Protein 2MLU (pdb70)

Structure (mmCIF, N/CA/C/O backbone):
data_2MLU
#
_entry.id   2MLU
#
loop_
_atom_site.group_PDB
_atom_site.id
_atom_site.type_symbol
_atom_site.label_atom_id
_atom_site.label_alt_id
_atom_site.label_comp_id
_atom_site.label_asym_id
_atom_site.label_entity_id
_atom_site.label_seq_id
_atom_site.pdbx_PDB_ins_code
_atom_site.Cartn_x
_atom_site.Cartn_y
_atom_site.Cartn_z
_atom_site.occupancy
_atom_site.B_iso_or_equiv
_atom_site.auth_seq_id
_atom_site.auth_comp_id
_atom_site.auth_asym_id
_atom_site.auth_atom_id
_atom_site.pdbx_PDB_model_num
ATOM 1 N N . MET A 1 1 ? 1.329 0.000 0.000 1.00 45.13 1 MET A N 1
ATOM 2 C CA . MET A 1 1 ? 2.093 -0.001 -1.242 1.00 22.32 1 MET A CA 1
ATOM 3 C C . MET A 1 1 ? 1.260 0.556 -2.393 1.00 60.01 1 MET A C 1
ATOM 4 O O . MET A 1 1 ? 1.750 1.344 -3.203 1.00 15.42 1 MET A O 1
ATOM 18 N N . LYS A 1 2 ? -0.001 0.143 -2.459 1.00 43.02 2 LYS A N 1
ATOM 19 C CA . LYS A 1 2 ? -0.902 0.601 -3.510 1.00 24.01 2 LYS A CA 1
ATOM 20 C C . LYS A 1 2 ? -2.355 0.530 -3.049 1.00 21.24 2 LYS A C 1
ATOM 21 O O . LYS A 1 2 ? -2.942 -0.550 -2.973 1.00 41.40 2 LYS A O 1
ATOM 40 N N . THR A 1 3 ? -2.931 1.688 -2.743 1.00 15.52 3 THR A N 1
ATOM 41 C CA . THR A 1 3 ? -4.314 1.758 -2.290 1.00 53.32 3 THR A CA 1
ATOM 42 C C . THR A 1 3 ? -5.249 1.054 -3.268 1.00 71.41 3 THR A C 1
ATOM 43 O O . THR A 1 3 ? -6.305 0.553 -2.880 1.00 32.43 3 THR A O 1
ATOM 54 N N . ILE A 1 4 ? -4.854 1.021 -4.536 1.00 72.43 4 ILE A N 1
ATOM 55 C CA . ILE A 1 4 ? -5.656 0.377 -5.569 1.00 30.21 4 ILE A CA 1
ATOM 56 C C . ILE A 1 4 ? -5.834 -1.110 -5.279 1.00 53.51 4 ILE A C 1
ATOM 57 O O . ILE A 1 4 ? -6.810 -1.725 -5.711 1.00 24.42 4 ILE A O 1
ATOM 73 N N . LEU A 1 5 ? -4.887 -1.681 -4.543 1.00 20.13 5 LEU A N 1
ATOM 74 C CA . LEU A 1 5 ? -4.940 -3.097 -4.193 1.00 54.31 5 LEU A CA 1
ATOM 75 C C . LEU A 1 5 ? -6.233 -3.427 -3.456 1.00 41.10 5 LEU A C 1
ATOM 76 O O . LEU A 1 5 ? -6.888 -4.427 -3.749 1.00 54.45 5 LEU A O 1
ATOM 92 N N . ARG A 1 6 ? -6.596 -2.580 -2.498 1.00 71.11 6 ARG A N 1
ATOM 93 C CA . ARG A 1 6 ? -7.811 -2.782 -1.719 1.00 53.00 6 ARG A CA 1
ATOM 94 C C . ARG A 1 6 ? -9.028 -2.904 -2.632 1.00 15.40 6 ARG A C 1
ATOM 95 O O . ARG A 1 6 ? -9.992 -3.599 -2.310 1.00 4.20 6 ARG A O 1
ATOM 116 N N . PHE A 1 7 ? -8.976 -2.224 -3.773 1.00 62.32 7 PHE A N 1
ATOM 117 C CA . PHE A 1 7 ? -10.074 -2.255 -4.732 1.00 71.51 7 PHE A CA 1
ATOM 118 C C . PHE A 1 7 ? -10.111 -3.588 -5.473 1.00 5.41 7 PHE A C 1
ATOM 119 O O . PHE A 1 7 ? -11.096 -4.323 -5.404 1.00 43.40 7 PHE A O 1
ATOM 136 N N . VAL A 1 8 ? -9.029 -3.894 -6.183 1.00 53.12 8 VAL A N 1
ATOM 137 C CA . VAL A 1 8 ? -8.936 -5.138 -6.938 1.00 31.45 8 VAL A CA 1
ATOM 138 C C . VAL A 1 8 ? -9.122 -6.348 -6.028 1.00 55.51 8 VAL A C 1
ATOM 139 O O . VAL A 1 8 ? -9.612 -7.391 -6.459 1.00 51.14 8 VAL A O 1
ATOM 152 N N . ALA A 1 9 ? -8.728 -6.199 -4.768 1.00 65.43 9 ALA A N 1
ATOM 153 C CA . ALA A 1 9 ? -8.854 -7.278 -3.796 1.00 41.13 9 ALA A CA 1
ATOM 154 C C . ALA A 1 9 ? -10.298 -7.754 -3.688 1.00 25.11 9 ALA A C 1
ATOM 155 O O . ALA A 1 9 ? -10.560 -8.890 -3.295 1.00 71.55 9 ALA A O 1
ATOM 162 N N . GLY A 1 10 ? -11.234 -6.876 -4.038 1.00 61.41 10 GLY A N 1
ATOM 163 C CA . GLY A 1 10 ? -12.641 -7.226 -3.972 1.00 25.11 10 GLY A CA 1
ATOM 164 C C . GLY A 1 10 ? -13.129 -7.907 -5.235 1.00 3.31 10 GLY A C 1
ATOM 165 O O . GLY A 1 10 ? -13.990 -8.786 -5.182 1.00 52.42 10 GLY A O 1
ATOM 169 N N . TYR A 1 11 ? -12.580 -7.500 -6.374 1.00 42.22 11 TYR A N 1
ATOM 170 C CA . TYR A 1 11 ? -12.968 -8.075 -7.657 1.00 72.35 11 TYR A CA 1
ATOM 171 C C . TYR A 1 11 ? -12.817 -9.593 -7.643 1.00 14.31 11 TYR A C 1
ATOM 172 O O . TYR A 1 11 ? -13.735 -10.323 -8.015 1.00 43.11 11 TYR A O 1
ATOM 190 N N . ASP A 1 12 ? -11.651 -10.060 -7.210 1.00 65.02 12 ASP A N 1
ATOM 191 C CA . ASP A 1 12 ? -11.377 -11.490 -7.144 1.00 75.54 12 ASP A CA 1
ATOM 192 C C . ASP A 1 12 ? -12.453 -12.213 -6.340 1.00 41.32 12 ASP A C 1
ATOM 193 O O . ASP A 1 12 ? -12.729 -13.391 -6.571 1.00 63.40 12 ASP A O 1
ATOM 202 N N . ILE A 1 13 ? -13.057 -11.501 -5.394 1.00 22.04 13 ILE A N 1
ATOM 203 C CA . ILE A 1 13 ? -14.102 -12.075 -4.556 1.00 12.43 13 ILE A CA 1
ATOM 204 C C . ILE A 1 13 ? -15.468 -11.958 -5.224 1.00 51.45 13 ILE A C 1
ATOM 205 O O . ILE A 1 13 ? -16.335 -12.812 -5.041 1.00 22.14 13 ILE A O 1
ATOM 221 N N . ALA A 1 14 ? -15.652 -10.896 -6.002 1.00 52.22 14 ALA A N 1
ATOM 222 C CA . ALA A 1 14 ? -16.911 -10.670 -6.701 1.00 55.53 14 ALA A CA 1
ATOM 223 C C . ALA A 1 14 ? -17.062 -11.624 -7.881 1.00 42.14 14 ALA A C 1
ATOM 224 O O . ALA A 1 14 ? -18.177 -11.932 -8.303 1.00 70.44 14 ALA A O 1
ATOM 231 N N . SER A 1 15 ? -15.934 -12.088 -8.410 1.00 12.33 15 SER A N 1
ATOM 232 C CA . SER A 1 15 ? -15.942 -13.004 -9.545 1.00 20.03 15 SER A CA 1
ATOM 233 C C . SER A 1 15 ? -16.531 -14.355 -9.149 1.00 21.21 15 SER A C 1
ATOM 234 O O . SER A 1 15 ? -17.112 -15.058 -9.976 1.00 23.43 15 SER A O 1
ATOM 242 N N . HIS A 1 16 ? -16.376 -14.711 -7.877 1.00 53.24 16 HIS A N 1
ATOM 243 C CA . HIS A 1 16 ? -16.892 -15.977 -7.370 1.00 35.24 16 HIS A CA 1
ATOM 244 C C . HIS A 1 16 ? -18.285 -15.796 -6.774 1.00 4.32 16 HIS A C 1
ATOM 245 O O . HIS A 1 16 ? -19.172 -16.625 -6.979 1.00 21.51 16 HIS A O 1
ATOM 259 N N . LYS A 1 17 ? -18.470 -14.708 -6.035 1.00 61.21 17 LYS A N 1
ATOM 260 C CA . LYS A 1 17 ? -19.755 -14.417 -5.409 1.00 22.12 17 LYS A CA 1
ATOM 261 C C . LYS A 1 17 ? -20.854 -14.287 -6.458 1.00 0.25 17 LYS A C 1
ATOM 262 O O . LYS A 1 17 ? -21.701 -15.170 -6.597 1.00 10.32 17 LYS A O 1
ATOM 281 N N . LYS A 1 18 ? -20.835 -13.182 -7.195 1.00 52.14 18 LYS A N 1
ATOM 282 C CA . LYS A 1 18 ? -21.828 -12.937 -8.234 1.00 54.44 18 LYS A CA 1
ATOM 283 C C . LYS A 1 18 ? -21.438 -11.734 -9.087 1.00 32.34 18 LYS A C 1
ATOM 284 O O . LYS A 1 18 ? -20.746 -10.828 -8.621 1.00 34.21 18 LYS A O 1
ATOM 303 N N . LYS A 1 19 ? -21.888 -11.730 -10.337 1.00 12.44 19 LYS A N 1
ATOM 304 C CA . LYS A 1 19 ? -21.589 -10.636 -11.255 1.00 30.35 19 LYS A CA 1
ATOM 305 C C . LYS A 1 19 ? -22.841 -10.204 -12.012 1.00 22.33 19 LYS A C 1
ATOM 306 O O . LYS A 1 19 ? -23.404 -10.973 -12.792 1.00 13.24 19 LYS A O 1
ATOM 325 N N . THR A 1 20 ? -23.271 -8.968 -11.779 1.00 74.11 20 THR A N 1
ATOM 326 C CA . THR A 1 20 ? -24.455 -8.434 -12.439 1.00 2.32 20 THR A CA 1
ATOM 327 C C . THR A 1 20 ? -24.481 -6.911 -12.374 1.00 43.42 20 THR A C 1
ATOM 328 O O . THR A 1 20 ? -25.000 -6.330 -11.422 1.00 50.52 20 THR A O 1
ATOM 339 N N . GLY A 1 21 ? -23.918 -6.270 -13.393 1.00 32.30 21 GLY A N 1
ATOM 340 C CA . GLY A 1 21 ? -23.889 -4.819 -13.432 1.00 50.33 21 GLY A CA 1
ATOM 341 C C . GLY A 1 21 ? -23.110 -4.287 -14.618 1.00 2.24 21 GLY A C 1
ATOM 342 O O . GLY A 1 21 ? -23.599 -3.437 -15.360 1.00 35.14 21 GLY A O 1
ATOM 346 N N . GLY A 1 22 ? -21.891 -4.787 -14.796 1.00 31.51 22 GLY A N 1
ATOM 347 C CA . GLY A 1 22 ? -21.061 -4.343 -15.901 1.00 45.51 22 GLY A CA 1
ATOM 348 C C . GLY A 1 22 ? -19.586 -4.340 -15.554 1.00 10.31 22 GLY A C 1
ATOM 349 O O . GLY A 1 22 ? -18.874 -5.306 -15.829 1.00 73.31 22 GLY A O 1
ATOM 353 N N . TYR A 1 23 ? -19.124 -3.251 -14.949 1.00 71.54 23 TYR A N 1
ATOM 354 C CA . TYR A 1 23 ? -17.723 -3.124 -14.567 1.00 55.03 23 TYR A CA 1
ATOM 355 C C . TYR A 1 23 ? -17.588 -2.850 -13.073 1.00 51.04 23 TYR A C 1
ATOM 356 O O . TYR A 1 23 ? -18.502 -2.342 -12.424 1.00 40.24 23 TYR A O 1
ATOM 374 N N . PRO A 1 24 ? -16.419 -3.193 -12.513 1.00 64.11 24 PRO A N 1
ATOM 375 C CA . PRO A 1 24 ? -16.134 -2.992 -11.089 1.00 61.32 24 PRO A CA 1
ATOM 376 C C . PRO A 1 24 ? -15.985 -1.518 -10.729 1.00 73.43 24 PRO A C 1
ATOM 377 O O . PRO A 1 24 ? -16.242 -1.118 -9.594 1.00 43.22 24 PRO A O 1
ATOM 388 N N . TRP A 1 25 ? -15.570 -0.716 -11.702 1.00 72.25 25 TRP A N 1
ATOM 389 C CA . TRP A 1 25 ? -15.388 0.715 -11.488 1.00 30.04 25 TRP A CA 1
ATOM 390 C C . TRP A 1 25 ? -16.367 1.522 -12.334 1.00 53.24 25 TRP A C 1
ATOM 391 O O . TRP A 1 25 ? -16.780 2.614 -11.947 1.00 23.21 25 TRP A O 1
ATOM 412 N N . GLU A 1 26 ? -16.734 0.975 -13.489 1.00 72.34 26 GLU A N 1
ATOM 413 C CA . GLU A 1 26 ? -17.665 1.646 -14.389 1.00 31.52 26 GLU A CA 1
ATOM 414 C C . GLU A 1 26 ? -19.067 1.058 -14.259 1.00 33.20 26 GLU A C 1
ATOM 415 O O . GLU A 1 26 ? -19.443 0.154 -15.005 1.00 21.44 26 GLU A O 1
ATOM 427 N N . ARG A 1 27 ? -19.834 1.576 -13.306 1.00 44.35 27 ARG A N 1
ATOM 428 C CA . ARG A 1 27 ? -21.193 1.102 -13.077 1.00 14.45 27 ARG A CA 1
ATOM 429 C C . ARG A 1 27 ? -22.156 1.695 -14.101 1.00 63.40 27 ARG A C 1
ATOM 430 O O . ARG A 1 27 ? -23.185 1.099 -14.419 1.00 51.24 27 ARG A O 1
ATOM 451 N N . GLY A 1 28 ? -21.815 2.873 -14.614 1.00 65.44 28 GLY A N 1
ATOM 452 C CA . GLY A 1 28 ? -22.660 3.527 -15.597 1.00 65.51 28 GLY A CA 1
ATOM 453 C C . GLY A 1 28 ? -21.905 4.554 -16.418 1.00 63.23 28 GLY A C 1
ATOM 454 O O . GLY A 1 28 ? -20.763 4.324 -16.816 1.00 64.12 28 GLY A O 1
ATOM 458 N N . LYS A 1 29 ? -22.545 5.689 -16.676 1.00 32.43 29 LYS A N 1
ATOM 459 C CA . LYS A 1 29 ? -21.929 6.756 -17.456 1.00 50.03 29 LYS A CA 1
ATOM 460 C C . LYS A 1 29 ? -20.937 7.546 -16.608 1.00 32.31 29 LYS A C 1
ATOM 461 O O . LYS A 1 29 ? -19.904 7.996 -17.103 1.00 52.13 29 LYS A O 1
ATOM 480 N N . ALA A 1 30 ? -21.258 7.711 -15.329 1.00 52.51 30 ALA A N 1
ATOM 481 C CA . ALA A 1 30 ? -20.394 8.444 -14.413 1.00 34.32 30 ALA A CA 1
ATOM 482 C C . ALA A 1 30 ? -20.011 7.584 -13.213 1.00 4.04 30 ALA A C 1
ATOM 483 O O . ALA A 1 30 ? -19.236 8.009 -12.355 1.00 72.01 30 ALA A O 1
ATOM 490 N N . MET A 1 1 ? 1.197 0.500 0.226 1.00 45.13 1 MET A N 2
ATOM 491 C CA . MET A 1 1 ? 1.896 0.407 -1.051 1.00 22.32 1 MET A CA 2
ATOM 492 C C . MET A 1 1 ? 1.041 0.969 -2.181 1.00 60.01 1 MET A C 2
ATOM 493 O O . MET A 1 1 ? 1.368 2.002 -2.767 1.00 15.42 1 MET A O 2
ATOM 507 N N . LYS A 1 2 ? -0.058 0.285 -2.483 1.00 43.02 2 LYS A N 2
ATOM 508 C CA . LYS A 1 2 ? -0.961 0.716 -3.543 1.00 24.01 2 LYS A CA 2
ATOM 509 C C . LYS A 1 2 ? -2.415 0.629 -3.088 1.00 21.24 2 LYS A C 2
ATOM 510 O O . LYS A 1 2 ? -2.985 -0.458 -3.000 1.00 41.40 2 LYS A O 2
ATOM 529 N N . THR A 1 3 ? -3.010 1.783 -2.800 1.00 15.52 3 THR A N 2
ATOM 530 C CA . THR A 1 3 ? -4.396 1.838 -2.353 1.00 53.32 3 THR A CA 2
ATOM 531 C C . THR A 1 3 ? -5.316 1.108 -3.326 1.00 71.41 3 THR A C 2
ATOM 532 O O . THR A 1 3 ? -6.365 0.595 -2.936 1.00 32.43 3 THR A O 2
ATOM 543 N N . ILE A 1 4 ? -4.914 1.063 -4.592 1.00 72.43 4 ILE A N 2
ATOM 544 C CA . ILE A 1 4 ? -5.703 0.392 -5.619 1.00 30.21 4 ILE A CA 2
ATOM 545 C C . ILE A 1 4 ? -5.859 -1.092 -5.310 1.00 53.51 4 ILE A C 2
ATOM 546 O O . ILE A 1 4 ? -6.823 -1.728 -5.739 1.00 24.42 4 ILE A O 2
ATOM 562 N N . LEU A 1 5 ? -4.907 -1.639 -4.562 1.00 20.13 5 LEU A N 2
ATOM 563 C CA . LEU A 1 5 ? -4.940 -3.050 -4.193 1.00 54.31 5 LEU A CA 2
ATOM 564 C C . LEU A 1 5 ? -6.231 -3.390 -3.455 1.00 41.10 5 LEU A C 2
ATOM 565 O O . LEU A 1 5 ? -6.870 -4.404 -3.737 1.00 54.45 5 LEU A O 2
ATOM 581 N N . ARG A 1 6 ? -6.609 -2.535 -2.510 1.00 71.11 6 ARG A N 2
ATOM 582 C CA . ARG A 1 6 ? -7.825 -2.745 -1.733 1.00 53.00 6 ARG A CA 2
ATOM 583 C C . ARG A 1 6 ? -9.036 -2.898 -2.649 1.00 15.40 6 ARG A C 2
ATOM 584 O O . ARG A 1 6 ? -9.991 -3.603 -2.320 1.00 4.20 6 ARG A O 2
ATOM 605 N N . PHE A 1 7 ? -8.990 -2.234 -3.799 1.00 62.32 7 PHE A N 2
ATOM 606 C CA . PHE A 1 7 ? -10.084 -2.295 -4.762 1.00 71.51 7 PHE A CA 2
ATOM 607 C C . PHE A 1 7 ? -10.099 -3.638 -5.483 1.00 5.41 7 PHE A C 2
ATOM 608 O O . PHE A 1 7 ? -11.073 -4.387 -5.408 1.00 43.40 7 PHE A O 2
ATOM 625 N N . VAL A 1 8 ? -9.010 -3.939 -6.186 1.00 53.12 8 VAL A N 2
ATOM 626 C CA . VAL A 1 8 ? -8.897 -5.193 -6.922 1.00 31.45 8 VAL A CA 2
ATOM 627 C C . VAL A 1 8 ? -9.069 -6.391 -5.995 1.00 55.51 8 VAL A C 2
ATOM 628 O O . VAL A 1 8 ? -9.544 -7.447 -6.413 1.00 51.14 8 VAL A O 2
ATOM 641 N N . ALA A 1 9 ? -8.682 -6.220 -4.736 1.00 65.43 9 ALA A N 2
ATOM 642 C CA . ALA A 1 9 ? -8.796 -7.286 -3.749 1.00 41.13 9 ALA A CA 2
ATOM 643 C C . ALA A 1 9 ? -10.234 -7.780 -3.638 1.00 25.11 9 ALA A C 2
ATOM 644 O O . ALA A 1 9 ? -10.483 -8.913 -3.230 1.00 71.55 9 ALA A O 2
ATOM 651 N N . GLY A 1 10 ? -11.180 -6.919 -4.005 1.00 61.41 10 GLY A N 2
ATOM 652 C CA . GLY A 1 10 ? -12.583 -7.287 -3.937 1.00 25.11 10 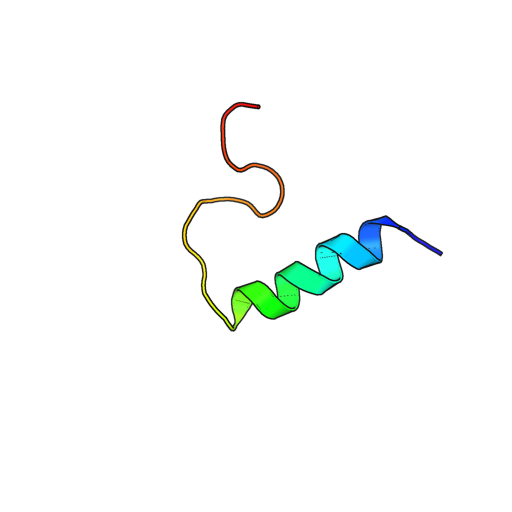GLY A CA 2
ATOM 653 C C . GLY A 1 10 ? -13.066 -7.962 -5.205 1.00 3.31 10 GLY A C 2
ATOM 654 O O . GLY A 1 10 ? -13.897 -8.869 -5.155 1.00 52.42 10 GLY A O 2
ATOM 658 N N . TYR A 1 11 ? -12.547 -7.520 -6.345 1.00 42.22 11 TYR A N 2
ATOM 659 C CA . TYR A 1 11 ? -12.934 -8.084 -7.631 1.00 72.35 11 TYR A CA 2
ATOM 660 C C . TYR A 1 11 ? -12.760 -9.601 -7.635 1.00 14.31 11 TYR A C 2
ATOM 661 O O . TYR A 1 11 ? -13.639 -10.336 -8.082 1.00 43.11 11 TYR A O 2
ATOM 679 N N . ASP A 1 12 ? -11.619 -10.059 -7.132 1.00 65.02 12 ASP A N 2
ATOM 680 C CA . ASP A 1 12 ? -11.328 -11.487 -7.075 1.00 75.54 12 ASP A CA 2
ATOM 681 C C . ASP A 1 12 ? -12.391 -12.226 -6.270 1.00 41.32 12 ASP A C 2
ATOM 682 O O . ASP A 1 12 ? -12.656 -13.405 -6.508 1.00 63.40 12 ASP A O 2
ATOM 691 N N . ILE A 1 13 ? -12.997 -11.527 -5.317 1.00 22.04 13 ILE A N 2
ATOM 692 C CA . ILE A 1 13 ? -14.032 -12.117 -4.476 1.00 12.43 13 ILE A CA 2
ATOM 693 C C . ILE A 1 13 ? -15.401 -12.023 -5.143 1.00 51.45 13 ILE A C 2
ATOM 694 O O . ILE A 1 13 ? -16.243 -12.905 -4.980 1.00 22.14 13 ILE A O 2
ATOM 710 N N . ALA A 1 14 ? -15.614 -10.948 -5.893 1.00 52.22 14 ALA A N 2
ATOM 711 C CA . ALA A 1 14 ? -16.879 -10.739 -6.587 1.00 55.53 14 ALA A CA 2
ATOM 712 C C . ALA A 1 14 ? -17.008 -11.672 -7.787 1.00 42.14 14 ALA A C 2
ATOM 713 O O . ALA A 1 14 ? -18.114 -12.014 -8.204 1.00 70.44 14 ALA A O 2
ATOM 720 N N . SER A 1 15 ? -15.869 -12.080 -8.338 1.00 12.33 15 SER A N 2
ATOM 721 C CA . SER A 1 15 ? -15.854 -12.969 -9.493 1.00 20.03 15 SER A CA 2
ATOM 722 C C . SER A 1 15 ? -16.587 -14.271 -9.185 1.00 21.21 15 SER A C 2
ATOM 723 O O . SER A 1 15 ? -17.156 -14.902 -10.076 1.00 23.43 15 SER A O 2
ATOM 731 N N . HIS A 1 16 ? -16.569 -14.667 -7.917 1.00 53.24 16 HIS A N 2
ATOM 732 C CA . HIS A 1 16 ? -17.232 -15.895 -7.490 1.00 35.24 16 HIS A CA 2
ATOM 733 C C . HIS A 1 16 ? -18.708 -15.640 -7.195 1.00 4.32 16 HIS A C 2
ATOM 734 O O . HIS A 1 16 ? -19.561 -16.484 -7.467 1.00 21.51 16 HIS A O 2
ATOM 748 N N . LYS A 1 17 ? -19.001 -14.471 -6.635 1.00 61.21 17 LYS A N 2
ATOM 749 C CA . LYS A 1 17 ? -20.372 -14.104 -6.303 1.00 22.12 17 LYS A CA 2
ATOM 750 C C . LYS A 1 17 ? -21.241 -14.054 -7.555 1.00 0.25 17 LYS A C 2
ATOM 751 O O . LYS A 1 17 ? -22.053 -14.947 -7.797 1.00 10.32 17 LYS A O 2
ATOM 770 N N . LYS A 1 18 ? -21.064 -13.004 -8.351 1.00 52.14 18 LYS A N 2
ATOM 771 C CA . LYS A 1 18 ? -21.829 -12.838 -9.581 1.00 54.44 18 LYS A CA 2
ATOM 772 C C . LYS A 1 18 ? -21.115 -11.892 -10.542 1.00 32.34 18 LYS A C 2
ATOM 773 O O . LYS A 1 18 ? -20.507 -10.907 -10.123 1.00 34.21 18 LYS A O 2
ATOM 792 N N . LYS A 1 19 ? -21.195 -12.197 -11.833 1.00 12.44 19 LYS A N 2
ATOM 793 C CA . LYS A 1 19 ? -20.559 -11.374 -12.855 1.00 30.35 19 LYS A CA 2
ATOM 794 C C . LYS A 1 19 ? -21.505 -11.135 -14.028 1.00 22.33 19 LYS A C 2
ATOM 795 O O . LYS A 1 19 ? -21.887 -12.072 -14.730 1.00 13.24 19 LYS A O 2
ATOM 814 N N . THR A 1 20 ? -21.878 -9.877 -14.235 1.00 74.11 20 THR A N 2
ATOM 815 C CA . THR A 1 20 ? -22.778 -9.516 -15.323 1.00 2.32 20 THR A CA 2
ATOM 816 C C . THR A 1 20 ? -22.693 -8.027 -15.637 1.00 43.42 20 THR A C 2
ATOM 817 O O . THR A 1 20 ? -22.939 -7.186 -14.774 1.00 50.52 20 THR A O 2
ATOM 828 N N . GLY A 1 21 ? -22.341 -7.707 -16.879 1.00 32.30 21 GLY A N 2
ATOM 829 C CA . GLY A 1 21 ? -22.230 -6.319 -17.284 1.00 50.33 21 GLY A CA 2
ATOM 830 C C . GLY A 1 21 ? -20.792 -5.892 -17.503 1.00 2.24 21 GLY A C 2
ATOM 831 O O . GLY A 1 21 ? -20.052 -5.669 -16.545 1.00 35.14 21 GLY A O 2
ATOM 835 N N . GLY A 1 22 ? -20.395 -5.779 -18.766 1.00 31.51 22 GLY A N 2
ATOM 836 C CA . GLY A 1 22 ? -19.037 -5.378 -19.083 1.00 45.51 22 GLY A CA 2
ATOM 837 C C . GLY A 1 22 ? -18.975 -4.398 -20.238 1.00 10.31 22 GLY A C 2
ATOM 838 O O . GLY A 1 22 ? -18.235 -4.606 -21.199 1.00 73.31 22 GLY A O 2
ATOM 842 N N . TYR A 1 23 ? -19.757 -3.328 -20.145 1.00 71.54 23 TYR A N 2
ATOM 843 C CA . TYR A 1 23 ? -19.793 -2.314 -21.192 1.00 55.03 23 TYR A CA 2
ATOM 844 C C . TYR A 1 23 ? -19.077 -1.044 -20.744 1.00 51.04 23 TYR A C 2
ATOM 845 O O . TYR A 1 23 ? -18.940 -0.765 -19.553 1.00 40.24 23 TYR A O 2
ATOM 863 N N . PRO A 1 24 ? -18.610 -0.253 -21.721 1.00 64.11 24 PRO A N 2
ATOM 864 C CA . PRO A 1 24 ? -17.903 1.003 -21.454 1.00 61.32 24 PRO A CA 2
ATOM 865 C C . PRO A 1 24 ? -18.824 2.079 -20.889 1.00 73.43 24 PRO A C 2
ATOM 866 O O . PRO A 1 24 ? -18.382 2.968 -20.161 1.00 43.22 24 PRO A O 2
ATOM 877 N N . TRP A 1 25 ? -20.105 1.992 -21.228 1.00 72.25 25 TRP A N 2
ATOM 878 C CA . TRP A 1 25 ? -21.089 2.958 -20.754 1.00 30.04 25 TRP A CA 2
ATOM 879 C C . TRP A 1 25 ? -22.114 2.291 -19.846 1.00 53.24 25 TRP A C 2
ATOM 880 O O . TRP A 1 25 ? -22.654 2.921 -18.938 1.00 23.21 25 TRP A O 2
ATOM 901 N N . GLU A 1 26 ? -22.377 1.012 -20.096 1.00 72.34 26 GLU A N 2
ATOM 902 C CA . GLU A 1 26 ? -23.339 0.260 -19.299 1.00 31.52 26 GLU A CA 2
ATOM 903 C C . GLU A 1 26 ? -22.627 -0.625 -18.280 1.00 33.20 26 GLU A C 2
ATOM 904 O O . GLU A 1 26 ? -22.359 -1.797 -18.540 1.00 21.44 26 GLU A O 2
ATOM 916 N N . ARG A 1 27 ? -22.325 -0.054 -17.118 1.00 44.35 27 ARG A N 2
ATOM 917 C CA . ARG A 1 27 ? -21.643 -0.789 -16.060 1.00 14.45 27 ARG A CA 2
ATOM 918 C C . ARG A 1 27 ? -22.605 -1.738 -15.351 1.00 63.40 27 ARG A C 2
ATOM 919 O O . ARG A 1 27 ? -22.195 -2.766 -14.813 1.00 51.24 27 ARG A O 2
ATOM 940 N N . GLY A 1 28 ? -23.887 -1.386 -15.354 1.00 65.44 28 GLY A N 2
ATOM 941 C CA . GLY A 1 28 ? -24.886 -2.216 -14.708 1.00 65.51 28 GLY A CA 2
ATOM 942 C C . GLY A 1 28 ? -26.090 -1.419 -14.244 1.00 63.23 28 GLY A C 2
ATOM 943 O O . GLY A 1 28 ? -26.084 -0.189 -14.288 1.00 64.12 28 GLY A O 2
ATOM 947 N N . LYS A 1 29 ? -27.126 -2.121 -13.798 1.00 32.43 29 LYS A N 2
ATOM 948 C CA . LYS A 1 29 ? -28.342 -1.473 -13.324 1.00 50.03 29 LYS A CA 2
ATOM 949 C C . LYS A 1 29 ? -28.458 -1.578 -11.806 1.00 32.31 29 LYS A C 2
ATOM 950 O O . LYS A 1 29 ? -29.080 -0.733 -11.162 1.00 52.13 29 LYS A O 2
ATOM 969 N N . ALA A 1 30 ? -27.856 -2.619 -11.242 1.00 52.51 30 ALA A N 2
ATOM 970 C CA . ALA A 1 30 ? -27.888 -2.831 -9.800 1.00 34.32 30 ALA A CA 2
ATOM 971 C C . ALA A 1 30 ? -26.484 -3.035 -9.243 1.00 4.04 30 ALA A C 2
ATOM 972 O O . ALA A 1 30 ? -26.308 -3.276 -8.048 1.00 72.01 30 ALA A O 2
ATOM 979 N N . MET A 1 1 ? 1.456 1.184 0.662 1.00 45.13 1 MET A N 3
ATOM 980 C CA . MET A 1 1 ? 0.971 0.148 -0.242 1.00 22.32 1 MET A CA 3
ATOM 981 C C . MET A 1 1 ? -0.034 0.720 -1.235 1.00 60.01 1 MET A C 3
ATOM 982 O O . MET A 1 1 ? -0.810 1.617 -0.904 1.00 15.42 1 MET A O 3
ATOM 996 N N . LYS A 1 2 ? -0.018 0.194 -2.456 1.00 43.02 2 LYS A N 3
ATOM 997 C CA . LYS A 1 2 ? -0.929 0.652 -3.498 1.00 24.01 2 LYS A CA 3
ATOM 998 C C . LYS A 1 2 ? -2.378 0.563 -3.031 1.00 21.24 2 LYS A C 3
ATOM 999 O O . LYS A 1 2 ? -2.955 -0.523 -2.964 1.00 41.40 2 LYS A O 3
ATOM 1018 N N . THR A 1 3 ? -2.963 1.713 -2.710 1.00 15.52 3 THR A N 3
ATOM 1019 C CA . THR A 1 3 ? -4.345 1.766 -2.250 1.00 53.32 3 THR A CA 3
ATOM 1020 C C . THR A 1 3 ? -5.278 1.064 -3.230 1.00 71.41 3 THR A C 3
ATOM 1021 O O . THR A 1 3 ? -6.327 0.549 -2.842 1.00 32.43 3 THR A O 3
ATOM 1032 N N . ILE A 1 4 ? -4.890 1.047 -4.500 1.00 72.43 4 ILE A N 3
ATOM 1033 C CA . ILE A 1 4 ? -5.691 0.406 -5.535 1.00 30.21 4 ILE A CA 3
ATOM 1034 C C . ILE A 1 4 ? -5.856 -1.084 -5.259 1.00 53.51 4 ILE A C 3
ATOM 1035 O O . ILE A 1 4 ? -6.830 -1.703 -5.691 1.00 24.42 4 ILE A O 3
ATOM 1051 N N . LEU A 1 5 ? -4.900 -1.655 -4.535 1.00 20.13 5 LEU A N 3
ATOM 1052 C CA . LEU A 1 5 ? -4.940 -3.075 -4.198 1.00 54.31 5 LEU A CA 3
ATOM 1053 C C . LEU A 1 5 ? -6.228 -3.422 -3.458 1.00 41.10 5 LEU A C 3
ATOM 1054 O O . LEU A 1 5 ? -6.876 -4.425 -3.758 1.00 54.45 5 LEU A O 3
ATOM 1070 N N . ARG A 1 6 ? -6.592 -2.587 -2.491 1.00 71.11 6 ARG A N 3
ATOM 1071 C CA . ARG A 1 6 ? -7.803 -2.806 -1.708 1.00 53.00 6 ARG A CA 3
ATOM 1072 C C . ARG A 1 6 ? -9.022 -2.929 -2.617 1.00 15.40 6 ARG A C 3
ATOM 1073 O O . ARG A 1 6 ? -9.979 -3.636 -2.297 1.00 4.20 6 ARG A O 3
ATOM 1094 N N . PHE A 1 7 ? -8.982 -2.237 -3.751 1.00 62.32 7 PHE A N 3
ATOM 1095 C CA . PHE A 1 7 ? -10.083 -2.268 -4.705 1.00 71.51 7 PHE A CA 3
ATOM 1096 C C . PHE A 1 7 ? -10.113 -3.594 -5.460 1.00 5.41 7 PHE A C 3
ATOM 1097 O O . PHE A 1 7 ? -11.091 -4.338 -5.393 1.00 43.40 7 PHE A O 3
ATOM 1114 N N . VAL A 1 8 ? -9.033 -3.884 -6.178 1.00 53.12 8 VAL A N 3
ATOM 1115 C CA . VAL A 1 8 ? -8.933 -5.119 -6.945 1.00 31.45 8 VAL A CA 3
ATOM 1116 C C . VAL A 1 8 ? -9.104 -6.339 -6.047 1.00 55.51 8 VAL A C 3
ATOM 1117 O O . VAL A 1 8 ? -9.586 -7.383 -6.486 1.00 51.14 8 VAL A O 3
ATOM 1130 N N . ALA A 1 9 ? -8.708 -6.199 -4.786 1.00 65.43 9 ALA A N 3
ATOM 1131 C CA . ALA A 1 9 ? -8.820 -7.289 -3.824 1.00 41.13 9 ALA A CA 3
ATOM 1132 C C . ALA A 1 9 ? -10.260 -7.779 -3.716 1.00 25.11 9 ALA A C 3
ATOM 1133 O O . ALA A 1 9 ? -10.511 -8.921 -3.333 1.00 71.55 9 ALA A O 3
ATOM 1140 N N . GLY A 1 10 ? -11.204 -6.907 -4.055 1.00 61.41 10 GLY A N 3
ATOM 1141 C CA . GLY A 1 10 ? -12.608 -7.269 -3.987 1.00 25.11 10 GLY A CA 3
ATOM 1142 C C . GLY A 1 10 ? -13.095 -7.939 -5.256 1.00 3.31 10 GLY A C 3
ATOM 1143 O O . GLY A 1 10 ? -13.979 -8.795 -5.215 1.00 52.42 10 GLY A O 3
ATOM 1147 N N . TYR A 1 11 ? -12.519 -7.550 -6.388 1.00 42.22 11 TYR A N 3
ATOM 1148 C CA . TYR A 1 11 ? -12.903 -8.115 -7.676 1.00 72.35 11 TYR A CA 3
ATOM 1149 C C . TYR A 1 11 ? -12.770 -9.636 -7.665 1.00 14.31 11 TYR A C 3
ATOM 1150 O O . TYR A 1 11 ? -13.664 -10.351 -8.118 1.00 43.11 11 TYR A O 3
ATOM 1168 N N . ASP A 1 12 ? -11.649 -10.120 -7.142 1.00 65.02 12 ASP A N 3
ATOM 1169 C CA . ASP A 1 12 ? -11.398 -11.555 -7.069 1.00 75.54 12 ASP A CA 3
ATOM 1170 C C . ASP A 1 12 ? -12.518 -12.265 -6.315 1.00 41.32 12 ASP A C 3
ATOM 1171 O O . ASP A 1 12 ? -12.819 -13.429 -6.582 1.00 63.40 12 ASP A O 3
ATOM 1180 N N . ILE A 1 13 ? -13.131 -11.557 -5.372 1.00 22.04 13 ILE A N 3
ATOM 1181 C CA . ILE A 1 13 ? -14.218 -12.120 -4.580 1.00 12.43 13 ILE A CA 3
ATOM 1182 C C . ILE A 1 13 ? -15.555 -11.969 -5.295 1.00 51.45 13 ILE A C 3
ATOM 1183 O O . ILE A 1 13 ? -16.453 -12.795 -5.136 1.00 22.14 13 ILE A O 3
ATOM 1199 N N . ALA A 1 14 ? -15.680 -10.909 -6.087 1.00 52.22 14 ALA A N 3
ATOM 1200 C CA . ALA A 1 14 ? -16.907 -10.652 -6.831 1.00 55.53 14 ALA A CA 3
ATOM 1201 C C . ALA A 1 14 ? -17.042 -11.605 -8.013 1.00 42.14 14 ALA A C 3
ATOM 1202 O O . ALA A 1 14 ? -18.150 -11.911 -8.452 1.00 70.44 14 ALA A O 3
ATOM 1209 N N . SER A 1 15 ? -15.908 -12.072 -8.524 1.00 12.33 15 SER A N 3
ATOM 1210 C CA . SER A 1 15 ? -15.900 -12.988 -9.659 1.00 20.03 15 SER A CA 3
ATOM 1211 C C . SER A 1 15 ? -16.573 -14.307 -9.295 1.00 21.21 15 SER A C 3
ATOM 1212 O O . SER A 1 15 ? -17.173 -14.966 -10.146 1.00 23.43 15 SER A O 3
ATOM 1220 N N . HIS A 1 16 ? -16.469 -14.688 -8.026 1.00 53.24 16 HIS A N 3
ATOM 1221 C CA . HIS A 1 16 ? -17.069 -15.930 -7.549 1.00 35.24 16 HIS A CA 3
ATOM 1222 C C . HIS A 1 16 ? -18.338 -15.648 -6.750 1.00 4.32 16 HIS A C 3
ATOM 1223 O O . HIS A 1 16 ? -18.734 -16.440 -5.895 1.00 21.51 16 HIS A O 3
ATOM 1237 N N . LYS A 1 17 ? -18.970 -14.515 -7.034 1.00 61.21 17 LYS A N 3
ATOM 1238 C CA . LYS A 1 17 ? -20.196 -14.128 -6.343 1.00 22.12 17 LYS A CA 3
ATOM 1239 C C . LYS A 1 17 ? -21.395 -14.894 -6.893 1.00 0.25 17 LYS A C 3
ATOM 1240 O O . LYS A 1 17 ? -22.180 -15.464 -6.136 1.00 10.32 17 LYS A O 3
ATOM 1259 N N . LYS A 1 18 ? -21.530 -14.902 -8.214 1.00 52.14 18 LYS A N 3
ATOM 1260 C CA . LYS A 1 18 ? -22.632 -15.600 -8.867 1.00 54.44 18 LYS A CA 3
ATOM 1261 C C . LYS A 1 18 ? -22.205 -16.140 -10.228 1.00 32.34 18 LYS A C 3
ATOM 1262 O O . LYS A 1 18 ? -21.023 -16.127 -10.569 1.00 34.21 18 LYS A O 3
ATOM 1281 N N . LYS A 1 19 ? -23.175 -16.612 -11.003 1.00 12.44 19 LYS A N 3
ATOM 1282 C CA . LYS A 1 19 ? -22.902 -17.154 -12.328 1.00 30.35 19 LYS A CA 3
ATOM 1283 C C . LYS A 1 19 ? -24.190 -17.608 -13.007 1.00 22.33 19 LYS A C 3
ATOM 1284 O O . LYS A 1 19 ? -25.065 -18.198 -12.372 1.00 13.24 19 LYS A O 3
ATOM 1303 N N . THR A 1 20 ? -24.298 -17.333 -14.303 1.00 74.11 20 THR A N 3
ATOM 1304 C CA . THR A 1 20 ? -25.480 -17.714 -15.069 1.00 2.32 20 THR A CA 3
ATOM 1305 C C . THR A 1 20 ? -25.461 -19.201 -15.405 1.00 43.42 20 THR A C 3
ATOM 1306 O O . THR A 1 20 ? -25.251 -19.585 -16.555 1.00 50.52 20 THR A O 3
ATOM 1317 N N . GLY A 1 21 ? -25.682 -20.034 -14.392 1.00 32.30 21 GLY A N 3
ATOM 1318 C CA . GLY A 1 21 ? -25.688 -21.471 -14.602 1.00 50.33 21 GLY A CA 3
ATOM 1319 C C . GLY A 1 21 ? -24.294 -22.066 -14.571 1.00 2.24 21 GLY A C 3
ATOM 1320 O O . GLY A 1 21 ? -23.894 -22.678 -13.581 1.00 35.14 21 GLY A O 3
ATOM 1324 N N . GLY A 1 22 ? -23.551 -21.888 -15.659 1.00 31.51 22 GLY A N 3
ATOM 1325 C CA . GLY A 1 22 ? -22.203 -22.419 -15.733 1.00 45.51 22 GLY A CA 3
ATOM 1326 C C . GLY A 1 22 ? -22.128 -23.698 -16.542 1.00 10.31 22 GLY A C 3
ATOM 1327 O O . GLY A 1 22 ? -21.687 -24.734 -16.041 1.00 73.31 22 GLY A O 3
ATOM 1331 N N . TYR A 1 23 ? -22.560 -23.629 -17.796 1.00 71.54 23 TYR A N 3
ATOM 1332 C CA . TYR A 1 23 ? -22.543 -24.792 -18.676 1.00 55.03 23 TYR A CA 3
ATOM 1333 C C . TYR A 1 23 ? -21.794 -24.486 -19.969 1.00 51.04 23 TYR A C 3
ATOM 1334 O O . TYR A 1 23 ? -21.668 -23.335 -20.386 1.00 40.24 23 TYR A O 3
ATOM 1352 N N . PRO A 1 24 ? -21.284 -25.541 -20.620 1.00 64.11 24 PRO A N 3
ATOM 1353 C CA . PRO A 1 24 ? -20.540 -25.413 -21.876 1.00 61.32 24 PRO A CA 3
ATOM 1354 C C . PRO A 1 24 ? -21.435 -25.003 -23.041 1.00 73.43 24 PRO A C 3
ATOM 1355 O O . PRO A 1 24 ? -20.976 -24.380 -23.998 1.00 43.22 24 PRO A O 3
ATOM 1366 N N . TRP A 1 25 ? -22.711 -25.357 -22.953 1.00 72.25 25 TRP A N 3
ATOM 1367 C CA . TRP A 1 25 ? -23.671 -25.025 -24.000 1.00 30.04 25 TRP A CA 3
ATOM 1368 C C . TRP A 1 25 ? -24.734 -24.063 -23.480 1.00 53.24 25 TRP A C 3
ATOM 1369 O O . TRP A 1 25 ? -25.269 -23.250 -24.232 1.00 23.21 25 TRP A O 3
ATOM 1390 N N . GLU A 1 26 ? -25.035 -24.162 -22.189 1.00 72.34 26 GLU A N 3
ATOM 1391 C CA . GLU A 1 26 ? -26.035 -23.302 -21.569 1.00 31.52 26 GLU A CA 3
ATOM 1392 C C . GLU A 1 26 ? -25.371 -22.166 -20.796 1.00 33.20 26 GLU A C 3
ATOM 1393 O O . GLU A 1 26 ? -25.136 -22.275 -19.592 1.00 21.44 26 GLU A O 3
ATOM 1405 N N . ARG A 1 27 ? -25.071 -21.077 -21.496 1.00 44.35 27 ARG A N 3
ATOM 1406 C CA . ARG A 1 27 ? -24.433 -19.921 -20.876 1.00 14.45 27 ARG A CA 3
ATOM 1407 C C . ARG A 1 27 ? -24.243 -18.797 -21.889 1.00 63.40 27 ARG A C 3
ATOM 1408 O O . ARG A 1 27 ? -24.347 -17.619 -21.552 1.00 51.24 27 ARG A O 3
ATOM 1429 N N . GLY A 1 28 ? -23.961 -19.169 -23.134 1.00 65.44 28 GLY A N 3
ATOM 1430 C CA . GLY A 1 28 ? -23.761 -18.181 -24.177 1.00 65.51 28 GLY A CA 3
ATOM 1431 C C . GLY A 1 28 ? -25.027 -17.900 -24.962 1.00 63.23 28 GLY A C 3
ATOM 1432 O O . GLY A 1 28 ? -26.132 -18.025 -24.436 1.00 64.12 28 GLY A O 3
ATOM 1436 N N . LYS A 1 29 ? -24.866 -17.518 -26.224 1.00 32.43 29 LYS A N 3
ATOM 1437 C CA . LYS A 1 29 ? -26.004 -17.217 -27.084 1.00 50.03 29 LYS A CA 3
ATOM 1438 C C . LYS A 1 29 ? -26.719 -18.496 -27.508 1.00 32.31 29 LYS A C 3
ATOM 1439 O O . LYS A 1 29 ? -27.942 -18.522 -27.636 1.00 52.13 29 LYS A O 3
ATOM 1458 N N . ALA A 1 30 ? -25.947 -19.557 -27.723 1.00 52.51 30 ALA A N 3
ATOM 1459 C CA . ALA A 1 30 ? -26.508 -20.839 -28.129 1.00 34.32 30 ALA A CA 3
ATOM 1460 C C . ALA A 1 30 ? -27.193 -20.735 -29.486 1.00 4.04 30 ALA A C 3
ATOM 1461 O O . ALA A 1 30 ? -27.957 -21.618 -29.876 1.00 72.01 30 ALA A O 3
ATOM 1468 N N . MET A 1 1 ? 1.081 -0.048 0.119 1.00 45.13 1 MET A N 4
ATOM 1469 C CA . MET A 1 1 ? 1.916 0.326 -1.015 1.00 22.32 1 MET A CA 4
ATOM 1470 C C . MET A 1 1 ? 1.070 0.893 -2.151 1.00 60.01 1 MET A C 4
ATOM 1471 O O . MET A 1 1 ? 1.424 1.902 -2.759 1.00 15.42 1 MET A O 4
ATOM 1485 N N . LYS A 1 2 ? -0.051 0.237 -2.431 1.00 43.02 2 LYS A N 4
ATOM 1486 C CA . LYS A 1 2 ? -0.949 0.676 -3.492 1.00 24.01 2 LYS A CA 4
ATOM 1487 C C . LYS A 1 2 ? -2.405 0.592 -3.043 1.00 21.24 2 LYS A C 4
ATOM 1488 O O . LYS A 1 2 ? -2.980 -0.495 -2.964 1.00 41.40 2 LYS A O 4
ATOM 1507 N N . THR A 1 3 ? -2.996 1.746 -2.750 1.00 15.52 3 THR A N 4
ATOM 1508 C CA . THR A 1 3 ? -4.384 1.803 -2.308 1.00 53.32 3 THR A CA 4
ATOM 1509 C C . THR A 1 3 ? -5.303 1.082 -3.288 1.00 71.41 3 THR A C 4
ATOM 1510 O O . THR A 1 3 ? -6.356 0.571 -2.904 1.00 32.43 3 THR A O 4
ATOM 1521 N N . ILE A 1 4 ? -4.897 1.043 -4.552 1.00 72.43 4 ILE A N 4
ATOM 1522 C CA . ILE A 1 4 ? -5.685 0.382 -5.587 1.00 30.21 4 ILE A CA 4
ATOM 1523 C C . ILE A 1 4 ? -5.850 -1.103 -5.286 1.00 53.51 4 ILE A C 4
ATOM 1524 O O . ILE A 1 4 ? -6.815 -1.733 -5.722 1.00 24.42 4 ILE A O 4
ATOM 1540 N N . LEU A 1 5 ? -4.901 -1.659 -4.539 1.00 20.13 5 LEU A N 4
ATOM 1541 C CA . LEU A 1 5 ? -4.942 -3.071 -4.179 1.00 54.31 5 LEU A CA 4
ATOM 1542 C C . LEU A 1 5 ? -6.237 -3.411 -3.449 1.00 41.10 5 LEU A C 4
ATOM 1543 O O . LEU A 1 5 ? -6.880 -4.419 -3.739 1.00 54.45 5 LEU A O 4
ATOM 1559 N N . ARG A 1 6 ? -6.616 -2.560 -2.500 1.00 71.11 6 ARG A N 4
ATOM 1560 C CA . ARG A 1 6 ? -7.835 -2.769 -1.728 1.00 53.00 6 ARG A CA 4
ATOM 1561 C C . ARG A 1 6 ? -9.043 -2.912 -2.650 1.00 15.40 6 ARG A C 4
ATOM 1562 O O . ARG A 1 6 ? -10.002 -3.614 -2.329 1.00 4.20 6 ARG A O 4
ATOM 1583 N N . PHE A 1 7 ? -8.990 -2.239 -3.796 1.00 62.32 7 PHE A N 4
ATOM 1584 C CA . PHE A 1 7 ? -10.081 -2.290 -4.762 1.00 71.51 7 PHE A CA 4
ATOM 1585 C C . PHE A 1 7 ? -10.098 -3.629 -5.493 1.00 5.41 7 PHE A C 4
ATOM 1586 O O . PHE A 1 7 ? -11.076 -4.374 -5.426 1.00 43.40 7 PHE A O 4
ATOM 1603 N N . VAL A 1 8 ? -9.008 -3.929 -6.193 1.00 53.12 8 VAL A N 4
ATOM 1604 C CA . VAL A 1 8 ? -8.896 -5.178 -6.936 1.00 31.45 8 VAL A CA 4
ATOM 1605 C C . VAL A 1 8 ? -9.077 -6.381 -6.019 1.00 55.51 8 VAL A C 4
ATOM 1606 O O . VAL A 1 8 ? -9.552 -7.433 -6.445 1.00 51.14 8 VAL A O 4
ATOM 1619 N N . ALA A 1 9 ? -8.693 -6.220 -4.757 1.00 65.43 9 ALA A N 4
ATOM 1620 C CA . ALA A 1 9 ? -8.814 -7.293 -3.777 1.00 41.13 9 ALA A CA 4
ATOM 1621 C C . ALA A 1 9 ? -10.255 -7.783 -3.676 1.00 25.11 9 ALA A C 4
ATOM 1622 O O . ALA A 1 9 ? -10.508 -8.919 -3.276 1.00 71.55 9 ALA A O 4
ATOM 1629 N N . GLY A 1 10 ? -11.197 -6.918 -4.040 1.00 61.41 10 GLY A N 4
ATOM 1630 C CA . GLY A 1 10 ? -12.600 -7.281 -3.981 1.00 25.11 10 GLY A CA 4
ATOM 1631 C C . GLY A 1 10 ? -13.079 -7.952 -5.254 1.00 3.31 10 GLY A C 4
ATOM 1632 O O . GLY A 1 10 ? -13.941 -8.830 -5.214 1.00 52.42 10 GLY A O 4
ATOM 1636 N N . TYR A 1 11 ? -12.520 -7.538 -6.385 1.00 42.22 11 TYR A N 4
ATOM 1637 C CA . TYR A 1 11 ? -12.898 -8.103 -7.676 1.00 72.35 11 TYR A CA 4
ATOM 1638 C C . TYR A 1 11 ? -12.767 -9.622 -7.665 1.00 14.31 11 TYR A C 4
ATOM 1639 O O . TYR A 1 11 ? -13.667 -10.337 -8.105 1.00 43.11 11 TYR A O 4
ATOM 1657 N N . ASP A 1 12 ? -11.639 -10.108 -7.158 1.00 65.02 12 ASP A N 4
ATOM 1658 C CA . ASP A 1 12 ? -11.388 -11.543 -7.088 1.00 75.54 12 ASP A CA 4
ATOM 1659 C C . ASP A 1 12 ? -12.473 -12.245 -6.277 1.00 41.32 12 ASP A C 4
ATOM 1660 O O . ASP A 1 12 ? -12.761 -13.422 -6.495 1.00 63.40 12 ASP A O 4
ATOM 1669 N N . ILE A 1 13 ? -13.070 -11.515 -5.340 1.00 22.04 13 ILE A N 4
ATOM 1670 C CA . ILE A 1 13 ? -14.122 -12.068 -4.497 1.00 12.43 13 ILE A CA 4
ATOM 1671 C C . ILE A 1 13 ? -15.482 -11.971 -5.180 1.00 51.45 13 ILE A C 4
ATOM 1672 O O . ILE A 1 13 ? -16.323 -12.857 -5.038 1.00 22.14 13 ILE A O 4
ATOM 1688 N N . ALA A 1 14 ? -15.688 -10.888 -5.922 1.00 52.22 14 ALA A N 4
ATOM 1689 C CA . ALA A 1 14 ? -16.945 -10.677 -6.630 1.00 55.53 14 ALA A CA 4
ATOM 1690 C C . ALA A 1 14 ? -17.057 -11.601 -7.837 1.00 42.14 14 ALA A C 4
ATOM 1691 O O . ALA A 1 14 ? -18.159 -11.931 -8.277 1.00 70.44 14 ALA A O 4
ATOM 1698 N N . SER A 1 15 ? -15.912 -12.016 -8.367 1.00 12.33 15 SER A N 4
ATOM 1699 C CA . SER A 1 15 ? -15.882 -12.900 -9.527 1.00 20.03 15 SER A CA 4
ATOM 1700 C C . SER A 1 15 ? -16.555 -14.232 -9.212 1.00 21.21 15 SER A C 4
ATOM 1701 O O . SER A 1 15 ? -17.210 -14.828 -10.068 1.00 23.43 15 SER A O 4
ATOM 1709 N N . HIS A 1 16 ? -16.390 -14.694 -7.977 1.00 53.24 16 HIS A N 4
ATOM 1710 C CA . HIS A 1 16 ? -16.982 -15.955 -7.546 1.00 35.24 16 HIS A CA 4
ATOM 1711 C C . HIS A 1 16 ? -18.330 -15.722 -6.872 1.00 4.32 16 HIS A C 4
ATOM 1712 O O . HIS A 1 16 ? -19.195 -16.597 -6.869 1.00 21.51 16 HIS A O 4
ATOM 1726 N N . LYS A 1 17 ? -18.502 -14.534 -6.300 1.00 61.21 17 LYS A N 4
ATOM 1727 C CA . LYS A 1 17 ? -19.745 -14.184 -5.623 1.00 22.12 17 LYS A CA 4
ATOM 1728 C C . LYS A 1 17 ? -20.910 -14.153 -6.605 1.00 0.25 17 LYS A C 4
ATOM 1729 O O . LYS A 1 17 ? -21.951 -14.767 -6.369 1.00 10.32 17 LYS A O 4
ATOM 1748 N N . LYS A 1 18 ? -20.728 -13.436 -7.710 1.00 52.14 18 LYS A N 4
ATOM 1749 C CA . LYS A 1 18 ? -21.763 -13.328 -8.731 1.00 54.44 18 LYS A CA 4
ATOM 1750 C C . LYS A 1 18 ? -21.146 -13.154 -10.115 1.00 32.34 18 LYS A C 4
ATOM 1751 O O . LYS A 1 18 ? -20.494 -12.147 -10.393 1.00 34.21 18 LYS A O 4
ATOM 1770 N N . LYS A 1 19 ? -21.357 -14.141 -10.980 1.00 12.44 19 LYS A N 4
ATOM 1771 C CA . LYS A 1 19 ? -20.823 -14.096 -12.336 1.00 30.35 19 LYS A CA 4
ATOM 1772 C C . LYS A 1 19 ? -21.944 -13.921 -13.355 1.00 22.33 19 LYS A C 4
ATOM 1773 O O . LYS A 1 19 ? -21.696 -13.609 -14.521 1.00 13.24 19 LYS A O 4
ATOM 1792 N N . THR A 1 20 ? -23.180 -14.124 -12.910 1.00 74.11 20 THR A N 4
ATOM 1793 C CA . THR A 1 20 ? -24.340 -13.989 -13.783 1.00 2.32 20 THR A CA 4
ATOM 1794 C C . THR A 1 20 ? -25.638 -14.073 -12.990 1.00 43.42 20 THR A C 4
ATOM 1795 O O . THR A 1 20 ? -25.727 -14.798 -11.999 1.00 50.52 20 THR A O 4
ATOM 1806 N N . GLY A 1 21 ? -26.647 -13.328 -13.432 1.00 32.30 21 GLY A N 4
ATOM 1807 C CA . GLY A 1 21 ? -27.929 -13.333 -12.752 1.00 50.33 21 GLY A CA 4
ATOM 1808 C C . GLY A 1 21 ? -28.751 -12.096 -13.053 1.00 2.24 21 GLY A C 4
ATOM 1809 O O . GLY A 1 21 ? -29.317 -11.968 -14.138 1.00 35.14 21 GLY A O 4
ATOM 1813 N N . GLY A 1 22 ? -28.818 -11.182 -12.090 1.00 31.51 22 GLY A N 4
ATOM 1814 C CA . GLY A 1 22 ? -29.581 -9.962 -12.277 1.00 45.51 22 GLY A CA 4
ATOM 1815 C C . GLY A 1 22 ? -29.412 -8.990 -11.126 1.00 10.31 22 GLY A C 4
ATOM 1816 O O . GLY A 1 22 ? -28.454 -8.217 -11.091 1.00 73.31 22 GLY A O 4
ATOM 1820 N N . TYR A 1 23 ? -30.346 -9.027 -10.182 1.00 71.54 23 TYR A N 4
ATOM 1821 C CA . TYR A 1 23 ? -30.299 -8.140 -9.025 1.00 55.03 23 TYR A CA 4
ATOM 1822 C C . TYR A 1 23 ? -29.895 -8.905 -7.769 1.00 51.04 23 TYR A C 4
ATOM 1823 O O . TYR A 1 23 ? -30.066 -10.120 -7.668 1.00 40.24 23 TYR A O 4
ATOM 1841 N N . PRO A 1 24 ? -29.347 -8.176 -6.784 1.00 64.11 24 PRO A N 4
ATOM 1842 C CA . PRO A 1 24 ? -28.908 -8.764 -5.515 1.00 61.32 24 PRO A CA 4
ATOM 1843 C C . PRO A 1 24 ? -30.080 -9.225 -4.654 1.00 73.43 24 PRO A C 4
ATOM 1844 O O . PRO A 1 24 ? -29.945 -10.145 -3.847 1.00 43.22 24 PRO A O 4
ATOM 1855 N N . TRP A 1 25 ? -31.227 -8.580 -4.831 1.00 72.25 25 TRP A N 4
ATOM 1856 C CA . TRP A 1 25 ? -32.422 -8.925 -4.069 1.00 30.04 25 TRP A CA 4
ATOM 1857 C C . TRP A 1 25 ? -33.513 -9.470 -4.986 1.00 53.24 25 TRP A C 4
ATOM 1858 O O . TRP A 1 25 ? -34.324 -10.298 -4.574 1.00 23.21 25 TRP A O 4
ATOM 1879 N N . GLU A 1 26 ? -33.525 -8.999 -6.229 1.00 72.34 26 GLU A N 4
ATOM 1880 C CA . GLU A 1 26 ? -34.518 -9.440 -7.202 1.00 31.52 26 GLU A CA 4
ATOM 1881 C C . GLU A 1 26 ? -33.940 -10.516 -8.118 1.00 33.20 26 GLU A C 4
ATOM 1882 O O . GLU A 1 26 ? -34.431 -10.731 -9.227 1.00 21.44 26 GLU A O 4
ATOM 1894 N N . ARG A 1 27 ? -32.896 -11.189 -7.646 1.00 44.35 27 ARG A N 4
ATOM 1895 C CA . ARG A 1 27 ? -32.251 -12.241 -8.422 1.00 14.45 27 ARG A CA 4
ATOM 1896 C C . ARG A 1 27 ? -33.272 -13.272 -8.895 1.00 63.40 27 ARG A C 4
ATOM 1897 O O . ARG A 1 27 ? -33.097 -13.902 -9.937 1.00 51.24 27 ARG A O 4
ATOM 1918 N N . GLY A 1 28 ? -34.340 -13.438 -8.121 1.00 65.44 28 GLY A N 4
ATOM 1919 C CA . GLY A 1 28 ? -35.373 -14.394 -8.476 1.00 65.51 28 GLY A CA 4
ATOM 1920 C C . GLY A 1 28 ? -36.278 -14.732 -7.308 1.00 63.23 28 GLY A C 4
ATOM 1921 O O . GLY A 1 28 ? -36.455 -15.901 -6.967 1.00 64.12 28 GLY A O 4
ATOM 1925 N N . LYS A 1 29 ? -36.852 -13.704 -6.691 1.00 32.43 29 LYS A N 4
ATOM 1926 C CA . LYS A 1 29 ? -37.744 -13.897 -5.553 1.00 50.03 29 LYS A CA 4
ATOM 1927 C C . LYS A 1 29 ? -39.053 -14.544 -5.991 1.00 32.31 29 LYS A C 4
ATOM 1928 O O . LYS A 1 29 ? -39.695 -15.255 -5.217 1.00 52.13 29 LYS A O 4
ATOM 1947 N N . ALA A 1 30 ? -39.443 -14.296 -7.237 1.00 52.51 30 ALA A N 4
ATOM 1948 C CA . ALA A 1 30 ? -40.674 -14.858 -7.779 1.00 34.32 30 ALA A CA 4
ATOM 1949 C C . ALA A 1 30 ? -40.393 -15.703 -9.017 1.00 4.04 30 ALA A C 4
ATOM 1950 O O . ALA A 1 30 ? -41.132 -15.643 -10.001 1.00 72.01 30 ALA A O 4
ATOM 1957 N N . MET A 1 1 ? 2.819 1.349 -0.432 1.00 45.13 1 MET A N 5
ATOM 1958 C CA . MET A 1 1 ? 1.693 0.471 -0.730 1.00 22.32 1 MET A CA 5
ATOM 1959 C C . MET A 1 1 ? 0.826 1.057 -1.840 1.00 60.01 1 MET A C 5
ATOM 1960 O O . MET A 1 1 ? 0.949 2.233 -2.183 1.00 15.42 1 MET A O 5
ATOM 1974 N N . LYS A 1 2 ? -0.051 0.229 -2.398 1.00 43.02 2 LYS A N 5
ATOM 1975 C CA . LYS A 1 2 ? -0.940 0.665 -3.469 1.00 24.01 2 LYS A CA 5
ATOM 1976 C C . LYS A 1 2 ? -2.399 0.593 -3.029 1.00 21.24 2 LYS A C 5
ATOM 1977 O O . LYS A 1 2 ? -2.980 -0.490 -2.942 1.00 41.40 2 LYS A O 5
ATOM 1996 N N . THR A 1 3 ? -2.986 1.752 -2.751 1.00 15.52 3 THR A N 5
ATOM 1997 C CA . THR A 1 3 ? -4.376 1.821 -2.320 1.00 53.32 3 THR A CA 5
ATOM 1998 C C . THR A 1 3 ? -5.292 1.096 -3.298 1.00 71.41 3 THR A C 5
ATOM 1999 O O . THR A 1 3 ? -6.351 0.594 -2.918 1.00 32.43 3 THR A O 5
ATOM 2010 N N . ILE A 1 4 ? -4.879 1.042 -4.560 1.00 72.43 4 ILE A N 5
ATOM 2011 C CA . ILE A 1 4 ? -5.662 0.375 -5.592 1.00 30.21 4 ILE A CA 5
ATOM 2012 C C . ILE A 1 4 ? -5.834 -1.108 -5.280 1.00 53.51 4 ILE A C 5
ATOM 2013 O O . ILE A 1 4 ? -6.800 -1.737 -5.716 1.00 24.42 4 ILE A O 5
ATOM 2029 N N . LEU A 1 5 ? -4.895 -1.660 -4.522 1.00 20.13 5 LEU A N 5
ATOM 2030 C CA . LEU A 1 5 ? -4.943 -3.069 -4.147 1.00 54.31 5 LEU A CA 5
ATOM 2031 C C . LEU A 1 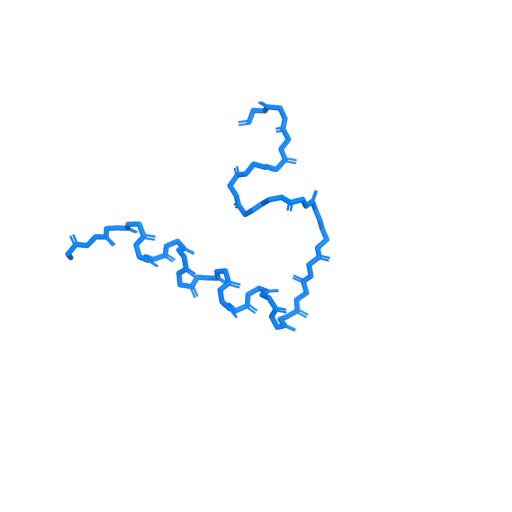5 ? -6.246 -3.396 -3.423 1.00 41.10 5 LEU A C 5
ATOM 2032 O O . LEU A 1 5 ? -6.890 -4.405 -3.710 1.00 54.45 5 LEU A O 5
ATOM 2048 N N . ARG A 1 6 ? -6.628 -2.535 -2.487 1.00 71.11 6 ARG A N 5
ATOM 2049 C CA . ARG A 1 6 ? -7.854 -2.732 -1.722 1.00 53.00 6 ARG A CA 5
ATOM 2050 C C . ARG A 1 6 ? -9.056 -2.878 -2.651 1.00 15.40 6 ARG A C 5
ATOM 2051 O O . ARG A 1 6 ? -10.020 -3.573 -2.331 1.00 4.20 6 ARG A O 5
ATOM 2072 N N . PHE A 1 7 ? -8.991 -2.217 -3.802 1.00 62.32 7 PHE A N 5
ATOM 2073 C CA . PHE A 1 7 ? -10.074 -2.272 -4.777 1.00 71.51 7 PHE A CA 5
ATOM 2074 C C . PHE A 1 7 ? -10.092 -3.618 -5.496 1.00 5.41 7 PHE A C 5
ATOM 2075 O O . PHE A 1 7 ? -11.073 -4.357 -5.428 1.00 43.40 7 PHE A O 5
ATOM 2092 N N . VAL A 1 8 ? -8.998 -3.927 -6.184 1.00 53.12 8 VAL A N 5
ATOM 2093 C CA . VAL A 1 8 ? -8.886 -5.184 -6.915 1.00 31.45 8 VAL A CA 5
ATOM 2094 C C . VAL A 1 8 ? -9.078 -6.379 -5.989 1.00 55.51 8 VAL A C 5
ATOM 2095 O O . VAL A 1 8 ? -9.556 -7.433 -6.408 1.00 51.14 8 VAL A O 5
ATOM 2108 N N . ALA A 1 9 ? -8.705 -6.206 -4.725 1.00 65.43 9 ALA A N 5
ATOM 2109 C CA . ALA A 1 9 ? -8.839 -7.270 -3.737 1.00 41.13 9 ALA A CA 5
ATOM 2110 C C . ALA A 1 9 ? -10.283 -7.751 -3.642 1.00 25.11 9 ALA A C 5
ATOM 2111 O O . ALA A 1 9 ? -10.545 -8.882 -3.232 1.00 71.55 9 ALA A O 5
ATOM 2118 N N . GLY A 1 10 ? -11.217 -6.885 -4.021 1.00 61.41 10 GLY A N 5
ATOM 2119 C CA . GLY A 1 10 ? -12.623 -7.241 -3.969 1.00 25.11 10 GLY A CA 5
ATOM 2120 C C . GLY A 1 10 ? -13.096 -7.922 -5.239 1.00 3.31 10 GLY A C 5
ATOM 2121 O O . GLY A 1 10 ? -13.917 -8.838 -5.190 1.00 52.42 10 GLY A O 5
ATOM 2125 N N . TYR A 1 11 ? -12.579 -7.473 -6.376 1.00 42.22 11 TYR A N 5
ATOM 2126 C CA . TYR A 1 11 ? -12.956 -8.043 -7.664 1.00 72.35 11 TYR A CA 5
ATOM 2127 C C . TYR A 1 11 ? -12.756 -9.555 -7.671 1.00 14.31 11 TYR A C 5
ATOM 2128 O O . TYR A 1 11 ? -13.628 -10.307 -8.106 1.00 43.11 11 TYR A O 5
ATOM 2146 N N . ASP A 1 12 ? -11.600 -9.994 -7.184 1.00 65.02 12 ASP A N 5
ATOM 2147 C CA . ASP A 1 12 ? -11.284 -11.416 -7.132 1.00 75.54 12 ASP A CA 5
ATOM 2148 C C . ASP A 1 12 ? -12.338 -12.178 -6.334 1.00 41.32 12 ASP A C 5
ATOM 2149 O O . ASP A 1 12 ? -12.593 -13.356 -6.590 1.00 63.40 12 ASP A O 5
ATOM 2158 N N . ILE A 1 13 ? -12.946 -11.500 -5.366 1.00 22.04 13 ILE A N 5
ATOM 2159 C CA . ILE A 1 13 ? -13.971 -12.113 -4.532 1.00 12.43 13 ILE A CA 5
ATOM 2160 C C . ILE A 1 13 ? -15.343 -12.021 -5.191 1.00 51.45 13 ILE A C 5
ATOM 2161 O O . ILE A 1 13 ? -16.194 -12.890 -5.002 1.00 22.14 13 ILE A O 5
ATOM 2177 N N . ALA A 1 14 ? -15.551 -10.961 -5.967 1.00 52.22 14 ALA A N 5
ATOM 2178 C CA . ALA A 1 14 ? -16.818 -10.757 -6.657 1.00 55.53 14 ALA A CA 5
ATOM 2179 C C . ALA A 1 14 ? -16.971 -11.726 -7.824 1.00 42.14 14 ALA A C 5
ATOM 2180 O O . ALA A 1 14 ? -18.085 -12.053 -8.230 1.00 70.44 14 ALA A O 5
ATOM 2187 N N . SER A 1 15 ? -15.843 -12.181 -8.359 1.00 12.33 15 SER A N 5
ATOM 2188 C CA . SER A 1 15 ? -15.850 -13.109 -9.484 1.00 20.03 15 SER A CA 5
ATOM 2189 C C . SER A 1 15 ? -16.703 -14.335 -9.171 1.00 21.21 15 SER A C 5
ATOM 2190 O O . SER A 1 15 ? -17.541 -14.746 -9.975 1.00 23.43 15 SER A O 5
ATOM 2198 N N . HIS A 1 16 ? -16.484 -14.916 -7.995 1.00 53.24 16 HIS A N 5
ATOM 2199 C CA . HIS A 1 16 ? -17.232 -16.095 -7.574 1.00 35.24 16 HIS A CA 5
ATOM 2200 C C . HIS A 1 16 ? -18.559 -15.696 -6.934 1.00 4.32 16 HIS A C 5
ATOM 2201 O O . HIS A 1 16 ? -19.555 -16.411 -7.046 1.00 21.51 16 HIS A O 5
ATOM 2215 N N . LYS A 1 17 ? -18.565 -14.551 -6.260 1.00 61.21 17 LYS A N 5
ATOM 2216 C CA . LYS A 1 17 ? -19.768 -14.056 -5.603 1.00 22.12 17 LYS A CA 5
ATOM 2217 C C . LYS A 1 17 ? -20.915 -13.916 -6.599 1.00 0.25 17 LYS A C 5
ATOM 2218 O O . LYS A 1 17 ? -22.009 -14.435 -6.379 1.00 10.32 17 LYS A O 5
ATOM 2237 N N . LYS A 1 18 ? -20.657 -13.211 -7.696 1.00 52.14 18 LYS A N 5
ATOM 2238 C CA . LYS A 1 18 ? -21.665 -13.005 -8.728 1.00 54.44 18 LYS A CA 5
ATOM 2239 C C . LYS A 1 18 ? -21.046 -13.089 -10.119 1.00 32.34 18 LYS A C 5
ATOM 2240 O O . LYS A 1 18 ? -20.059 -12.413 -10.413 1.00 34.21 18 LYS A O 5
ATOM 2259 N N . LYS A 1 19 ? -21.631 -13.921 -10.974 1.00 12.44 19 LYS A N 5
ATOM 2260 C CA . LYS A 1 19 ? -21.139 -14.090 -12.336 1.00 30.35 19 LYS A CA 5
ATOM 2261 C C . LYS A 1 19 ? -22.258 -14.547 -13.266 1.00 22.33 19 LYS A C 5
ATOM 2262 O O . LYS A 1 19 ? -22.935 -15.542 -13.001 1.00 13.24 19 LYS A O 5
ATOM 2281 N N . THR A 1 20 ? -22.448 -13.816 -14.360 1.00 74.11 20 THR A N 5
ATOM 2282 C CA . THR A 1 20 ? -23.484 -14.145 -15.330 1.00 2.32 20 THR A CA 5
ATOM 2283 C C . THR A 1 20 ? -24.827 -14.367 -14.645 1.00 43.42 20 THR A C 5
ATOM 2284 O O . THR A 1 20 ? -25.550 -15.311 -14.963 1.00 50.52 20 THR A O 5
ATOM 2295 N N . GLY A 1 21 ? -25.158 -13.490 -13.702 1.00 32.30 21 GLY A N 5
ATOM 2296 C CA . GLY A 1 21 ? -26.415 -13.608 -12.986 1.00 50.33 21 GLY A CA 5
ATOM 2297 C C . GLY A 1 21 ? -27.502 -12.730 -13.575 1.00 2.24 21 GLY A C 5
ATOM 2298 O O . GLY A 1 21 ? -28.513 -13.228 -14.068 1.00 35.14 21 GLY A O 5
ATOM 2302 N N . GLY A 1 22 ? -27.293 -11.418 -13.523 1.00 31.51 22 GLY A N 5
ATOM 2303 C CA . GLY A 1 22 ? -28.272 -10.490 -14.057 1.00 45.51 22 GLY A CA 5
ATOM 2304 C C . GLY A 1 22 ? -27.893 -9.043 -13.812 1.00 10.31 22 GLY A C 5
ATOM 2305 O O . GLY A 1 22 ? -26.711 -8.706 -13.749 1.00 73.31 22 GLY A O 5
ATOM 2309 N N . TYR A 1 23 ? -28.898 -8.184 -13.678 1.00 71.54 23 TYR A N 5
ATOM 2310 C CA . TYR A 1 23 ? -28.664 -6.765 -13.442 1.00 55.03 23 TYR A CA 5
ATOM 2311 C C . TYR A 1 23 ? -29.444 -6.279 -12.225 1.00 51.04 23 TYR A C 5
ATOM 2312 O O . TYR A 1 23 ? -30.456 -6.860 -11.830 1.00 40.24 23 TYR A O 5
ATOM 2330 N N . PRO A 1 24 ? -28.965 -5.184 -11.615 1.00 64.11 24 PRO A N 5
ATOM 2331 C CA . PRO A 1 24 ? -29.602 -4.593 -10.434 1.00 61.32 24 PRO A CA 5
ATOM 2332 C C . PRO A 1 24 ? -30.942 -3.943 -10.762 1.00 73.43 24 PRO A C 5
ATOM 2333 O O . PRO A 1 24 ? -31.824 -3.852 -9.909 1.00 43.22 24 PRO A O 5
ATOM 2344 N N . TRP A 1 25 ? -31.088 -3.494 -12.003 1.00 72.25 25 TRP A N 5
ATOM 2345 C CA . TRP A 1 25 ? -32.322 -2.852 -12.444 1.00 30.04 25 TRP A CA 5
ATOM 2346 C C . TRP A 1 25 ? -33.012 -3.682 -13.520 1.00 53.24 25 TRP A C 5
ATOM 2347 O O . TRP A 1 25 ? -34.237 -3.667 -13.637 1.00 23.21 25 TRP A O 5
ATOM 2368 N N . GLU A 1 26 ? -32.219 -4.405 -14.305 1.00 72.34 26 GLU A N 5
ATOM 2369 C CA . GLU A 1 26 ? -32.756 -5.240 -15.372 1.00 31.52 26 GLU A CA 5
ATOM 2370 C C . GLU A 1 26 ? -32.801 -6.705 -14.946 1.00 33.20 26 GLU A C 5
ATOM 2371 O O . GLU A 1 26 ? -31.870 -7.468 -15.206 1.00 21.44 26 GLU A O 5
ATOM 2383 N N . ARG A 1 27 ? -33.890 -7.090 -14.288 1.00 44.35 27 ARG A N 5
ATOM 2384 C CA . ARG A 1 27 ? -34.056 -8.463 -13.823 1.00 14.45 27 ARG A CA 5
ATOM 2385 C C . ARG A 1 27 ? -34.079 -9.436 -14.999 1.00 63.40 27 ARG A C 5
ATOM 2386 O O . ARG A 1 27 ? -33.707 -10.600 -14.861 1.00 51.24 27 ARG A O 5
ATOM 2407 N N . GLY A 1 28 ? -34.517 -8.948 -16.156 1.00 65.44 28 GLY A N 5
ATOM 2408 C CA . GLY A 1 28 ? -34.580 -9.788 -17.338 1.00 65.51 28 GLY A CA 5
ATOM 2409 C C . GLY A 1 28 ? -35.520 -9.236 -18.392 1.00 63.23 28 GLY A C 5
ATOM 2410 O O . GLY A 1 28 ? -35.727 -8.025 -18.478 1.00 64.12 28 GLY A O 5
ATOM 2414 N N . LYS A 1 29 ? -36.090 -10.126 -19.197 1.00 32.43 29 LYS A N 5
ATOM 2415 C CA . LYS A 1 29 ? -37.013 -9.722 -20.252 1.00 50.03 29 LYS A CA 5
ATOM 2416 C C . LYS A 1 29 ? -38.456 -9.786 -19.765 1.00 32.31 29 LYS A C 5
ATOM 2417 O O . LYS A 1 29 ? -39.235 -8.856 -19.977 1.00 52.13 29 LYS A O 5
ATOM 2436 N N . ALA A 1 30 ? -38.807 -10.888 -19.110 1.00 52.51 30 ALA A N 5
ATOM 2437 C CA . ALA A 1 30 ? -40.157 -11.069 -18.590 1.00 34.32 30 ALA A CA 5
ATOM 2438 C C . ALA A 1 30 ? -40.188 -12.146 -17.511 1.00 4.04 30 ALA A C 5
ATOM 2439 O O . ALA A 1 30 ? -39.243 -12.287 -16.733 1.00 72.01 30 ALA A O 5
ATOM 2446 N N . MET A 1 1 ? 1.906 1.255 0.206 1.00 45.13 1 MET A N 6
ATOM 2447 C CA . MET A 1 1 ? 0.985 0.220 -0.252 1.00 22.32 1 MET A CA 6
ATOM 2448 C C . MET A 1 1 ? 0.006 0.780 -1.280 1.00 60.01 1 MET A C 6
ATOM 2449 O O . MET A 1 1 ? -0.713 1.742 -1.008 1.00 15.42 1 MET A O 6
ATOM 2463 N N . LYS A 1 2 ? -0.017 0.173 -2.462 1.00 43.02 2 LYS A N 6
ATOM 2464 C CA . LYS A 1 2 ? -0.907 0.610 -3.530 1.00 24.01 2 LYS A CA 6
ATOM 2465 C C . LYS A 1 2 ? -2.363 0.551 -3.082 1.00 21.24 2 LYS A C 6
ATOM 2466 O O . LYS A 1 2 ? -2.952 -0.526 -2.988 1.00 41.40 2 LYS A O 6
ATOM 2485 N N . THR A 1 3 ? -2.942 1.717 -2.807 1.00 15.52 3 THR A N 6
ATOM 2486 C CA . THR A 1 3 ? -4.329 1.797 -2.369 1.00 53.32 3 THR A CA 6
ATOM 2487 C C . THR A 1 3 ? -5.255 1.074 -3.340 1.00 71.41 3 THR A C 6
ATOM 2488 O O . THR A 1 3 ? -6.315 0.582 -2.951 1.00 32.43 3 THR A O 6
ATOM 2499 N N . ILE A 1 4 ? -4.848 1.011 -4.603 1.00 72.43 4 ILE A N 6
ATOM 2500 C CA . ILE A 1 4 ? -5.641 0.346 -5.629 1.00 30.21 4 ILE A CA 6
ATOM 2501 C C . ILE A 1 4 ? -5.824 -1.134 -5.309 1.00 53.51 4 ILE A C 6
ATOM 2502 O O . ILE A 1 4 ? -6.795 -1.758 -5.737 1.00 24.42 4 ILE A O 6
ATOM 2518 N N . LEU A 1 5 ? -4.885 -1.689 -4.552 1.00 20.13 5 LEU A N 6
ATOM 2519 C CA . LEU A 1 5 ? -4.942 -3.097 -4.170 1.00 54.31 5 LEU A CA 6
ATOM 2520 C C . LEU A 1 5 ? -6.242 -3.410 -3.438 1.00 41.10 5 LEU A C 6
ATOM 2521 O O . LEU A 1 5 ? -6.896 -4.416 -3.716 1.00 54.45 5 LEU A O 6
ATOM 2537 N N . ARG A 1 6 ? -6.613 -2.542 -2.503 1.00 71.11 6 ARG A N 6
ATOM 2538 C CA . ARG A 1 6 ? -7.836 -2.725 -1.731 1.00 53.00 6 ARG A CA 6
ATOM 2539 C C . ARG A 1 6 ? -9.045 -2.866 -2.652 1.00 15.40 6 ARG A C 6
ATOM 2540 O O . ARG A 1 6 ? -10.011 -3.554 -2.324 1.00 4.20 6 ARG A O 6
ATOM 2561 N N . PHE A 1 7 ? -8.981 -2.212 -3.807 1.00 62.32 7 PHE A N 6
ATOM 2562 C CA . PHE A 1 7 ? -10.070 -2.263 -4.776 1.00 71.51 7 PHE A CA 6
ATOM 2563 C C . PHE A 1 7 ? -10.102 -3.612 -5.488 1.00 5.41 7 PHE A C 6
ATOM 2564 O O . PHE A 1 7 ? -11.089 -4.344 -5.412 1.00 43.40 7 PHE A O 6
ATOM 2581 N N . VAL A 1 8 ? -9.014 -3.934 -6.181 1.00 53.12 8 VAL A N 6
ATOM 2582 C CA . VAL A 1 8 ? -8.915 -5.195 -6.907 1.00 31.45 8 VAL A CA 6
ATOM 2583 C C . VAL A 1 8 ? -9.111 -6.384 -5.973 1.00 55.51 8 VAL A C 6
ATOM 2584 O O . VAL A 1 8 ? -9.598 -7.436 -6.384 1.00 51.14 8 VAL A O 6
ATOM 2597 N N . ALA A 1 9 ? -8.729 -6.207 -4.712 1.00 65.43 9 ALA A N 6
ATOM 2598 C CA . ALA A 1 9 ? -8.865 -7.265 -3.717 1.00 41.13 9 ALA A CA 6
ATOM 2599 C C . ALA A 1 9 ? -10.311 -7.737 -3.612 1.00 25.11 9 ALA A C 6
ATOM 2600 O O . ALA A 1 9 ? -10.578 -8.864 -3.197 1.00 71.55 9 ALA A O 6
ATOM 2607 N N . GLY A 1 10 ? -11.243 -6.866 -3.991 1.00 61.41 10 GLY A N 6
ATOM 2608 C CA . GLY A 1 10 ? -12.650 -7.212 -3.930 1.00 25.11 10 GLY A CA 6
ATOM 2609 C C . GLY A 1 10 ? -13.133 -7.900 -5.192 1.00 3.31 10 GLY A C 6
ATOM 2610 O O . GLY A 1 10 ? -13.937 -8.831 -5.132 1.00 52.42 10 GLY A O 6
ATOM 2614 N N . TYR A 1 11 ? -12.644 -7.440 -6.339 1.00 42.22 11 TYR A N 6
ATOM 2615 C CA . TYR A 1 11 ? -13.033 -8.014 -7.621 1.00 72.35 11 TYR A CA 6
ATOM 2616 C C . TYR A 1 11 ? -12.814 -9.524 -7.632 1.00 14.31 11 TYR A C 6
ATOM 2617 O O . TYR A 1 11 ? -13.689 -10.286 -8.044 1.00 43.11 11 TYR A O 6
ATOM 2635 N N . ASP A 1 12 ? -11.642 -9.947 -7.175 1.00 65.02 12 ASP A N 6
ATOM 2636 C CA . ASP A 1 12 ? -11.305 -11.365 -7.129 1.00 75.54 12 ASP A CA 6
ATOM 2637 C C . ASP A 1 12 ? -12.335 -12.141 -6.312 1.00 41.32 12 ASP A C 6
ATOM 2638 O O . ASP A 1 12 ? -12.558 -13.330 -6.545 1.00 63.40 12 ASP A O 6
ATOM 2647 N N . ILE A 1 13 ? -12.956 -11.462 -5.355 1.00 22.04 13 ILE A N 6
ATOM 2648 C CA . ILE A 1 13 ? -13.960 -12.088 -4.504 1.00 12.43 13 ILE A CA 6
ATOM 2649 C C . ILE A 1 13 ? -15.338 -12.046 -5.157 1.00 51.45 13 ILE A C 6
ATOM 2650 O O . ILE A 1 13 ? -16.141 -12.964 -4.995 1.00 22.14 13 ILE A O 6
ATOM 2666 N N . ALA A 1 14 ? -15.603 -10.975 -5.897 1.00 52.22 14 ALA A N 6
ATOM 2667 C CA . ALA A 1 14 ? -16.881 -10.815 -6.579 1.00 55.53 14 ALA A CA 6
ATOM 2668 C C . ALA A 1 14 ? -16.994 -11.767 -7.764 1.00 42.14 14 ALA A C 6
ATOM 2669 O O . ALA A 1 14 ? -18.094 -12.158 -8.156 1.00 70.44 14 ALA A O 6
ATOM 2676 N N . SER A 1 15 ? -15.850 -12.137 -8.332 1.00 12.33 15 SER A N 6
ATOM 2677 C CA . SER A 1 15 ? -15.822 -13.040 -9.476 1.00 20.03 15 SER A CA 6
ATOM 2678 C C . SER A 1 15 ? -16.591 -14.323 -9.175 1.00 21.21 15 SER A C 6
ATOM 2679 O O . SER A 1 15 ? -17.232 -14.898 -10.056 1.00 23.43 15 SER A O 6
ATOM 2687 N N . HIS A 1 16 ? -16.523 -14.767 -7.923 1.00 53.24 16 HIS A N 6
ATOM 2688 C CA . HIS A 1 16 ? -17.213 -15.981 -7.504 1.00 35.24 16 H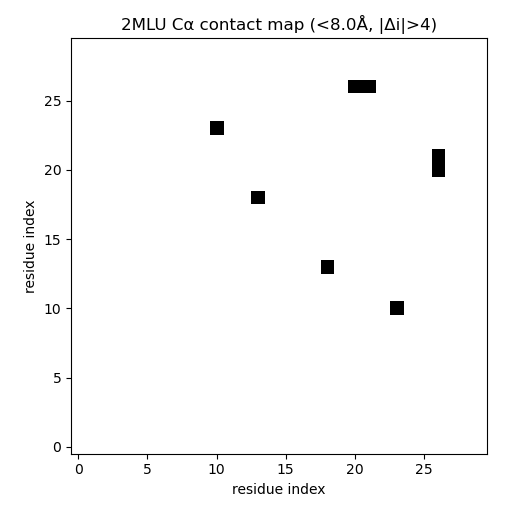IS A CA 6
ATOM 2689 C C . HIS A 1 16 ? -18.691 -15.704 -7.243 1.00 4.32 16 HIS A C 6
ATOM 2690 O O . HIS A 1 16 ? -19.550 -16.536 -7.535 1.00 21.51 16 HIS A O 6
ATOM 2704 N N . LYS A 1 17 ? -18.979 -14.530 -6.692 1.00 61.21 17 LYS A N 6
ATOM 2705 C CA . LYS A 1 17 ? -20.352 -14.141 -6.392 1.00 22.12 17 LYS A CA 6
ATOM 2706 C C . LYS A 1 17 ? -21.243 -14.301 -7.621 1.00 0.25 17 LYS A C 6
ATOM 2707 O O . LYS A 1 17 ? -22.197 -15.081 -7.612 1.00 10.32 17 LYS A O 6
ATOM 2726 N N . LYS A 1 18 ? -20.927 -13.560 -8.676 1.00 52.14 18 LYS A N 6
ATOM 2727 C CA . LYS A 1 18 ? -21.696 -13.620 -9.913 1.00 54.44 18 LYS A CA 6
ATOM 2728 C C . LYS A 1 18 ? -20.960 -12.913 -11.047 1.00 32.34 18 LYS A C 6
ATOM 2729 O O . LYS A 1 18 ? -20.447 -11.807 -10.873 1.00 34.21 18 LYS A O 6
ATOM 2748 N N . LYS A 1 19 ? -20.913 -13.557 -12.207 1.00 12.44 19 LYS A N 6
ATOM 2749 C CA . LYS A 1 19 ? -20.243 -12.989 -13.372 1.00 30.35 19 LYS A CA 6
ATOM 2750 C C . LYS A 1 19 ? -21.035 -11.815 -13.937 1.00 22.33 19 LYS A C 6
ATOM 2751 O O . LYS A 1 19 ? -20.526 -11.043 -14.751 1.00 13.24 19 LYS A O 6
ATOM 2770 N N . THR A 1 20 ? -22.283 -11.684 -13.499 1.00 74.11 20 THR A N 6
ATOM 2771 C CA . THR A 1 20 ? -23.145 -10.603 -13.960 1.00 2.32 20 THR A CA 6
ATOM 2772 C C . THR A 1 20 ? -23.911 -9.976 -12.801 1.00 43.42 20 THR A C 6
ATOM 2773 O O . THR A 1 20 ? -25.076 -10.296 -12.569 1.00 50.52 20 THR A O 6
ATOM 2784 N N . GLY A 1 21 ? -23.248 -9.081 -12.074 1.00 32.30 21 GLY A N 6
ATOM 2785 C CA . GLY A 1 21 ? -23.883 -8.424 -10.948 1.00 50.33 21 GLY A CA 6
ATOM 2786 C C . GLY A 1 21 ? -23.042 -7.294 -10.386 1.00 2.24 21 GLY A C 6
ATOM 2787 O O . GLY A 1 21 ? -22.774 -7.247 -9.187 1.00 35.14 21 GLY A O 6
ATOM 2791 N N . GLY A 1 22 ? -22.624 -6.381 -11.258 1.00 31.51 22 GLY A N 6
ATOM 2792 C CA . GLY A 1 22 ? -21.811 -5.259 -10.824 1.00 45.51 22 GLY A CA 6
ATOM 2793 C C . GLY A 1 22 ? -20.353 -5.416 -11.209 1.00 10.31 22 GLY A C 6
ATOM 2794 O O . GLY A 1 22 ? -19.672 -6.324 -10.733 1.00 73.31 22 GLY A O 6
ATOM 2798 N N . TYR A 1 23 ? -19.874 -4.531 -12.076 1.00 71.54 23 TYR A N 6
ATOM 2799 C CA . TYR A 1 23 ? -18.489 -4.578 -12.530 1.00 55.03 23 TYR A CA 6
ATOM 2800 C C . TYR A 1 23 ? -17.704 -3.378 -12.008 1.00 51.04 23 TYR A C 6
ATOM 2801 O O . TYR A 1 23 ? -18.265 -2.330 -11.688 1.00 40.24 23 TYR A O 6
ATOM 2819 N N . PRO A 1 24 ? -16.375 -3.534 -11.921 1.00 64.11 24 PRO A N 6
ATOM 2820 C CA . PRO A 1 24 ? -15.483 -2.475 -11.440 1.00 61.32 24 PRO A CA 6
ATOM 2821 C C . PRO A 1 24 ? -15.382 -1.313 -12.422 1.00 73.43 24 PRO A C 6
ATOM 2822 O O . PRO A 1 24 ? -15.124 -0.175 -12.028 1.00 43.22 24 PRO A O 6
ATOM 2833 N N . TRP A 1 25 ? -15.584 -1.606 -13.701 1.00 72.25 25 TRP A N 6
ATOM 2834 C CA . TRP A 1 25 ? -15.515 -0.585 -14.740 1.00 30.04 25 TRP A CA 6
ATOM 2835 C C . TRP A 1 25 ? -16.875 -0.387 -15.401 1.00 53.24 25 TRP A C 6
ATOM 2836 O O . TRP A 1 25 ? -17.199 0.708 -15.858 1.00 23.21 25 TRP A O 6
ATOM 2857 N N . GLU A 1 26 ? -17.665 -1.455 -15.448 1.00 72.34 26 GLU A N 6
ATOM 2858 C CA . GLU A 1 26 ? -18.991 -1.398 -16.054 1.00 31.52 26 GLU A CA 6
ATOM 2859 C C . GLU A 1 26 ? -20.074 -1.285 -14.985 1.00 33.20 26 GLU A C 6
ATOM 2860 O O . GLU A 1 26 ? -20.633 -2.290 -14.545 1.00 21.44 26 GLU A O 6
ATOM 2872 N N . ARG A 1 27 ? -20.364 -0.056 -14.573 1.00 44.35 27 ARG A N 6
ATOM 2873 C CA . ARG A 1 27 ? -21.378 0.189 -13.554 1.00 14.45 27 ARG A CA 6
ATOM 2874 C C . ARG A 1 27 ? -22.129 1.488 -13.835 1.00 63.40 27 ARG A C 6
ATOM 2875 O O . ARG A 1 27 ? -21.561 2.576 -13.748 1.00 51.24 27 ARG A O 6
ATOM 2896 N N . GLY A 1 28 ? -23.409 1.365 -14.174 1.00 65.44 28 GLY A N 6
ATOM 2897 C CA . GLY A 1 28 ? -24.215 2.535 -14.463 1.00 65.51 28 GLY A CA 6
ATOM 2898 C C . GLY A 1 28 ? -24.342 2.799 -15.950 1.00 63.23 28 GLY A C 6
ATOM 2899 O O . GLY A 1 28 ? -23.657 3.666 -16.495 1.00 64.12 28 GLY A O 6
ATOM 2903 N N . LYS A 1 29 ? -25.218 2.050 -16.610 1.00 32.43 29 LYS A N 6
ATOM 2904 C CA . LYS A 1 29 ? -25.432 2.207 -18.044 1.00 50.03 29 LYS A CA 6
ATOM 2905 C C . LYS A 1 29 ? -26.229 3.473 -18.341 1.00 32.31 29 LYS A C 6
ATOM 2906 O O . LYS A 1 29 ? -26.099 4.063 -19.413 1.00 52.13 29 LYS A O 6
ATOM 2925 N N . ALA A 1 30 ? -27.052 3.887 -17.382 1.00 52.51 30 ALA A N 6
ATOM 2926 C CA . ALA A 1 30 ? -27.866 5.085 -17.540 1.00 34.32 30 ALA A CA 6
ATOM 2927 C C . ALA A 1 30 ? -27.083 6.336 -17.157 1.00 4.04 30 ALA A C 6
ATOM 2928 O O . ALA A 1 30 ? -26.103 6.263 -16.415 1.00 72.01 30 ALA A O 6
ATOM 2935 N N . MET A 1 1 ? 2.294 1.121 -0.191 1.00 45.13 1 MET A N 7
ATOM 2936 C CA . MET A 1 1 ? 1.055 0.353 -0.229 1.00 22.32 1 MET A CA 7
ATOM 2937 C C . MET A 1 1 ? 0.095 0.921 -1.270 1.00 60.01 1 MET A C 7
ATOM 2938 O O . MET A 1 1 ? -0.511 1.973 -1.062 1.00 15.42 1 MET A O 7
ATOM 2952 N N . LYS A 1 2 ? -0.038 0.220 -2.391 1.00 43.02 2 LYS A N 7
ATOM 2953 C CA . LYS A 1 2 ? -0.924 0.653 -3.464 1.00 24.01 2 LYS A CA 7
ATOM 2954 C C . LYS A 1 2 ? -2.384 0.584 -3.025 1.00 21.24 2 LYS A C 7
ATOM 2955 O O . LYS A 1 2 ? -2.968 -0.497 -2.938 1.00 41.40 2 LYS A O 7
ATOM 2974 N N . THR A 1 3 ? -2.969 1.745 -2.751 1.00 15.52 3 THR A N 7
ATOM 2975 C CA . THR A 1 3 ? -4.360 1.818 -2.321 1.00 53.32 3 THR A CA 7
ATOM 2976 C C . THR A 1 3 ? -5.276 1.092 -3.300 1.00 71.41 3 THR A C 7
ATOM 2977 O O . THR A 1 3 ? -6.336 0.592 -2.920 1.00 32.43 3 THR A O 7
ATOM 2988 N N . ILE A 1 4 ? -4.861 1.035 -4.562 1.00 72.43 4 ILE A N 7
ATOM 2989 C CA . ILE A 1 4 ? -5.643 0.367 -5.594 1.00 30.21 4 ILE A CA 7
ATOM 2990 C C . ILE A 1 4 ? -5.821 -1.113 -5.278 1.00 53.51 4 ILE A C 7
ATOM 2991 O O . ILE A 1 4 ? -6.787 -1.741 -5.713 1.00 24.42 4 ILE A O 7
ATOM 3007 N N . LEU A 1 5 ? -4.883 -1.667 -4.517 1.00 20.13 5 LEU A N 7
ATOM 3008 C CA . LEU A 1 5 ? -4.936 -3.076 -4.140 1.00 54.31 5 LEU A CA 7
ATOM 3009 C C . LEU A 1 5 ? -6.240 -3.397 -3.416 1.00 41.10 5 LEU A C 7
ATOM 3010 O O . LEU A 1 5 ? -6.887 -4.404 -3.701 1.00 54.45 5 LEU A O 7
ATOM 3026 N N . ARG A 1 6 ? -6.620 -2.532 -2.481 1.00 71.11 6 ARG A N 7
ATOM 3027 C CA . ARG A 1 6 ? -7.848 -2.724 -1.718 1.00 53.00 6 ARG A CA 7
ATOM 3028 C C . ARG A 1 6 ? -9.049 -2.869 -2.648 1.00 15.40 6 ARG A C 7
ATOM 3029 O O . ARG A 1 6 ? -10.015 -3.562 -2.327 1.00 4.20 6 ARG A O 7
ATOM 3050 N N . PHE A 1 7 ? -8.982 -2.211 -3.800 1.00 62.32 7 PHE A N 7
ATOM 3051 C CA . PHE A 1 7 ? -10.065 -2.265 -4.776 1.00 71.51 7 PHE A CA 7
ATOM 3052 C C . PHE A 1 7 ? -10.084 -3.613 -5.491 1.00 5.41 7 PHE A C 7
ATOM 3053 O O . PHE A 1 7 ? -11.068 -4.351 -5.424 1.00 43.40 7 PHE A O 7
ATOM 3070 N N . VAL A 1 8 ? -8.991 -3.928 -6.178 1.00 53.12 8 VAL A N 7
ATOM 3071 C CA . VAL A 1 8 ? -8.881 -5.187 -6.907 1.00 31.45 8 VAL A CA 7
ATOM 3072 C C . VAL A 1 8 ? -9.077 -6.378 -5.977 1.00 55.51 8 VAL A C 7
ATOM 3073 O O . VAL A 1 8 ? -9.556 -7.432 -6.394 1.00 51.14 8 VAL A O 7
ATOM 3086 N N . ALA A 1 9 ? -8.704 -6.204 -4.713 1.00 65.43 9 ALA A N 7
ATOM 3087 C CA . ALA A 1 9 ? -8.841 -7.264 -3.723 1.00 41.13 9 ALA A CA 7
ATOM 3088 C C . ALA A 1 9 ? -10.286 -7.742 -3.627 1.00 25.11 9 ALA A C 7
ATOM 3089 O O . ALA A 1 9 ? -10.551 -8.872 -3.215 1.00 71.55 9 ALA A O 7
ATOM 3096 N N . GLY A 1 10 ? -11.218 -6.875 -4.010 1.00 61.41 10 GLY A N 7
ATOM 3097 C CA . GLY A 1 10 ? -12.626 -7.228 -3.959 1.00 25.11 10 GLY A CA 7
ATOM 3098 C C . GLY A 1 10 ? -13.103 -7.894 -5.234 1.00 3.31 10 GLY A C 7
ATOM 3099 O O . GLY A 1 10 ? -13.939 -8.796 -5.195 1.00 52.42 10 GLY A O 7
ATOM 3103 N N . TYR A 1 11 ? -12.573 -7.447 -6.367 1.00 42.22 11 TYR A N 7
ATOM 3104 C CA . TYR A 1 11 ? -12.953 -8.003 -7.660 1.00 72.35 11 TYR A CA 7
ATOM 3105 C C . TYR A 1 11 ? -12.773 -9.517 -7.677 1.00 14.31 11 TYR A C 7
ATOM 3106 O O . TYR A 1 11 ? -13.660 -10.255 -8.106 1.00 43.11 11 TYR A O 7
ATOM 3124 N N . ASP A 1 12 ? -11.617 -9.973 -7.206 1.00 65.02 12 ASP A N 7
ATOM 3125 C CA . ASP A 1 12 ? -11.318 -11.400 -7.164 1.00 75.54 12 ASP A CA 7
ATOM 3126 C C . ASP A 1 12 ? -12.372 -12.152 -6.359 1.00 41.32 12 ASP A C 7
ATOM 3127 O O . ASP A 1 12 ? -12.643 -13.326 -6.615 1.00 63.40 12 ASP A O 7
ATOM 3136 N N . ILE A 1 13 ? -12.963 -11.470 -5.384 1.00 22.04 13 ILE A N 7
ATOM 3137 C CA . ILE A 1 13 ? -13.986 -12.075 -4.540 1.00 12.43 13 ILE A CA 7
ATOM 3138 C C . ILE A 1 13 ? -15.357 -12.005 -5.205 1.00 51.45 13 ILE A C 7
ATOM 3139 O O . ILE A 1 13 ? -16.196 -12.886 -5.016 1.00 22.14 13 ILE A O 7
ATOM 3155 N N . ALA A 1 14 ? -15.578 -10.952 -5.985 1.00 52.22 14 ALA A N 7
ATOM 3156 C CA . ALA A 1 14 ? -16.845 -10.769 -6.681 1.00 55.53 14 ALA A CA 7
ATOM 3157 C C . ALA A 1 14 ? -16.985 -11.754 -7.836 1.00 42.14 14 ALA A C 7
ATOM 3158 O O . ALA A 1 14 ? -18.095 -12.100 -8.240 1.00 70.44 14 ALA A O 7
ATOM 3165 N N . SER A 1 15 ? -15.851 -12.204 -8.365 1.00 12.33 15 SER A N 7
ATOM 3166 C CA . SER A 1 15 ? -15.847 -13.147 -9.477 1.00 20.03 15 SER A CA 7
ATOM 3167 C C . SER A 1 15 ? -16.706 -14.367 -9.158 1.00 21.21 15 SER A C 7
ATOM 3168 O O . SER A 1 15 ? -17.589 -14.738 -9.932 1.00 23.43 15 SER A O 7
ATOM 3176 N N . HIS A 1 16 ? -16.442 -14.986 -8.012 1.00 53.24 16 HIS A N 7
ATOM 3177 C CA . HIS A 1 16 ? -17.191 -16.165 -7.589 1.00 35.24 16 HIS A CA 7
ATOM 3178 C C . HIS A 1 16 ? -18.521 -15.764 -6.958 1.00 4.32 16 HIS A C 7
ATOM 3179 O O . HIS A 1 16 ? -19.500 -16.507 -7.024 1.00 21.51 16 HIS A O 7
ATOM 3193 N N . LYS A 1 17 ? -18.547 -14.587 -6.343 1.00 61.21 17 LYS A N 7
ATOM 3194 C CA . LYS A 1 17 ? -19.755 -14.087 -5.699 1.00 22.12 17 LYS A CA 7
ATOM 3195 C C . LYS A 1 17 ? -20.912 -14.015 -6.691 1.00 0.25 17 LYS A C 7
ATOM 3196 O O . LYS A 1 17 ? -22.000 -14.529 -6.431 1.00 10.32 17 LYS A O 7
ATOM 3215 N N . LYS A 1 18 ? -20.669 -13.376 -7.830 1.00 52.14 18 LYS A N 7
ATOM 3216 C CA . LYS A 1 18 ? -21.687 -13.238 -8.864 1.00 54.44 18 LYS A CA 7
ATOM 3217 C C . LYS A 1 18 ? -21.057 -13.244 -10.253 1.00 32.34 18 LYS A C 7
ATOM 3218 O O . LYS A 1 18 ? -20.331 -12.320 -10.620 1.00 34.21 18 LYS A O 7
ATOM 3237 N N . LYS A 1 19 ? -21.341 -14.289 -11.023 1.00 12.44 19 LYS A N 7
ATOM 3238 C CA . LYS A 1 19 ? -20.805 -14.414 -12.373 1.00 30.35 19 LYS A CA 7
ATOM 3239 C C . LYS A 1 19 ? -21.543 -13.492 -13.338 1.00 22.33 19 LYS A C 7
ATOM 3240 O O . LYS A 1 19 ? -21.088 -13.254 -14.458 1.00 13.24 19 LYS A O 7
ATOM 3259 N N . THR A 1 20 ? -22.686 -12.972 -12.898 1.00 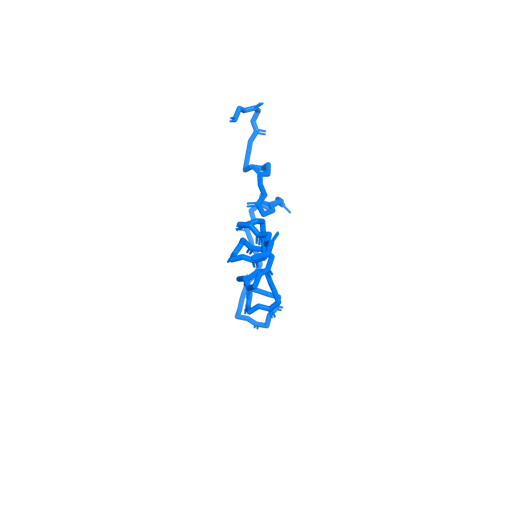74.11 20 THR A N 7
ATOM 3260 C CA . THR A 1 20 ? -23.487 -12.077 -13.723 1.00 2.32 20 THR A CA 7
ATOM 3261 C C . THR A 1 20 ? -24.048 -10.925 -12.898 1.00 43.42 20 THR A C 7
ATOM 3262 O O . THR A 1 20 ? -24.768 -11.139 -11.924 1.00 50.52 20 THR A O 7
ATOM 3273 N N . GLY A 1 21 ? -23.713 -9.700 -13.295 1.00 32.30 21 GLY A N 7
ATOM 3274 C CA . GLY A 1 21 ? -24.193 -8.532 -12.581 1.00 50.33 21 GLY A CA 7
ATOM 3275 C C . GLY A 1 21 ? -23.085 -7.546 -12.272 1.00 2.24 21 GLY A C 7
ATOM 3276 O O . GLY A 1 21 ? -22.820 -7.244 -11.108 1.00 35.14 21 GLY A O 7
ATOM 3280 N N . GLY A 1 22 ? -22.433 -7.043 -13.315 1.00 31.51 22 GLY A N 7
ATOM 3281 C CA . GLY A 1 22 ? -21.353 -6.091 -13.128 1.00 45.51 22 GLY A CA 7
ATOM 3282 C C . GLY A 1 22 ? -20.219 -6.301 -14.110 1.00 10.31 22 GLY A C 7
ATOM 3283 O O . GLY A 1 22 ? -20.043 -7.398 -14.641 1.00 73.31 22 GLY A O 7
ATOM 3287 N N . TYR A 1 23 ? -19.448 -5.248 -14.356 1.00 71.54 23 TYR A N 7
ATOM 3288 C CA . TYR A 1 23 ? -18.327 -5.320 -15.285 1.00 55.03 23 TYR A CA 7
ATOM 3289 C C . TYR A 1 23 ? -17.033 -4.869 -14.614 1.00 51.04 23 TYR A C 7
ATOM 3290 O O . TYR A 1 23 ? -17.039 -4.121 -13.636 1.00 40.24 23 TYR A O 7
ATOM 3308 N N . PRO A 1 24 ? -15.895 -5.333 -15.152 1.00 64.11 24 PRO A N 7
ATOM 3309 C CA . PRO A 1 24 ? -14.572 -4.990 -14.624 1.00 61.32 24 PRO A CA 7
ATOM 3310 C C . PRO A 1 24 ? -14.209 -3.531 -14.873 1.00 73.43 24 PRO A C 7
ATOM 3311 O O . PRO A 1 24 ? -13.436 -2.936 -14.120 1.00 43.22 24 PRO A O 7
ATOM 3322 N N . TRP A 1 25 ? -14.770 -2.959 -15.932 1.00 72.25 25 TRP A N 7
ATOM 3323 C CA . TRP A 1 25 ? -14.505 -1.567 -16.278 1.00 30.04 25 TRP A CA 7
ATOM 3324 C C . TRP A 1 25 ? -15.771 -0.725 -16.157 1.00 53.24 25 TRP A C 7
ATOM 3325 O O . TRP A 1 25 ? -15.706 0.467 -15.857 1.00 23.21 25 TRP A O 7
ATOM 3346 N N . GLU A 1 26 ? -16.919 -1.352 -16.390 1.00 72.34 26 GLU A N 7
ATOM 3347 C CA . GLU A 1 26 ? -18.199 -0.659 -16.306 1.00 31.52 26 GLU A CA 7
ATOM 3348 C C . GLU A 1 26 ? -18.899 -0.965 -14.985 1.00 33.20 26 GLU A C 7
ATOM 3349 O O . GLU A 1 26 ? -19.716 -1.882 -14.901 1.00 21.44 26 GLU A O 7
ATOM 3361 N N . ARG A 1 27 ? -18.572 -0.191 -13.956 1.00 44.35 27 ARG A N 7
ATOM 3362 C CA . ARG A 1 27 ? -19.167 -0.380 -12.639 1.00 14.45 27 ARG A CA 7
ATOM 3363 C C . ARG A 1 27 ? -20.217 0.691 -12.358 1.00 63.40 27 ARG A C 7
ATOM 3364 O O . ARG A 1 27 ? -21.156 0.469 -11.595 1.00 51.24 27 ARG A O 7
ATOM 3385 N N . GLY A 1 28 ? -20.050 1.854 -12.979 1.00 65.44 28 GLY A N 7
ATOM 3386 C CA . GLY A 1 28 ? -20.991 2.942 -12.783 1.00 65.51 28 GLY A CA 7
ATOM 3387 C C . GLY A 1 28 ? -20.301 4.283 -12.633 1.00 63.23 28 GLY A C 7
ATOM 3388 O O . GLY A 1 28 ? -20.914 5.331 -12.837 1.00 64.12 28 GLY A O 7
ATOM 3392 N N . LYS A 1 29 ? -19.023 4.254 -12.273 1.00 32.43 29 LYS A N 7
ATOM 3393 C CA . LYS A 1 29 ? -18.248 5.476 -12.094 1.00 50.03 29 LYS A CA 7
ATOM 3394 C C . LYS A 1 29 ? -18.290 6.336 -13.354 1.00 32.31 29 LYS A C 7
ATOM 3395 O O . LYS A 1 29 ? -18.287 7.563 -13.280 1.00 52.13 29 LYS A O 7
ATOM 3414 N N . ALA A 1 30 ? -18.331 5.680 -14.511 1.00 52.51 30 ALA A N 7
ATOM 3415 C CA . ALA A 1 30 ? -18.377 6.384 -15.786 1.00 34.32 30 ALA A CA 7
ATOM 3416 C C . ALA A 1 30 ? -19.647 7.219 -15.907 1.00 4.04 30 ALA A C 7
ATOM 3417 O O . ALA A 1 30 ? -19.645 8.417 -15.622 1.00 72.01 30 ALA A O 7
ATOM 3424 N N . MET A 1 1 ? 0.966 -0.270 0.273 1.00 45.13 1 MET A N 8
ATOM 3425 C CA . MET A 1 1 ? 1.793 0.280 -0.794 1.00 22.32 1 MET A CA 8
ATOM 3426 C C . MET A 1 1 ? 0.928 0.895 -1.891 1.00 60.01 1 MET A C 8
ATOM 3427 O O . MET A 1 1 ? 1.112 2.053 -2.264 1.00 15.42 1 MET A O 8
ATOM 3441 N N . LYS A 1 2 ? -0.015 0.112 -2.403 1.00 43.02 2 LYS A N 8
ATOM 3442 C CA . LYS A 1 2 ? -0.909 0.579 -3.455 1.00 24.01 2 LYS A CA 8
ATOM 3443 C C . LYS A 1 2 ? -2.365 0.512 -3.003 1.00 21.24 2 LYS A C 8
ATOM 3444 O O . LYS A 1 2 ? -2.956 -0.566 -2.936 1.00 41.40 2 LYS A O 8
ATOM 3463 N N . THR A 1 3 ? -2.938 1.671 -2.693 1.00 15.52 3 THR A N 8
ATOM 3464 C CA . THR A 1 3 ? -4.324 1.743 -2.247 1.00 53.32 3 THR A CA 8
ATOM 3465 C C . THR A 1 3 ? -5.255 1.049 -3.233 1.00 71.41 3 THR A C 8
ATOM 3466 O O . THR A 1 3 ? -6.315 0.549 -2.854 1.00 32.43 3 THR A O 8
ATOM 3477 N N . ILE A 1 4 ? -4.854 1.021 -4.500 1.00 72.43 4 ILE A N 8
ATOM 3478 C CA . ILE A 1 4 ? -5.653 0.386 -5.540 1.00 30.21 4 ILE A CA 8
ATOM 3479 C C . ILE A 1 4 ? -5.839 -1.102 -5.260 1.00 53.51 4 ILE A C 8
ATOM 3480 O O . ILE A 1 4 ? -6.814 -1.712 -5.701 1.00 24.42 4 ILE A O 8
ATOM 3496 N N . LEU A 1 5 ? -4.897 -1.681 -4.523 1.00 20.13 5 LEU A N 8
ATOM 3497 C CA . LEU A 1 5 ? -4.957 -3.097 -4.181 1.00 54.31 5 LEU A CA 8
ATOM 3498 C C . LEU A 1 5 ? -6.255 -3.428 -3.451 1.00 41.10 5 LEU A C 8
ATOM 3499 O O . LEU A 1 5 ? -6.913 -4.424 -3.754 1.00 54.45 5 LEU A O 8
ATOM 3515 N N . ARG A 1 6 ? -6.620 -2.584 -2.492 1.00 71.11 6 ARG A N 8
ATOM 3516 C CA . ARG A 1 6 ? -7.840 -2.786 -1.720 1.00 53.00 6 ARG A CA 8
ATOM 3517 C C . ARG A 1 6 ? -9.053 -2.899 -2.641 1.00 15.40 6 ARG A C 8
ATOM 3518 O O . ARG A 1 6 ? -10.021 -3.593 -2.327 1.00 4.20 6 ARG A O 8
ATOM 3539 N N . PHE A 1 7 ? -8.992 -2.213 -3.777 1.00 62.32 7 PHE A N 8
ATOM 3540 C CA . PHE A 1 7 ? -10.085 -2.234 -4.742 1.00 71.51 7 PHE A CA 8
ATOM 3541 C C . PHE A 1 7 ? -10.124 -3.563 -5.491 1.00 5.41 7 PHE A C 8
ATOM 3542 O O . PHE A 1 7 ? -11.112 -4.295 -5.431 1.00 43.40 7 PHE A O 8
ATOM 3559 N N . VAL A 1 8 ? -9.039 -3.869 -6.197 1.00 53.12 8 VAL A N 8
ATOM 3560 C CA . VAL A 1 8 ? -8.947 -5.109 -6.958 1.00 31.45 8 VAL A CA 8
ATOM 3561 C C . VAL A 1 8 ? -9.142 -6.322 -6.056 1.00 55.51 8 VAL A C 8
ATOM 3562 O O . VAL A 1 8 ? -9.634 -7.362 -6.495 1.00 51.14 8 VAL A O 8
ATOM 3575 N N . ALA A 1 9 ? -8.754 -6.183 -4.793 1.00 65.43 9 ALA A N 8
ATOM 3576 C CA . ALA A 1 9 ? -8.889 -7.267 -3.828 1.00 41.13 9 ALA A CA 8
ATOM 3577 C C . ALA A 1 9 ? -10.336 -7.738 -3.730 1.00 25.11 9 ALA A C 8
ATOM 3578 O O . ALA A 1 9 ? -10.604 -8.875 -3.344 1.00 71.55 9 ALA A O 8
ATOM 3585 N N . GLY A 1 10 ? -11.266 -6.855 -4.081 1.00 61.41 10 GLY A N 8
ATOM 3586 C CA . GLY A 1 10 ? -12.675 -7.198 -4.023 1.00 25.11 10 GLY A CA 8
ATOM 3587 C C . GLY A 1 10 ? -13.158 -7.875 -5.291 1.00 3.31 10 GLY A C 8
ATOM 3588 O O . GLY A 1 10 ? -14.060 -8.712 -5.251 1.00 52.42 10 GLY A O 8
ATOM 3592 N N . TYR A 1 11 ? -12.560 -7.510 -6.419 1.00 42.22 11 TYR A N 8
ATOM 3593 C CA . TYR A 1 11 ? -12.937 -8.085 -7.705 1.00 72.35 11 TYR A CA 8
ATOM 3594 C C . TYR A 1 11 ? -12.767 -9.600 -7.696 1.00 14.31 11 TYR A C 8
ATOM 3595 O O . TYR A 1 11 ? -13.674 -10.341 -8.075 1.00 43.11 11 TYR A O 8
ATOM 3613 N N . ASP A 1 12 ? -11.598 -10.056 -7.259 1.00 65.02 12 ASP A N 8
ATOM 3614 C CA . ASP A 1 12 ? -11.307 -11.484 -7.198 1.00 75.54 12 ASP A CA 8
ATOM 3615 C C . ASP A 1 12 ? -12.348 -12.214 -6.357 1.00 41.32 12 ASP A C 8
ATOM 3616 O O . ASP A 1 12 ? -12.622 -13.394 -6.577 1.00 63.40 12 ASP A O 8
ATOM 3625 N N . ILE A 1 13 ? -12.926 -11.505 -5.392 1.00 22.04 13 ILE A N 8
ATOM 3626 C CA . ILE A 1 13 ? -13.936 -12.087 -4.518 1.00 12.43 13 ILE A CA 8
ATOM 3627 C C . ILE A 1 13 ? -15.319 -12.023 -5.158 1.00 51.45 13 ILE A C 8
ATOM 3628 O O . ILE A 1 13 ? -16.152 -12.903 -4.948 1.00 22.14 13 ILE A O 8
ATOM 3644 N N . ALA A 1 14 ? -15.555 -10.976 -5.942 1.00 52.22 14 ALA A N 8
ATOM 3645 C CA . ALA A 1 14 ? -16.834 -10.800 -6.616 1.00 55.53 14 ALA A CA 8
ATOM 3646 C C . ALA A 1 14 ? -16.975 -11.763 -7.789 1.00 42.14 14 ALA A C 8
ATOM 3647 O O . ALA A 1 14 ? -18.085 -12.126 -8.177 1.00 70.44 14 ALA A O 8
ATOM 3654 N N . SER A 1 15 ? -15.842 -12.173 -8.351 1.00 12.33 15 SER A N 8
ATOM 3655 C CA . SER A 1 15 ? -15.839 -13.092 -9.483 1.00 20.03 15 SER A CA 8
ATOM 3656 C C . SER A 1 15 ? -16.575 -14.383 -9.138 1.00 21.21 15 SER A C 8
ATOM 3657 O O . SER A 1 15 ? -17.209 -14.999 -9.995 1.00 23.43 15 SER A O 8
ATOM 3665 N N . HIS A 1 16 ? -16.486 -14.788 -7.875 1.00 53.24 16 HIS A N 8
ATOM 3666 C CA . HIS A 1 16 ? -17.143 -16.005 -7.413 1.00 35.24 16 HIS A CA 8
ATOM 3667 C C . HIS A 1 16 ? -18.429 -15.677 -6.661 1.00 4.32 16 HIS A C 8
ATOM 3668 O O . HIS A 1 16 ? -19.506 -16.159 -7.012 1.00 21.51 16 HIS A O 8
ATOM 3682 N N . LYS A 1 17 ? -18.309 -14.854 -5.625 1.00 61.21 17 LYS A N 8
ATOM 3683 C CA . LYS A 1 17 ? -19.461 -14.459 -4.823 1.00 22.12 17 LYS A CA 8
ATOM 3684 C C . LYS A 1 17 ? -20.565 -13.884 -5.702 1.00 0.25 17 LYS A C 8
ATOM 3685 O O . LYS A 1 17 ? -21.661 -14.439 -5.785 1.00 10.32 17 LYS A O 8
ATOM 3704 N N . LYS A 1 18 ? -20.270 -12.768 -6.360 1.00 52.14 18 LYS A N 8
ATOM 3705 C CA . LYS A 1 18 ? -21.236 -12.117 -7.237 1.00 54.44 18 LYS A CA 8
ATOM 3706 C C . LYS A 1 18 ? -22.459 -11.654 -6.451 1.00 32.34 18 LYS A C 8
ATOM 3707 O O . LYS A 1 18 ? -23.510 -12.294 -6.485 1.00 34.21 18 LYS A O 8
ATOM 3726 N N . LYS A 1 19 ? -22.314 -10.538 -5.744 1.00 12.44 19 LYS A N 8
ATOM 3727 C CA . LYS A 1 19 ? -23.407 -9.988 -4.951 1.00 30.35 19 LYS A CA 8
ATOM 3728 C C . LYS A 1 19 ? -24.469 -9.361 -5.850 1.00 22.33 19 LYS A C 8
ATOM 3729 O O . LYS A 1 19 ? -25.580 -9.071 -5.405 1.00 13.24 19 LYS A O 8
ATOM 3748 N N . THR A 1 20 ? -24.121 -9.157 -7.117 1.00 74.11 20 THR A N 8
ATOM 3749 C CA . THR A 1 20 ? -25.044 -8.567 -8.077 1.00 2.32 20 THR A CA 8
ATOM 3750 C C . THR A 1 20 ? -24.731 -9.029 -9.495 1.00 43.42 20 THR A C 8
ATOM 3751 O O . THR A 1 20 ? -24.007 -8.359 -10.232 1.00 50.52 20 THR A O 8
ATOM 3762 N N . GLY A 1 21 ? -25.284 -10.178 -9.874 1.00 32.30 21 GLY A N 8
ATOM 3763 C CA . GLY A 1 21 ? -25.052 -10.709 -11.204 1.00 50.33 21 GLY A CA 8
ATOM 3764 C C . GLY A 1 21 ? -25.831 -9.964 -12.270 1.00 2.24 21 GLY A C 8
ATOM 3765 O O . GLY A 1 21 ? -25.399 -9.876 -13.418 1.00 35.14 21 GLY A O 8
ATOM 3769 N N . GLY A 1 22 ? -26.987 -9.427 -11.890 1.00 31.51 22 GLY A N 8
ATOM 3770 C CA . GLY A 1 22 ? -27.811 -8.695 -12.833 1.00 45.51 22 GLY A CA 8
ATOM 3771 C C . GLY A 1 22 ? -28.356 -7.406 -12.249 1.00 10.31 22 GLY A C 8
ATOM 3772 O O . GLY A 1 22 ? -29.222 -7.429 -11.374 1.00 73.31 22 GLY A O 8
ATOM 3776 N N . TYR A 1 23 ? -27.847 -6.278 -12.732 1.00 71.54 23 TYR A N 8
ATOM 3777 C CA . TYR A 1 23 ? -28.285 -4.974 -12.250 1.00 55.03 23 TYR A CA 8
ATOM 3778 C C . TYR A 1 23 ? -29.553 -4.524 -12.968 1.00 51.04 23 TYR A C 8
ATOM 3779 O O . TYR A 1 23 ? -29.852 -4.957 -14.082 1.00 40.24 23 TYR A O 8
ATOM 3797 N N . PRO A 1 24 ? -30.317 -3.634 -12.318 1.00 64.11 24 PRO A N 8
ATOM 3798 C CA . PRO A 1 24 ? -31.565 -3.105 -12.875 1.00 61.32 24 PRO A CA 8
ATOM 3799 C C . PRO A 1 24 ? -31.322 -2.176 -14.060 1.00 73.43 24 PRO A C 8
ATOM 3800 O O . PRO A 1 24 ? -32.174 -2.042 -14.939 1.00 43.22 24 PRO A O 8
ATOM 3811 N N . TRP A 1 25 ? -30.158 -1.540 -14.078 1.00 72.25 25 TRP A N 8
ATOM 3812 C CA . TRP A 1 25 ? -29.804 -0.624 -15.157 1.00 30.04 25 TRP A CA 8
ATOM 3813 C C . TRP A 1 25 ? -28.615 -1.153 -15.951 1.00 53.24 25 TRP A C 8
ATOM 3814 O O . TRP A 1 25 ? -28.491 -0.894 -17.148 1.00 23.21 25 TRP A O 8
ATOM 3835 N N . GLU A 1 26 ? -27.741 -1.894 -15.278 1.00 72.34 26 GLU A N 8
ATOM 3836 C CA . GLU A 1 26 ? -26.561 -2.458 -15.922 1.00 31.52 26 GLU A CA 8
ATOM 3837 C C . GLU A 1 26 ? -26.773 -3.933 -16.252 1.00 33.20 26 GLU A C 8
ATOM 3838 O O . GLU A 1 26 ? -26.413 -4.813 -15.470 1.00 21.44 26 GLU A O 8
ATOM 3850 N N . ARG A 1 27 ? -27.360 -4.195 -17.415 1.00 44.35 27 ARG A N 8
ATOM 3851 C CA . ARG A 1 27 ? -27.622 -5.562 -17.848 1.00 14.45 27 ARG A CA 8
ATOM 3852 C C . ARG A 1 27 ? -26.520 -6.058 -18.780 1.00 63.40 27 ARG A C 8
ATOM 3853 O O . ARG A 1 27 ? -26.250 -7.255 -18.856 1.00 51.24 27 ARG A O 8
ATOM 3874 N N . GLY A 1 28 ? -25.888 -5.127 -19.489 1.00 65.44 28 GLY A N 8
ATOM 3875 C CA . GLY A 1 28 ? -24.825 -5.489 -20.407 1.00 65.51 28 GLY A CA 8
ATOM 3876 C C . GLY A 1 28 ? -23.539 -5.851 -19.690 1.00 63.23 28 GLY A C 8
ATOM 3877 O O . GLY A 1 28 ? -22.681 -4.996 -19.468 1.00 64.12 28 GLY A O 8
ATOM 3881 N N . LYS A 1 29 ? -23.404 -7.121 -19.325 1.00 32.43 29 LYS A N 8
ATOM 3882 C CA . LYS A 1 29 ? -22.213 -7.596 -18.629 1.00 50.03 29 LYS A CA 8
ATOM 3883 C C . LYS A 1 29 ? -20.979 -7.475 -19.517 1.00 32.31 29 LYS A C 8
ATOM 3884 O O . LYS A 1 29 ? -19.901 -7.106 -19.050 1.00 52.13 29 LYS A O 8
ATOM 3903 N N . ALA A 1 30 ? -21.145 -7.784 -20.798 1.00 52.51 30 ALA A N 8
ATOM 3904 C CA . ALA A 1 30 ? -20.044 -7.706 -21.751 1.00 34.32 30 ALA A CA 8
ATOM 3905 C C . ALA A 1 30 ? -19.481 -6.291 -21.825 1.00 4.04 30 ALA A C 8
ATOM 3906 O O . ALA A 1 30 ? -20.218 -5.331 -22.059 1.00 72.01 30 ALA A O 8
ATOM 3913 N N . MET A 1 1 ? 1.055 0.061 0.196 1.00 45.13 1 MET A N 9
ATOM 3914 C CA . MET A 1 1 ? 1.886 0.349 -0.968 1.00 22.32 1 MET A CA 9
ATOM 3915 C C . MET A 1 1 ? 1.046 0.912 -2.110 1.00 60.01 1 MET A C 9
ATOM 3916 O O . MET A 1 1 ? 1.404 1.920 -2.720 1.00 15.42 1 MET A O 9
ATOM 3930 N N . LYS A 1 2 ? -0.073 0.255 -2.395 1.00 43.02 2 LYS A N 9
ATOM 3931 C CA . LYS A 1 2 ? -0.965 0.690 -3.464 1.00 24.01 2 LYS A CA 9
ATOM 3932 C C . LYS A 1 2 ? -2.423 0.611 -3.021 1.00 21.24 2 LYS A C 9
ATOM 3933 O O . LYS A 1 2 ? -3.000 -0.474 -2.938 1.00 41.40 2 LYS A O 9
ATOM 3952 N N . THR A 1 3 ? -3.015 1.768 -2.741 1.00 15.52 3 THR A N 9
ATOM 3953 C CA . THR A 1 3 ? -4.406 1.829 -2.307 1.00 53.32 3 THR A CA 9
ATOM 3954 C C . THR A 1 3 ? -5.319 1.103 -3.287 1.00 71.41 3 THR A C 9
ATOM 3955 O O . THR A 1 3 ? -6.375 0.596 -2.907 1.00 32.43 3 THR A O 9
ATOM 3966 N N . ILE A 1 4 ? -4.906 1.054 -4.549 1.00 72.43 4 ILE A N 9
ATOM 3967 C CA . ILE A 1 4 ? -5.688 0.387 -5.584 1.00 30.21 4 ILE A CA 9
ATOM 3968 C C . ILE A 1 4 ? -5.854 -1.097 -5.276 1.00 53.51 4 ILE A C 9
ATOM 3969 O O . ILE A 1 4 ? -6.816 -1.729 -5.713 1.00 24.42 4 ILE A O 9
ATOM 3985 N N . LEU A 1 5 ? -4.911 -1.648 -4.520 1.00 20.13 5 LEU A N 9
ATOM 3986 C CA . LEU A 1 5 ? -4.952 -3.059 -4.151 1.00 54.31 5 LEU A CA 9
ATOM 3987 C C . LEU A 1 5 ? -6.253 -3.394 -3.428 1.00 41.10 5 LEU A C 9
ATOM 3988 O O . LEU A 1 5 ? -6.891 -4.406 -3.717 1.00 54.45 5 LEU A O 9
ATOM 4004 N N . ARG A 1 6 ? -6.638 -2.538 -2.487 1.00 71.11 6 ARG A N 9
ATOM 4005 C CA . ARG A 1 6 ? -7.863 -2.743 -1.723 1.00 53.00 6 ARG A CA 9
ATOM 4006 C C . ARG A 1 6 ? -9.065 -2.892 -2.652 1.00 15.40 6 ARG A C 9
ATOM 4007 O O . ARG A 1 6 ? -10.025 -3.593 -2.334 1.00 4.20 6 ARG A O 9
ATOM 4028 N N . PHE A 1 7 ? -9.003 -2.226 -3.801 1.00 62.32 7 PHE A N 9
ATOM 4029 C CA . PHE A 1 7 ? -10.087 -2.281 -4.775 1.00 71.51 7 PHE A CA 9
ATOM 4030 C C . PHE A 1 7 ? -10.098 -3.624 -5.500 1.00 5.41 7 PHE A C 9
ATOM 4031 O O . PHE A 1 7 ? -11.076 -4.369 -5.435 1.00 43.40 7 PHE A O 9
ATOM 4048 N N . VAL A 1 8 ? -9.003 -3.927 -6.190 1.00 53.12 8 VAL A N 9
ATOM 4049 C CA . VAL A 1 8 ? -8.885 -5.179 -6.927 1.00 31.45 8 VAL A CA 9
ATOM 4050 C C . VAL A 1 8 ? -9.071 -6.378 -6.004 1.00 55.51 8 VAL A C 9
ATOM 4051 O O . VAL A 1 8 ? -9.543 -7.433 -6.428 1.00 51.14 8 VAL A O 9
ATOM 4064 N N . ALA A 1 9 ? -8.697 -6.210 -4.741 1.00 65.43 9 ALA A N 9
ATOM 4065 C CA . ALA A 1 9 ? -8.825 -7.278 -3.757 1.00 41.13 9 ALA A CA 9
ATOM 4066 C C . ALA A 1 9 ? -10.265 -7.769 -3.664 1.00 25.11 9 ALA A C 9
ATOM 4067 O O . ALA A 1 9 ? -10.520 -8.902 -3.259 1.00 71.55 9 ALA A O 9
ATOM 4074 N N . GLY A 1 10 ? -11.205 -6.906 -4.039 1.00 61.41 10 GLY A N 9
ATOM 4075 C CA . GLY A 1 10 ? -12.610 -7.270 -3.988 1.00 25.11 10 GLY A CA 9
ATOM 4076 C C . GLY A 1 10 ? -13.076 -7.957 -5.257 1.00 3.31 10 GLY A C 9
ATOM 4077 O O . GLY A 1 10 ? -13.901 -8.870 -5.209 1.00 52.42 10 GLY A O 9
ATOM 4081 N N . TYR A 1 11 ? -12.548 -7.518 -6.393 1.00 42.22 11 TYR A N 9
ATOM 4082 C CA . TYR A 1 11 ? -12.919 -8.094 -7.681 1.00 72.35 11 TYR A CA 9
ATOM 4083 C C . TYR A 1 11 ? -12.732 -9.608 -7.674 1.00 14.31 11 TYR A C 9
ATOM 4084 O O . TYR A 1 11 ? -13.617 -10.357 -8.089 1.00 43.11 11 TYR A O 9
ATOM 4102 N N . ASP A 1 12 ? -11.573 -10.052 -7.199 1.00 65.02 12 ASP A N 9
ATOM 4103 C CA . ASP A 1 12 ? -11.269 -11.477 -7.136 1.00 75.54 12 ASP A CA 9
ATOM 4104 C C . ASP A 1 12 ? -12.329 -12.224 -6.333 1.00 41.32 12 ASP A C 9
ATOM 4105 O O . ASP A 1 12 ? -12.598 -13.399 -6.586 1.00 63.40 12 ASP A O 9
ATOM 4114 N N . ILE A 1 13 ? -12.926 -11.536 -5.366 1.00 22.04 13 ILE A N 9
ATOM 4115 C CA . ILE A 1 13 ? -13.956 -12.135 -4.527 1.00 12.43 13 ILE A CA 9
ATOM 4116 C C . ILE A 1 13 ? -15.330 -12.026 -5.181 1.00 51.45 13 ILE A C 9
ATOM 4117 O O . ILE A 1 13 ? -16.188 -12.888 -4.994 1.00 22.14 13 ILE A O 9
ATOM 4133 N N . ALA A 1 14 ? -15.530 -10.961 -5.950 1.00 52.22 14 ALA A N 9
ATOM 4134 C CA . ALA A 1 14 ? -16.797 -10.741 -6.636 1.00 55.53 14 ALA A CA 9
ATOM 4135 C C . ALA A 1 14 ? -16.968 -11.711 -7.800 1.00 42.14 14 ALA A C 9
ATOM 4136 O O . ALA A 1 14 ? -18.088 -12.076 -8.157 1.00 70.44 14 ALA A O 9
ATOM 4143 N N . SER A 1 15 ? -15.850 -12.126 -8.387 1.00 12.33 15 SER A N 9
ATOM 4144 C CA . SER A 1 15 ? -15.876 -13.051 -9.514 1.00 20.03 15 SER A CA 9
ATOM 4145 C C . SER A 1 15 ? -16.683 -14.300 -9.173 1.00 21.21 15 SER A C 9
ATOM 4146 O O . SER A 1 15 ? -17.413 -14.829 -10.012 1.00 23.43 15 SER A O 9
ATOM 4154 N N . HIS A 1 16 ? -16.548 -14.764 -7.936 1.00 53.24 16 HIS A N 9
ATOM 4155 C CA . HIS A 1 16 ? -17.266 -15.951 -7.481 1.00 35.24 16 HIS A CA 9
ATOM 4156 C C . HIS A 1 16 ? -18.616 -15.573 -6.882 1.00 4.32 16 HIS A C 9
ATOM 4157 O O . HIS A 1 16 ? -19.611 -16.272 -7.075 1.00 21.51 16 HIS A O 9
ATOM 4171 N N . LYS A 1 17 ? -18.644 -14.463 -6.152 1.00 61.21 17 LYS A N 9
ATOM 4172 C CA . LYS A 1 17 ? -19.872 -13.991 -5.523 1.00 22.12 17 LYS A CA 9
ATOM 4173 C C . LYS A 1 17 ? -20.992 -13.858 -6.550 1.00 0.25 17 LYS A C 9
ATOM 4174 O O . LYS A 1 17 ? -21.991 -14.577 -6.492 1.00 10.32 17 LYS A O 9
ATOM 4193 N N . LYS A 1 18 ? -20.821 -12.936 -7.491 1.00 52.14 18 LYS A N 9
ATOM 4194 C CA . LYS A 1 18 ? -21.815 -12.710 -8.533 1.00 54.44 18 LYS A CA 9
ATOM 4195 C C . LYS A 1 18 ? -21.354 -13.300 -9.862 1.00 32.34 18 LYS A C 9
ATOM 4196 O O . LYS A 1 18 ? -20.348 -12.871 -10.428 1.00 34.21 18 LYS A O 9
ATOM 4215 N N . LYS A 1 19 ? -22.097 -14.285 -10.356 1.00 12.44 19 LYS A N 9
ATOM 4216 C CA . LYS A 1 19 ? -21.767 -14.932 -11.620 1.00 30.35 19 LYS A CA 9
ATOM 4217 C C . LYS A 1 19 ? -22.322 -14.140 -12.799 1.00 22.33 19 LYS A C 9
ATOM 4218 O O . LYS A 1 19 ? -21.946 -14.369 -13.949 1.00 13.24 19 LYS A O 9
ATOM 4237 N N . THR A 1 20 ? -23.220 -13.204 -12.506 1.00 74.11 20 THR A N 9
ATOM 4238 C CA . THR A 1 20 ? -23.826 -12.377 -13.541 1.00 2.32 20 THR A CA 9
ATOM 4239 C C . THR A 1 20 ? -24.191 -10.998 -13.001 1.00 43.42 20 THR A C 9
ATOM 4240 O O . THR A 1 20 ? -24.734 -10.875 -11.904 1.00 50.52 20 THR A O 9
ATOM 4251 N N . GLY A 1 21 ? -23.888 -9.963 -13.779 1.00 32.30 21 GLY A N 9
ATOM 4252 C CA . GLY A 1 21 ? -24.191 -8.607 -13.361 1.00 50.33 21 GLY A CA 9
ATOM 4253 C C . GLY A 1 21 ? -23.308 -7.580 -14.042 1.00 2.24 21 GLY A C 9
ATOM 4254 O O . GLY A 1 21 ? -22.157 -7.386 -13.655 1.00 35.14 21 GLY A O 9
ATOM 4258 N N . GLY A 1 22 ? -23.850 -6.919 -15.061 1.00 31.51 22 GLY A N 9
ATOM 4259 C CA . GLY A 1 22 ? -23.090 -5.915 -15.781 1.00 45.51 22 GLY A CA 9
ATOM 4260 C C . GLY A 1 22 ? -23.973 -5.003 -16.611 1.00 10.31 22 GLY A C 9
ATOM 4261 O O . GLY A 1 22 ? -24.349 -5.344 -17.732 1.00 73.31 22 GLY A O 9
ATOM 4265 N N . TYR A 1 23 ? -24.304 -3.842 -16.059 1.00 71.54 23 TYR A N 9
ATOM 4266 C CA . TYR A 1 23 ? -25.153 -2.881 -16.754 1.00 55.03 23 TYR A CA 9
ATOM 4267 C C . TYR A 1 23 ? -24.468 -1.520 -16.849 1.00 51.04 23 TYR A C 9
ATOM 4268 O O . TYR A 1 23 ? -23.590 -1.181 -16.055 1.00 40.24 23 TYR A O 9
ATOM 4286 N N . PRO A 1 24 ? -24.881 -0.720 -17.844 1.00 64.11 24 PRO A N 9
ATOM 4287 C CA . PRO A 1 24 ? -24.322 0.616 -18.068 1.00 61.32 24 PRO A CA 9
ATOM 4288 C C . PRO A 1 24 ? -24.726 1.603 -16.976 1.00 73.43 24 PRO A C 9
ATOM 4289 O O . PRO A 1 24 ? -24.008 2.564 -16.700 1.00 43.22 24 PRO A O 9
ATOM 4300 N N . TRP A 1 25 ? -25.876 1.359 -16.360 1.00 72.25 25 TRP A N 9
ATOM 4301 C CA . TRP A 1 25 ? -26.373 2.226 -15.299 1.00 30.04 25 TRP A CA 9
ATOM 4302 C C . TRP A 1 25 ? -26.428 1.482 -13.969 1.00 53.24 25 TRP A C 9
ATOM 4303 O O . TRP A 1 25 ? -26.273 2.083 -12.906 1.00 23.21 25 TRP A O 9
ATOM 4324 N N . GLU A 1 26 ? -26.649 0.173 -14.036 1.00 72.34 26 GLU A N 9
ATOM 4325 C CA . GLU A 1 26 ? -26.724 -0.651 -12.836 1.00 31.52 26 GLU A CA 9
ATOM 4326 C C . GLU A 1 26 ? -25.418 -1.407 -12.612 1.00 33.20 26 GLU A C 9
ATOM 4327 O O . GLU A 1 26 ? -25.269 -2.551 -13.041 1.00 21.44 26 GLU A O 9
ATOM 4339 N N . ARG A 1 27 ? -24.473 -0.759 -11.938 1.00 44.35 27 ARG A N 9
ATOM 4340 C CA . ARG A 1 27 ? -23.179 -1.369 -11.659 1.00 14.45 27 ARG A CA 9
ATOM 4341 C C . ARG A 1 27 ? -22.569 -0.791 -10.385 1.00 63.40 27 ARG A C 9
ATOM 4342 O O . ARG A 1 27 ? -22.307 0.409 -10.299 1.00 51.24 27 ARG A O 9
ATOM 4363 N N . GLY A 1 28 ? -22.345 -1.653 -9.398 1.00 65.44 28 GLY A N 9
ATOM 4364 C CA . GLY A 1 28 ? -21.769 -1.210 -8.142 1.00 65.51 28 GLY A CA 9
ATOM 4365 C C . GLY A 1 28 ? -22.537 -1.722 -6.939 1.00 63.23 28 GLY A C 9
ATOM 4366 O O . GLY A 1 28 ? -23.695 -2.121 -7.057 1.00 64.12 28 GLY A O 9
ATOM 4370 N N . LYS A 1 29 ? -21.890 -1.711 -5.779 1.00 32.43 29 LYS A N 9
ATOM 4371 C CA . LYS A 1 29 ? -22.517 -2.177 -4.548 1.00 50.03 29 LYS A CA 9
ATOM 4372 C C . LYS A 1 29 ? -23.525 -1.156 -4.030 1.00 32.31 29 LYS A C 9
ATOM 4373 O O . LYS A 1 29 ? -24.541 -1.518 -3.438 1.00 52.13 29 LYS A O 9
ATOM 4392 N N . ALA A 1 30 ? -23.238 0.121 -4.259 1.00 52.51 30 ALA A N 9
ATOM 4393 C CA . ALA A 1 30 ? -24.121 1.194 -3.819 1.00 34.32 30 ALA A CA 9
ATOM 4394 C C . ALA A 1 30 ? -24.002 2.411 -4.730 1.00 4.04 30 ALA A C 9
ATOM 4395 O O . ALA A 1 30 ? -24.709 3.404 -4.551 1.00 72.01 30 ALA A O 9
ATOM 4402 N N . MET A 1 1 ? 1.407 0.558 0.194 1.00 45.13 1 MET A N 10
ATOM 4403 C CA . MET A 1 1 ? 1.997 0.253 -1.105 1.00 22.32 1 MET A CA 10
ATOM 4404 C C . MET A 1 1 ? 1.149 0.828 -2.235 1.00 60.01 1 MET A C 10
ATOM 4405 O O . MET A 1 1 ? 1.565 1.757 -2.927 1.00 15.42 1 MET A O 10
ATOM 4419 N N . LYS A 1 2 ? -0.043 0.268 -2.418 1.00 43.02 2 LYS A N 10
ATOM 4420 C CA . LYS A 1 2 ? -0.951 0.726 -3.464 1.00 24.01 2 LYS A CA 10
ATOM 4421 C C . LYS A 1 2 ? -2.402 0.631 -3.004 1.00 21.24 2 LYS A C 10
ATOM 4422 O O . LYS A 1 2 ? -2.974 -0.457 -2.939 1.00 41.40 2 LYS A O 10
ATOM 4441 N N . THR A 1 3 ? -2.993 1.779 -2.686 1.00 15.52 3 THR A N 10
ATOM 4442 C CA . THR A 1 3 ? -4.378 1.825 -2.232 1.00 53.32 3 THR A CA 10
ATOM 4443 C C . THR A 1 3 ? -5.302 1.120 -3.217 1.00 71.41 3 THR A C 10
ATOM 4444 O O . THR A 1 3 ? -6.352 0.601 -2.835 1.00 32.43 3 THR A O 10
ATOM 4455 N N . ILE A 1 4 ? -4.907 1.103 -4.486 1.00 72.43 4 ILE A N 10
ATOM 4456 C CA . ILE A 1 4 ? -5.701 0.460 -5.525 1.00 30.21 4 ILE A CA 10
ATOM 4457 C C . ILE A 1 4 ? -5.859 -1.032 -5.251 1.00 53.51 4 ILE A C 10
ATOM 4458 O O . ILE A 1 4 ? -6.826 -1.656 -5.691 1.00 24.42 4 ILE A O 10
ATOM 4474 N N . LEU A 1 5 ? -4.904 -1.598 -4.522 1.00 20.13 5 LEU A N 10
ATOM 4475 C CA . LEU A 1 5 ? -4.937 -3.017 -4.187 1.00 54.31 5 LEU A CA 10
ATOM 4476 C C . LEU A 1 5 ? -6.226 -3.374 -3.454 1.00 41.10 5 LEU A C 10
ATOM 4477 O O . LEU A 1 5 ? -6.867 -4.380 -3.759 1.00 54.45 5 LEU A O 10
ATOM 4493 N N . ARG A 1 6 ? -6.601 -2.542 -2.489 1.00 71.11 6 ARG A N 10
ATOM 4494 C CA . ARG A 1 6 ? -7.814 -2.769 -1.713 1.00 53.00 6 ARG A CA 10
ATOM 4495 C C . ARG A 1 6 ? -9.029 -2.898 -2.628 1.00 15.40 6 ARG A C 10
ATOM 4496 O O . ARG A 1 6 ? -9.983 -3.610 -2.313 1.00 4.20 6 ARG A O 10
ATOM 4517 N N . PHE A 1 7 ? -8.985 -2.204 -3.760 1.00 62.32 7 PHE A N 10
ATOM 4518 C CA . PHE A 1 7 ? -10.083 -2.241 -4.721 1.00 71.51 7 PHE A CA 10
ATOM 4519 C C . PHE A 1 7 ? -10.100 -3.565 -5.477 1.00 5.41 7 PHE A C 10
ATOM 4520 O O . PHE A 1 7 ? -11.075 -4.315 -5.417 1.00 43.40 7 PHE A O 10
ATOM 4537 N N . VAL A 1 8 ? -9.014 -3.848 -6.190 1.00 53.12 8 VAL A N 10
ATOM 4538 C CA . VAL A 1 8 ? -8.903 -5.083 -6.958 1.00 31.45 8 VAL A CA 10
ATOM 4539 C C . VAL A 1 8 ? -9.074 -6.304 -6.062 1.00 55.51 8 VAL A C 10
ATOM 4540 O O . VAL A 1 8 ? -9.550 -7.350 -6.505 1.00 51.14 8 VAL A O 10
ATOM 4553 N N . ALA A 1 9 ? -8.682 -6.165 -4.800 1.00 65.43 9 ALA A N 10
ATOM 4554 C CA . ALA A 1 9 ? -8.793 -7.256 -3.840 1.00 41.13 9 ALA A CA 10
ATOM 4555 C C . ALA A 1 9 ? -10.232 -7.752 -3.737 1.00 25.11 9 ALA A C 10
ATOM 4556 O O . ALA A 1 9 ? -10.479 -8.896 -3.357 1.00 71.55 9 ALA A O 10
ATOM 4563 N N . GLY A 1 10 ? -11.179 -6.883 -4.079 1.00 61.41 10 GLY A N 10
ATOM 4564 C CA . GLY A 1 10 ? -12.581 -7.251 -4.017 1.00 25.11 10 GLY A CA 10
ATOM 4565 C C . GLY A 1 10 ? -13.057 -7.936 -5.283 1.00 3.31 10 GLY A C 10
ATOM 4566 O O . GLY A 1 10 ? -13.944 -8.789 -5.240 1.00 52.42 10 GLY A O 10
ATOM 4570 N N . TYR A 1 11 ? -12.468 -7.561 -6.413 1.00 42.22 11 TYR A N 10
ATOM 4571 C CA . TYR A 1 11 ? -12.841 -8.143 -7.698 1.00 72.35 11 TYR A CA 10
ATOM 4572 C C . TYR A 1 11 ? -12.692 -9.661 -7.672 1.00 14.31 11 TYR A C 10
ATOM 4573 O O . TYR A 1 11 ? -13.598 -10.391 -8.073 1.00 43.11 11 TYR A O 10
ATOM 4591 N N . ASP A 1 12 ? -11.543 -10.127 -7.196 1.00 65.02 12 ASP A N 10
ATOM 4592 C CA . ASP A 1 12 ? -11.275 -11.559 -7.116 1.00 75.54 12 ASP A CA 10
ATOM 4593 C C . ASP A 1 12 ? -12.355 -12.270 -6.308 1.00 41.32 12 ASP A C 10
ATOM 4594 O O . ASP A 1 12 ? -12.637 -13.448 -6.531 1.00 63.40 12 ASP A O 10
ATOM 4603 N N . ILE A 1 13 ? -12.956 -11.548 -5.369 1.00 22.04 13 ILE A N 10
ATOM 4604 C CA . ILE A 1 13 ? -14.006 -12.111 -4.528 1.00 12.43 13 ILE A CA 10
ATOM 4605 C C . ILE A 1 13 ? -15.363 -12.035 -5.219 1.00 51.45 13 ILE A C 10
ATOM 4606 O O . ILE A 1 13 ? -16.199 -12.924 -5.065 1.00 22.14 13 ILE A O 10
ATOM 4622 N N . ALA A 1 14 ? -15.574 -10.967 -5.981 1.00 52.22 14 ALA A N 10
ATOM 4623 C CA . ALA A 1 14 ? -16.828 -10.777 -6.699 1.00 55.53 14 ALA A CA 10
ATOM 4624 C C . ALA A 1 14 ? -16.960 -11.773 -7.847 1.00 42.14 14 ALA A C 10
ATOM 4625 O O . ALA A 1 14 ? -18.067 -12.101 -8.273 1.00 70.44 14 ALA A O 10
ATOM 4632 N N . SER A 1 15 ? -15.823 -12.248 -8.345 1.00 12.33 15 SER A N 10
ATOM 4633 C CA . SER A 1 15 ? -15.811 -13.203 -9.447 1.00 20.03 15 SER A CA 10
ATOM 4634 C C . SER A 1 15 ? -16.716 -14.394 -9.144 1.00 21.21 15 SER A C 10
ATOM 4635 O O . SER A 1 15 ? -17.495 -14.829 -9.993 1.00 23.43 15 SER A O 10
ATOM 4643 N N . HIS A 1 16 ? -16.607 -14.916 -7.927 1.00 53.24 16 HIS A N 10
ATOM 4644 C CA . HIS A 1 16 ? -17.415 -16.057 -7.509 1.00 35.24 16 HIS A CA 10
ATOM 4645 C C . HIS A 1 16 ? -18.663 -15.595 -6.763 1.00 4.32 16 HIS A C 10
ATOM 4646 O O . HIS A 1 16 ? -19.742 -16.168 -6.921 1.00 21.51 16 HIS A O 10
ATOM 4660 N N . LYS A 1 17 ? -18.509 -14.557 -5.950 1.00 61.21 17 LYS A 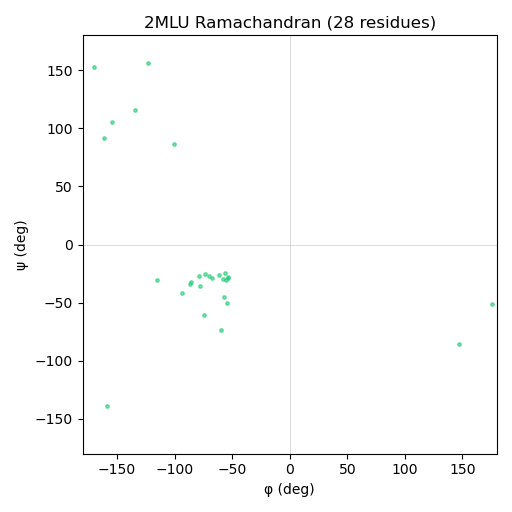N 10
ATOM 4661 C CA . LYS A 1 17 ? -19.622 -14.016 -5.179 1.00 22.12 17 LYS A CA 10
ATOM 4662 C C . LYS A 1 17 ? -20.691 -13.437 -6.099 1.00 0.25 17 LYS A C 10
ATOM 4663 O O . LYS A 1 17 ? -21.755 -14.031 -6.282 1.00 10.32 17 LYS A O 10
ATOM 4682 N N . LYS A 1 18 ? -20.403 -12.276 -6.677 1.00 52.14 18 LYS A N 10
ATOM 4683 C CA . LYS A 1 18 ? -21.338 -11.618 -7.582 1.00 54.44 18 LYS A CA 10
ATOM 4684 C C . LYS A 1 18 ? -20.612 -11.048 -8.795 1.00 32.34 18 LYS A C 10
ATOM 4685 O O . LYS A 1 18 ? -20.028 -9.965 -8.730 1.00 34.21 18 LYS A O 10
ATOM 4704 N N . LYS A 1 19 ? -20.651 -11.781 -9.903 1.00 12.44 19 LYS A N 10
ATOM 4705 C CA . LYS A 1 19 ? -19.999 -11.347 -11.133 1.00 30.35 19 LYS A CA 10
ATOM 4706 C C . LYS A 1 19 ? -21.026 -11.087 -12.230 1.00 22.33 19 LYS A C 10
ATOM 4707 O O . LYS A 1 19 ? -20.716 -10.477 -13.254 1.00 13.24 19 LYS A O 10
ATOM 4726 N N . THR A 1 20 ? -22.252 -11.553 -12.009 1.00 74.11 20 THR A N 10
ATOM 4727 C CA . THR A 1 20 ? -23.324 -11.369 -12.979 1.00 2.32 20 THR A CA 10
ATOM 4728 C C . THR A 1 20 ? -24.162 -10.140 -12.649 1.00 43.42 20 THR A C 10
ATOM 4729 O O . THR A 1 20 ? -25.387 -10.164 -12.752 1.00 50.52 20 THR A O 10
ATOM 4740 N N . GLY A 1 21 ? -23.491 -9.063 -12.250 1.00 32.30 21 GLY A N 10
ATOM 4741 C CA . GLY A 1 21 ? -24.190 -7.837 -11.910 1.00 50.33 21 GLY A CA 10
ATOM 4742 C C . GLY A 1 21 ? -24.577 -7.777 -10.446 1.00 2.24 21 GLY A C 10
ATOM 4743 O O . GLY A 1 21 ? -23.923 -7.103 -9.651 1.00 35.14 21 GLY A O 10
ATOM 4747 N N . GLY A 1 22 ? -25.645 -8.485 -10.087 1.00 31.51 22 GLY A N 10
ATOM 4748 C CA . GLY A 1 22 ? -26.100 -8.493 -8.709 1.00 45.51 22 GLY A CA 10
ATOM 4749 C C . GLY A 1 22 ? -27.125 -7.411 -8.431 1.00 10.31 22 GLY A C 10
ATOM 4750 O O . GLY A 1 22 ? -26.813 -6.222 -8.483 1.00 73.31 22 GLY A O 10
ATOM 4754 N N . TYR A 1 23 ? -28.353 -7.825 -8.136 1.00 71.54 23 TYR A N 10
ATOM 4755 C CA . TYR A 1 23 ? -29.429 -6.881 -7.852 1.00 55.03 23 TYR A CA 10
ATOM 4756 C C . TYR A 1 23 ? -29.728 -6.831 -6.356 1.00 51.04 23 TYR A C 10
ATOM 4757 O O . TYR A 1 23 ? -29.452 -7.770 -5.609 1.00 40.24 23 TYR A O 10
ATOM 4775 N N . PRO A 1 24 ? -30.306 -5.707 -5.908 1.00 64.11 24 PRO A N 10
ATOM 4776 C CA . PRO A 1 24 ? -30.658 -5.505 -4.500 1.00 61.32 24 PRO A CA 10
ATOM 4777 C C . PRO A 1 24 ? -31.815 -6.394 -4.057 1.00 73.43 24 PRO A C 10
ATOM 4778 O O . PRO A 1 24 ? -31.927 -6.744 -2.882 1.00 43.22 24 PRO A O 10
ATOM 4789 N N . TRP A 1 25 ? -32.672 -6.756 -5.004 1.00 72.25 25 TRP A N 10
ATOM 4790 C CA . TRP A 1 25 ? -33.821 -7.605 -4.712 1.00 30.04 25 TRP A CA 10
ATOM 4791 C C . TRP A 1 25 ? -33.704 -8.946 -5.428 1.00 53.24 25 TRP A C 10
ATOM 4792 O O . TRP A 1 25 ? -34.196 -9.964 -4.943 1.00 23.21 25 TRP A O 10
ATOM 4813 N N . GLU A 1 26 ? -33.051 -8.939 -6.586 1.00 72.34 26 GLU A N 10
ATOM 4814 C CA . GLU A 1 26 ? -32.870 -10.155 -7.369 1.00 31.52 26 GLU A CA 10
ATOM 4815 C C . GLU A 1 26 ? -31.468 -10.725 -7.174 1.00 33.20 26 GLU A C 10
ATOM 4816 O O . GLU A 1 26 ? -30.555 -10.434 -7.946 1.00 21.44 26 GLU A O 10
ATOM 4828 N N . ARG A 1 27 ? -31.306 -11.537 -6.134 1.00 44.35 27 ARG A N 10
ATOM 4829 C CA . ARG A 1 27 ? -30.016 -12.148 -5.835 1.00 14.45 27 ARG A CA 10
ATOM 4830 C C . ARG A 1 27 ? -30.155 -13.657 -5.664 1.00 63.40 27 ARG A C 10
ATOM 4831 O O . ARG A 1 27 ? -30.525 -14.139 -4.594 1.00 51.24 27 ARG A O 10
ATOM 4852 N N . GLY A 1 28 ? -29.855 -14.399 -6.726 1.00 65.44 28 GLY A N 10
ATOM 4853 C CA . GLY A 1 28 ? -29.953 -15.846 -6.672 1.00 65.51 28 GLY A CA 10
ATOM 4854 C C . GLY A 1 28 ? -29.213 -16.520 -7.810 1.00 63.23 28 GLY A C 10
ATOM 4855 O O . GLY A 1 28 ? -29.753 -16.681 -8.904 1.00 64.12 28 GLY A O 10
ATOM 4859 N N . LYS A 1 29 ? -27.970 -16.914 -7.554 1.00 32.43 29 LYS A N 10
ATOM 4860 C CA . LYS A 1 29 ? -27.152 -17.574 -8.565 1.00 50.03 29 LYS A CA 10
ATOM 4861 C C . LYS A 1 29 ? -27.677 -18.975 -8.860 1.00 32.31 29 LYS A C 10
ATOM 4862 O O . LYS A 1 29 ? -27.567 -19.466 -9.982 1.00 52.13 29 LYS A O 10
ATOM 4881 N N . ALA A 1 30 ? -28.250 -19.613 -7.845 1.00 52.51 30 ALA A N 10
ATOM 4882 C CA . ALA A 1 30 ? -28.796 -20.957 -7.996 1.00 34.32 30 ALA A CA 10
ATOM 4883 C C . ALA A 1 30 ? -29.839 -21.250 -6.923 1.00 4.04 30 ALA A C 10
ATOM 4884 O O . ALA A 1 30 ? -31.036 -21.051 -7.136 1.00 72.01 30 ALA A O 10
ATOM 4891 N N . MET A 1 1 ? 2.136 1.074 0.035 1.00 45.13 1 MET A N 11
ATOM 4892 C CA . MET A 1 1 ? 1.005 0.179 -0.172 1.00 22.32 1 MET A CA 11
ATOM 4893 C C . MET A 1 1 ? 0.022 0.768 -1.179 1.00 60.01 1 MET A C 11
ATOM 4894 O O . MET A 1 1 ? -0.678 1.738 -0.884 1.00 15.42 1 MET A O 11
ATOM 4908 N N . LYS A 1 2 ? -0.026 0.179 -2.368 1.00 43.02 2 LYS A N 11
ATOM 4909 C CA . LYS A 1 2 ? -0.923 0.646 -3.419 1.00 24.01 2 LYS A CA 11
ATOM 4910 C C . LYS A 1 2 ? -2.377 0.563 -2.968 1.00 21.24 2 LYS A C 11
ATOM 4911 O O . LYS A 1 2 ? -2.960 -0.521 -2.910 1.00 41.40 2 LYS A O 11
ATOM 4930 N N . THR A 1 3 ? -2.962 1.714 -2.652 1.00 15.52 3 THR A N 11
ATOM 4931 C CA . THR A 1 3 ? -4.348 1.772 -2.208 1.00 53.32 3 THR A CA 11
ATOM 4932 C C . THR A 1 3 ? -5.273 1.076 -3.199 1.00 71.41 3 THR A C 11
ATOM 4933 O O . THR A 1 3 ? -6.328 0.564 -2.824 1.00 32.43 3 THR A O 11
ATOM 4944 N N . ILE A 1 4 ? -4.870 1.059 -4.466 1.00 72.43 4 ILE A N 11
ATOM 4945 C CA . ILE A 1 4 ? -5.663 0.424 -5.510 1.00 30.21 4 ILE A CA 11
ATOM 4946 C C . ILE A 1 4 ? -5.836 -1.067 -5.239 1.00 53.51 4 ILE A C 11
ATOM 4947 O O . ILE A 1 4 ? -6.807 -1.681 -5.684 1.00 24.42 4 ILE A O 11
ATOM 4963 N N . LEU A 1 5 ? -4.891 -1.643 -4.505 1.00 20.13 5 LEU A N 11
ATOM 4964 C CA . LEU A 1 5 ? -4.940 -3.061 -4.171 1.00 54.31 5 LEU A CA 11
ATOM 4965 C C . LEU A 1 5 ? -6.236 -3.407 -3.445 1.00 41.10 5 LEU A C 11
ATOM 4966 O O . LEU A 1 5 ? -6.885 -4.406 -3.754 1.00 54.45 5 LEU A O 11
ATOM 4982 N N . ARG A 1 6 ? -6.608 -2.572 -2.479 1.00 71.11 6 ARG A N 11
ATOM 4983 C CA . ARG A 1 6 ? -7.826 -2.788 -1.710 1.00 53.00 6 ARG A CA 11
ATOM 4984 C C . ARG A 1 6 ? -9.037 -2.905 -2.631 1.00 15.40 6 ARG A C 11
ATOM 4985 O O . ARG A 1 6 ? -10.000 -3.608 -2.322 1.00 4.20 6 ARG A O 11
ATOM 5006 N N . PHE A 1 7 ? -8.982 -2.212 -3.764 1.00 62.32 7 PHE A N 11
ATOM 5007 C CA . PHE A 1 7 ? -10.074 -2.237 -4.730 1.00 71.51 7 PHE A CA 11
ATOM 5008 C C . PHE A 1 7 ? -10.101 -3.562 -5.487 1.00 5.41 7 PHE A C 11
ATOM 5009 O O . PHE A 1 7 ? -11.083 -4.301 -5.432 1.00 43.40 7 PHE A O 11
ATOM 5026 N N . VAL A 1 8 ? -9.014 -3.854 -6.193 1.00 53.12 8 VAL A N 11
ATOM 5027 C CA . VAL A 1 8 ? -8.911 -5.090 -6.961 1.00 31.45 8 VAL A CA 11
ATOM 5028 C C . VAL A 1 8 ? -9.097 -6.310 -6.067 1.00 55.51 8 VAL A C 11
ATOM 5029 O O . VAL A 1 8 ? -9.580 -7.351 -6.511 1.00 51.14 8 VAL A O 11
ATOM 5042 N N . ALA A 1 9 ? -8.711 -6.174 -4.802 1.00 65.43 9 ALA A N 11
ATOM 5043 C CA . ALA A 1 9 ? -8.838 -7.265 -3.843 1.00 41.13 9 ALA A CA 11
ATOM 5044 C C . ALA A 1 9 ? -10.281 -7.749 -3.750 1.00 25.11 9 ALA A C 11
ATOM 5045 O O . ALA A 1 9 ? -10.539 -8.891 -3.371 1.00 71.55 9 ALA A O 11
ATOM 5052 N N . GLY A 1 10 ? -11.218 -6.872 -4.095 1.00 61.41 10 GLY A N 11
ATOM 5053 C CA . GLY A 1 10 ? -12.624 -7.229 -4.043 1.00 25.11 10 GLY A CA 11
ATOM 5054 C C . GLY A 1 10 ? -13.094 -7.920 -5.306 1.00 3.31 10 GLY A C 11
ATOM 5055 O O . GLY A 1 10 ? -13.927 -8.825 -5.254 1.00 52.42 10 GLY A O 11
ATOM 5059 N N . TYR A 1 11 ? -12.563 -7.491 -6.446 1.00 42.22 11 TYR A N 11
ATOM 5060 C CA . TYR A 1 11 ? -12.938 -8.072 -7.730 1.00 72.35 11 TYR A CA 11
ATOM 5061 C C . TYR A 1 11 ? -12.753 -9.586 -7.718 1.00 14.31 11 TYR A C 11
ATOM 5062 O O . TYR A 1 11 ? -13.639 -10.335 -8.128 1.00 43.11 11 TYR A O 11
ATOM 5080 N N . ASP A 1 12 ? -11.594 -10.029 -7.243 1.00 65.02 12 ASP A N 11
ATOM 5081 C CA . ASP A 1 12 ? -11.290 -11.454 -7.175 1.00 75.54 12 ASP A CA 11
ATOM 5082 C C . ASP A 1 12 ? -12.347 -12.196 -6.363 1.00 41.32 12 ASP A C 11
ATOM 5083 O O . ASP A 1 12 ? -12.605 -13.378 -6.595 1.00 63.40 12 ASP A O 11
ATOM 5092 N N . ILE A 1 13 ? -12.956 -11.495 -5.411 1.00 22.04 13 ILE A N 11
ATOM 5093 C CA . ILE A 1 13 ? -13.984 -12.089 -4.566 1.00 12.43 13 ILE A CA 11
ATOM 5094 C C . ILE A 1 13 ? -15.357 -11.997 -5.224 1.00 51.45 13 ILE A C 11
ATOM 5095 O O . ILE A 1 13 ? -16.215 -12.853 -5.014 1.00 22.14 13 ILE A O 11
ATOM 5111 N N . ALA A 1 14 ? -15.556 -10.955 -6.024 1.00 52.22 14 ALA A N 11
ATOM 5112 C CA . ALA A 1 14 ? -16.822 -10.753 -6.716 1.00 55.53 14 ALA A CA 11
ATOM 5113 C C . ALA A 1 14 ? -16.991 -11.755 -7.853 1.00 42.14 14 ALA A C 11
ATOM 5114 O O . ALA A 1 14 ? -18.112 -12.101 -8.227 1.00 70.44 14 ALA A O 11
ATOM 5121 N N . SER A 1 15 ? -15.872 -12.218 -8.400 1.00 12.33 15 SER A N 11
ATOM 5122 C CA . SER A 1 15 ? -15.897 -13.178 -9.497 1.00 20.03 15 SER A CA 11
ATOM 5123 C C . SER A 1 15 ? -16.657 -14.439 -9.099 1.00 21.21 15 SER A C 11
ATOM 5124 O O . SER A 1 15 ? -17.293 -15.085 -9.933 1.00 23.43 15 SER A O 11
ATOM 5132 N N . HIS A 1 16 ? -16.587 -14.785 -7.817 1.00 53.24 16 HIS A N 11
ATOM 5133 C CA . HIS A 1 16 ? -17.269 -15.969 -7.306 1.00 35.24 16 HIS A CA 11
ATOM 5134 C C . HIS A 1 16 ? -18.654 -15.611 -6.775 1.00 4.32 16 HIS A C 11
ATOM 5135 O O . HIS A 1 16 ? -19.597 -16.393 -6.892 1.00 21.51 16 HIS A O 11
ATOM 5149 N N . LYS A 1 17 ? -18.769 -14.425 -6.188 1.00 61.21 17 LYS A N 11
ATOM 5150 C CA . LYS A 1 17 ? -20.037 -13.962 -5.639 1.00 22.12 17 LYS A CA 11
ATOM 5151 C C . LYS A 1 17 ? -21.136 -14.001 -6.698 1.00 0.25 17 LYS A C 11
ATOM 5152 O O . LYS A 1 17 ? -22.258 -14.429 -6.427 1.00 10.32 17 LYS A O 11
ATOM 5171 N N . LYS A 1 18 ? -20.805 -13.554 -7.903 1.00 52.14 18 LYS A N 11
ATOM 5172 C CA . LYS A 1 18 ? -21.761 -13.540 -9.004 1.00 54.44 18 LYS A CA 11
ATOM 5173 C C . LYS A 1 18 ? -21.043 -13.534 -10.350 1.00 32.34 18 LYS A C 11
ATOM 5174 O O . LYS A 1 18 ? -20.145 -12.724 -10.583 1.00 34.21 18 LYS A O 11
ATOM 5193 N N . LYS A 1 19 ? -21.444 -14.442 -11.233 1.00 12.44 19 LYS A N 11
ATOM 5194 C CA . LYS A 1 19 ? -20.840 -14.540 -12.558 1.00 30.35 19 LYS A CA 11
ATOM 5195 C C . LYS A 1 19 ? -21.763 -13.952 -13.621 1.00 22.33 19 LYS A C 11
ATOM 5196 O O . LYS A 1 19 ? -21.345 -13.706 -14.753 1.00 13.24 19 LYS A O 11
ATOM 5215 N N . THR A 1 20 ? -23.019 -13.727 -13.249 1.00 74.11 20 THR A N 11
ATOM 5216 C CA . THR A 1 20 ? -24.000 -13.167 -14.170 1.00 2.32 20 THR A CA 11
ATOM 5217 C C . THR A 1 20 ? -24.589 -11.871 -13.625 1.00 43.42 20 THR A C 11
ATOM 5218 O O . THR A 1 20 ? -25.724 -11.845 -13.151 1.00 50.52 20 THR A O 11
ATOM 5229 N N . GLY A 1 21 ? -23.810 -10.796 -13.697 1.00 32.30 21 GLY A N 11
ATOM 5230 C CA . GLY A 1 21 ? -24.273 -9.510 -13.208 1.00 50.33 21 GLY A CA 11
ATOM 5231 C C . GLY A 1 21 ? -24.697 -8.582 -14.328 1.00 2.24 21 GLY A C 11
ATOM 5232 O O . GLY A 1 21 ? -24.710 -7.363 -14.162 1.00 35.14 21 GLY A O 11
ATOM 5236 N N . GLY A 1 22 ? -25.043 -9.159 -15.475 1.00 31.51 22 GLY A N 11
ATOM 5237 C CA . GLY A 1 22 ? -25.463 -8.360 -16.611 1.00 45.51 22 GLY A CA 11
ATOM 5238 C C . GLY A 1 22 ? -25.492 -9.156 -17.901 1.00 10.31 22 GLY A C 11
ATOM 5239 O O . GLY A 1 22 ? -26.486 -9.815 -18.209 1.00 73.31 22 GLY A O 11
ATOM 5243 N N . TYR A 1 23 ? -24.403 -9.095 -18.658 1.00 71.54 23 TYR A N 11
ATOM 5244 C CA . TYR A 1 23 ? -24.311 -9.813 -19.923 1.00 55.03 23 TYR A CA 11
ATOM 5245 C C . TYR A 1 23 ? -23.068 -10.699 -19.958 1.00 51.04 23 TYR A C 11
ATOM 5246 O O . TYR A 1 23 ? -22.087 -10.462 -19.253 1.00 40.24 23 TYR A O 11
ATOM 5264 N N . PRO A 1 24 ? -23.112 -11.743 -20.798 1.00 64.11 24 PRO A N 11
ATOM 5265 C CA . PRO A 1 24 ? -21.998 -12.685 -20.947 1.00 61.32 24 PRO A CA 11
ATOM 5266 C C . PRO A 1 24 ? -20.793 -12.055 -21.636 1.00 73.43 24 PRO A C 11
ATOM 5267 O O . PRO A 1 24 ? -19.654 -12.468 -21.416 1.00 43.22 24 PRO A O 11
ATOM 5278 N N . TRP A 1 25 ? -21.052 -11.054 -22.469 1.00 72.25 25 TRP A N 11
ATOM 5279 C CA . TRP A 1 25 ? -19.987 -10.366 -23.191 1.00 30.04 25 TRP A CA 11
ATOM 5280 C C . TRP A 1 25 ? -19.882 -8.910 -22.751 1.00 53.24 25 TRP A C 11
ATOM 5281 O O . TRP A 1 25 ? -18.802 -8.322 -22.774 1.00 23.21 25 TRP A O 11
ATOM 5302 N N . GLU A 1 26 ? -21.013 -8.336 -22.350 1.00 72.34 26 GLU A N 11
ATOM 5303 C CA . GLU A 1 26 ? -21.046 -6.947 -21.904 1.00 31.52 26 GLU A CA 11
ATOM 5304 C C . GLU A 1 26 ? -21.071 -6.865 -20.381 1.00 33.20 26 GLU A C 11
ATOM 5305 O O . GLU A 1 26 ? -22.138 -6.787 -19.771 1.00 21.44 26 GLU A O 11
ATOM 5317 N N . ARG A 1 27 ? -19.890 -6.884 -19.774 1.00 44.35 27 ARG A N 11
ATOM 5318 C CA . ARG A 1 27 ? -19.776 -6.813 -18.322 1.00 14.45 27 ARG A CA 11
ATOM 5319 C C . ARG A 1 27 ? -20.198 -5.439 -17.809 1.00 63.40 27 ARG A C 11
ATOM 5320 O O . ARG A 1 27 ? -20.656 -5.301 -16.676 1.00 51.24 27 ARG A O 11
ATOM 5341 N N . GLY A 1 28 ? -20.040 -4.424 -18.653 1.00 65.44 28 GLY A N 11
ATOM 5342 C CA . GLY A 1 28 ? -20.408 -3.074 -18.268 1.00 65.51 28 GLY A CA 11
ATOM 5343 C C . GLY A 1 28 ? -19.603 -2.021 -19.003 1.00 63.23 28 GLY A C 11
ATOM 5344 O O . GLY A 1 28 ? -18.376 -2.096 -19.063 1.00 64.12 28 GLY A O 11
ATOM 5348 N N . LYS A 1 29 ? -20.295 -1.036 -19.566 1.00 32.43 29 LYS A N 11
ATOM 5349 C CA . LYS A 1 29 ? -19.638 0.037 -20.303 1.00 50.03 29 LYS A CA 11
ATOM 5350 C C . LYS A 1 29 ? -19.796 1.370 -19.577 1.00 32.31 29 LYS A C 11
ATOM 5351 O O . LYS A 1 29 ? -18.898 2.211 -19.603 1.00 52.13 29 LYS A O 11
ATOM 5370 N N . ALA A 1 30 ? -20.943 1.555 -18.932 1.00 52.51 30 ALA A N 11
ATOM 5371 C CA . ALA A 1 30 ? -21.216 2.784 -18.197 1.00 34.32 30 ALA A CA 11
ATOM 5372 C C . ALA A 1 30 ? -22.152 2.523 -17.021 1.00 4.04 30 ALA A C 11
ATOM 5373 O O . ALA A 1 30 ? -23.370 2.658 -17.142 1.00 72.01 30 ALA A O 11
ATOM 5380 N N . MET A 1 1 ? 2.881 1.356 -0.695 1.00 45.13 1 MET A N 12
ATOM 5381 C CA . MET A 1 1 ? 1.620 0.628 -0.766 1.00 22.32 1 MET A CA 12
ATOM 5382 C C . MET A 1 1 ? 0.704 1.229 -1.828 1.00 60.01 1 MET A C 12
ATOM 5383 O O . MET A 1 1 ? 0.703 2.440 -2.047 1.00 15.42 1 MET A O 12
ATOM 5397 N N . LYS A 1 2 ? -0.075 0.375 -2.483 1.00 43.02 2 LYS A N 12
ATOM 5398 C CA . LYS A 1 2 ? -0.997 0.821 -3.521 1.00 24.01 2 LYS A CA 12
ATOM 5399 C C . LYS A 1 2 ? -2.442 0.708 -3.050 1.00 21.24 2 LYS A C 12
ATOM 5400 O O . LYS A 1 2 ? -3.001 -0.388 -2.979 1.00 41.40 2 LYS A O 12
ATOM 5419 N N . THR A 1 3 ? -3.047 1.848 -2.729 1.00 15.52 3 THR A N 12
ATOM 5420 C CA . THR A 1 3 ? -4.428 1.877 -2.265 1.00 53.32 3 THR A CA 12
ATOM 5421 C C . THR A 1 3 ? -5.351 1.159 -3.243 1.00 71.41 3 THR A C 12
ATOM 5422 O O . THR A 1 3 ? -6.392 0.627 -2.852 1.00 32.43 3 THR A O 12
ATOM 5433 N N . ILE A 1 4 ? -4.965 1.147 -4.514 1.00 72.43 4 ILE A N 12
ATOM 5434 C CA . ILE A 1 4 ? -5.759 0.491 -5.546 1.00 30.21 4 ILE A CA 12
ATOM 5435 C C . ILE A 1 4 ? -5.894 -1.002 -5.271 1.00 53.51 4 ILE A C 12
ATOM 5436 O O . ILE A 1 4 ? -6.854 -1.640 -5.704 1.00 24.42 4 ILE A O 12
ATOM 5452 N N . LEU A 1 5 ? -4.926 -1.554 -4.547 1.00 20.13 5 LEU A N 12
ATOM 5453 C CA . LEU A 1 5 ? -4.938 -2.974 -4.212 1.00 54.31 5 LEU A CA 12
ATOM 5454 C C . LEU A 1 5 ? -6.216 -3.347 -3.467 1.00 41.10 5 LEU A C 12
ATOM 5455 O O . LEU A 1 5 ? -6.846 -4.361 -3.767 1.00 54.45 5 LEU A O 12
ATOM 5471 N N . ARG A 1 6 ? -6.593 -2.520 -2.499 1.00 71.11 6 ARG A N 12
ATOM 5472 C CA . ARG A 1 6 ? -7.797 -2.763 -1.712 1.00 53.00 6 ARG A CA 12
ATOM 5473 C C . ARG A 1 6 ? -9.017 -2.909 -2.617 1.00 15.40 6 ARG A C 12
ATOM 5474 O O . ARG A 1 6 ? -9.959 -3.633 -2.295 1.00 4.20 6 ARG A O 12
ATOM 5495 N N . PHE A 1 7 ? -8.992 -2.216 -3.751 1.00 62.32 7 PHE A N 12
ATOM 5496 C CA . PHE A 1 7 ? -10.097 -2.268 -4.702 1.00 71.51 7 PHE A CA 12
ATOM 5497 C C . PHE A 1 7 ? -10.104 -3.594 -5.457 1.00 5.41 7 PHE A C 12
ATOM 5498 O O . PHE A 1 7 ? -11.068 -4.356 -5.388 1.00 43.40 7 PHE A O 12
ATOM 5515 N N . VAL A 1 8 ? -9.020 -3.864 -6.178 1.00 53.12 8 VAL A N 12
ATOM 5516 C CA . VAL A 1 8 ? -8.900 -5.097 -6.946 1.00 31.45 8 VAL A CA 12
ATOM 5517 C C . VAL A 1 8 ? -9.046 -6.320 -6.046 1.00 55.51 8 VAL A C 12
ATOM 5518 O O . VAL A 1 8 ? -9.510 -7.373 -6.484 1.00 51.14 8 VAL A O 12
ATOM 5531 N N . ALA A 1 9 ? -8.645 -6.174 -4.788 1.00 65.43 9 ALA A N 12
ATOM 5532 C CA . ALA A 1 9 ? -8.734 -7.265 -3.826 1.00 41.13 9 ALA A CA 12
ATOM 5533 C C . ALA A 1 9 ? -10.163 -7.782 -3.712 1.00 25.11 9 ALA A C 12
ATOM 5534 O O . ALA A 1 9 ? -10.391 -8.929 -3.330 1.00 71.55 9 ALA A O 12
ATOM 5541 N N . GLY A 1 10 ? -11.126 -6.927 -4.046 1.00 61.41 10 GLY A N 12
ATOM 5542 C CA . GLY A 1 10 ? -12.522 -7.315 -3.974 1.00 25.11 10 GLY A CA 12
ATOM 5543 C C . GLY A 1 10 ? -12.998 -8.008 -5.235 1.00 3.31 10 GLY A C 12
ATOM 5544 O O . GLY A 1 10 ? -13.837 -8.908 -5.179 1.00 52.42 10 GLY A O 12
ATOM 5548 N N . TYR A 1 11 ? -12.462 -7.589 -6.376 1.00 42.22 11 TYR A N 12
ATOM 5549 C CA . TYR A 1 11 ? -12.840 -8.173 -7.657 1.00 72.35 11 TYR A CA 12
ATOM 5550 C C . TYR A 1 11 ? -12.665 -9.687 -7.639 1.00 14.31 11 TYR A C 12
ATOM 5551 O O . TYR A 1 11 ? -13.550 -10.432 -8.063 1.00 43.11 11 TYR A O 12
ATOM 5569 N N . ASP A 1 12 ? -11.518 -10.139 -7.142 1.00 65.02 12 ASP A N 12
ATOM 5570 C CA . ASP A 1 12 ? -11.226 -11.565 -7.066 1.00 75.54 12 ASP A CA 12
ATOM 5571 C C . ASP A 1 12 ? -12.315 -12.301 -6.291 1.00 41.32 12 ASP A C 12
ATOM 5572 O O . ASP A 1 12 ? -12.577 -13.479 -6.538 1.00 63.40 12 ASP A O 12
ATOM 5581 N N . ILE A 1 13 ? -12.944 -11.601 -5.354 1.00 22.04 13 ILE A N 12
ATOM 5582 C CA . ILE A 1 13 ? -14.004 -12.188 -4.544 1.00 12.43 13 ILE A CA 12
ATOM 5583 C C . ILE A 1 13 ? -15.355 -12.081 -5.244 1.00 51.45 13 ILE A C 12
ATOM 5584 O O . ILE A 1 13 ? -16.209 -12.957 -5.107 1.00 22.14 13 ILE A O 12
ATOM 5600 N N . ALA A 1 14 ? -15.542 -11.000 -5.996 1.00 52.22 14 ALA A N 12
ATOM 5601 C CA . ALA A 1 14 ? -16.787 -10.779 -6.720 1.00 55.53 14 ALA A CA 12
ATOM 5602 C C . ALA A 1 14 ? -16.935 -11.768 -7.871 1.00 42.14 14 ALA A C 12
ATOM 5603 O O . ALA A 1 14 ? -18.048 -12.073 -8.301 1.00 70.44 14 ALA A O 12
ATOM 5610 N N . SER A 1 15 ? -15.807 -12.266 -8.367 1.00 12.33 15 SER A N 12
ATOM 5611 C CA . SER A 1 15 ? -15.812 -13.218 -9.471 1.00 20.03 15 SER A CA 12
ATOM 5612 C C . SER A 1 15 ? -16.725 -14.401 -9.165 1.00 21.21 15 SER A C 12
ATOM 5613 O O . SER A 1 15 ? -17.365 -14.953 -10.061 1.00 23.43 15 SER A O 12
ATOM 5621 N N . HIS A 1 16 ? -16.781 -14.785 -7.894 1.00 53.24 16 HIS A N 12
ATOM 5622 C CA . HIS A 1 16 ? -17.616 -15.902 -7.468 1.00 35.24 16 HIS A CA 12
ATOM 5623 C C . HIS A 1 16 ? -18.890 -15.401 -6.795 1.00 4.32 16 HIS A C 12
ATOM 5624 O O . HIS A 1 16 ? -19.981 -15.915 -7.046 1.00 21.51 16 HIS A O 12
ATOM 5638 N N . LYS A 1 17 ? -18.746 -14.397 -5.939 1.00 61.21 17 LYS A N 12
ATOM 5639 C CA . LYS A 1 17 ? -19.884 -13.825 -5.229 1.00 22.12 17 LYS A CA 12
ATOM 5640 C C . LYS A 1 17 ? -20.910 -13.263 -6.210 1.00 0.25 17 LYS A C 12
ATOM 5641 O O . LYS A 1 17 ? -21.985 -13.834 -6.395 1.00 10.32 17 LYS A O 12
ATOM 5660 N N . LYS A 1 18 ? -20.570 -12.141 -6.835 1.00 52.14 18 LYS A N 12
ATOM 5661 C CA . LYS A 1 18 ? -21.458 -11.503 -7.798 1.00 54.44 18 LYS A CA 12
ATOM 5662 C C . LYS A 1 18 ? -21.026 -11.812 -9.228 1.00 32.34 18 LYS A C 12
ATOM 5663 O O . LYS A 1 18 ? -20.114 -11.181 -9.761 1.00 34.21 18 LYS A O 12
ATOM 5682 N N . LYS A 1 19 ? -21.685 -12.788 -9.843 1.00 12.44 19 LYS A N 12
ATOM 5683 C CA . LYS A 1 19 ? -21.371 -13.181 -11.211 1.00 30.35 19 LYS A CA 12
ATOM 5684 C C . LYS A 1 19 ? -22.365 -12.572 -12.194 1.00 22.33 19 LYS A C 12
ATOM 5685 O O . LYS A 1 19 ? -22.136 -12.568 -13.404 1.00 13.24 19 LYS A O 12
ATOM 5704 N N . THR A 1 20 ? -23.472 -12.055 -11.667 1.00 74.11 20 THR A N 12
ATOM 5705 C CA . THR A 1 20 ? -24.500 -11.443 -12.498 1.00 2.32 20 THR A CA 12
ATOM 5706 C C . THR A 1 20 ? -25.400 -10.529 -11.673 1.00 43.42 20 THR A C 12
ATOM 5707 O O . THR A 1 20 ? -25.703 -10.819 -10.518 1.00 50.52 20 THR A O 12
ATOM 5718 N N . GLY A 1 21 ? -25.825 -9.424 -12.278 1.00 32.30 21 GLY A N 12
ATOM 5719 C CA . GLY A 1 21 ? -26.687 -8.483 -11.585 1.00 50.33 21 GLY A CA 12
ATOM 5720 C C . GLY A 1 21 ? -27.164 -7.362 -12.485 1.00 2.24 21 GLY A C 12
ATOM 5721 O O . GLY A 1 21 ? -26.713 -6.224 -12.363 1.00 35.14 21 GLY A O 12
ATOM 5725 N N . GLY A 1 22 ? -28.079 -7.683 -13.394 1.00 31.51 22 GLY A N 12
ATOM 5726 C CA . GLY A 1 22 ? -28.602 -6.683 -14.307 1.00 45.51 22 GLY A CA 12
ATOM 5727 C C . GLY A 1 22 ? -30.113 -6.734 -14.421 1.00 10.31 22 GLY A C 12
ATOM 5728 O O . GLY A 1 22 ? -30.654 -7.407 -15.298 1.00 73.31 22 GLY A O 12
ATOM 5732 N N . TYR A 1 23 ? -30.795 -6.021 -13.531 1.00 71.54 23 TYR A N 12
ATOM 5733 C CA . TYR A 1 23 ? -32.252 -5.991 -13.532 1.00 55.03 23 TYR A CA 12
ATOM 5734 C C . TYR A 1 23 ? -32.771 -4.773 -14.291 1.00 51.04 23 TYR A C 12
ATOM 5735 O O . TYR A 1 23 ? -32.085 -3.762 -14.437 1.00 40.24 23 TYR A O 12
ATOM 5753 N N . PRO A 1 24 ? -34.014 -4.872 -14.787 1.00 64.11 24 PRO A N 12
ATOM 5754 C CA . PRO A 1 24 ? -34.655 -3.788 -15.538 1.00 61.32 24 PRO A CA 12
ATOM 5755 C C . PRO A 1 24 ? -34.996 -2.593 -14.655 1.00 73.43 24 PRO A C 12
ATOM 5756 O O . PRO A 1 24 ? -35.057 -1.458 -15.128 1.00 43.22 24 PRO A O 12
ATOM 5767 N N . TRP A 1 25 ? -35.216 -2.856 -13.372 1.00 72.25 25 TRP A N 12
ATOM 5768 C CA . TRP A 1 25 ? -35.551 -1.799 -12.423 1.00 30.04 25 TRP A CA 12
ATOM 5769 C C . TRP A 1 25 ? -34.456 -1.644 -11.374 1.00 53.24 25 TRP A C 12
ATOM 5770 O O . TRP A 1 25 ? -34.233 -0.550 -10.855 1.00 23.21 25 TRP A O 12
ATOM 5791 N N . GLU A 1 26 ? -33.777 -2.745 -11.066 1.00 72.34 26 GLU A N 12
ATOM 5792 C CA . GLU A 1 26 ? -32.706 -2.727 -10.077 1.00 31.52 26 GLU A CA 12
ATOM 5793 C C . GLU A 1 26 ? -31.339 -2.697 -10.756 1.00 33.20 26 GLU A C 12
ATOM 5794 O O . GLU A 1 26 ? -30.725 -3.739 -10.985 1.00 21.44 26 GLU A O 12
ATOM 5806 N N . ARG A 1 27 ? -30.871 -1.496 -11.076 1.00 44.35 27 ARG A N 12
ATOM 5807 C CA . ARG A 1 27 ? -29.578 -1.329 -11.731 1.00 14.45 27 ARG A CA 12
ATOM 5808 C C . ARG A 1 27 ? -28.910 -0.029 -11.292 1.00 63.40 27 ARG A C 12
ATOM 5809 O O . ARG A 1 27 ? -29.415 1.061 -11.558 1.00 51.24 27 ARG A O 12
ATOM 5830 N N . GLY A 1 28 ? -27.772 -0.153 -10.618 1.00 65.44 28 GLY A N 12
ATOM 5831 C CA . GLY A 1 28 ? -27.053 1.019 -10.151 1.00 65.51 28 GLY A CA 12
ATOM 5832 C C . GLY A 1 28 ? -26.453 0.822 -8.774 1.00 63.23 28 GLY A C 12
ATOM 5833 O O . GLY A 1 28 ? -27.110 0.305 -7.870 1.00 64.12 28 GLY A O 12
ATOM 5837 N N . LYS A 1 29 ? -25.200 1.233 -8.612 1.00 32.43 29 LYS A N 12
ATOM 5838 C CA . LYS A 1 29 ? -24.510 1.099 -7.335 1.00 50.03 29 LYS A CA 12
ATOM 5839 C C . LYS A 1 29 ? -24.901 2.225 -6.384 1.00 32.31 29 LYS A C 12
ATOM 5840 O O . LYS A 1 29 ? -25.643 2.012 -5.426 1.00 52.13 29 LYS A O 12
ATOM 5859 N N . ALA A 1 30 ? -24.399 3.426 -6.656 1.00 52.51 30 ALA A N 12
ATOM 5860 C CA . ALA A 1 30 ? -24.699 4.586 -5.827 1.00 34.32 30 ALA A CA 12
ATOM 5861 C C . ALA A 1 30 ? -25.596 5.572 -6.568 1.00 4.04 30 ALA A C 12
ATOM 5862 O O . ALA A 1 30 ? -25.326 6.774 -6.592 1.00 72.01 30 ALA A O 12
ATOM 5869 N N . MET A 1 1 ? 1.725 1.047 0.803 1.00 45.13 1 MET A N 13
ATOM 5870 C CA . MET A 1 1 ? 1.241 0.055 -0.151 1.00 22.32 1 MET A CA 13
ATOM 5871 C C . MET A 1 1 ? 0.318 0.697 -1.182 1.00 60.01 1 MET A C 13
ATOM 5872 O O . MET A 1 1 ? -0.106 1.843 -1.023 1.00 15.42 1 MET A O 13
ATOM 5886 N N . LYS A 1 2 ? 0.009 -0.046 -2.238 1.00 43.02 2 LYS A N 13
ATOM 5887 C CA . LYS A 1 2 ? -0.865 0.449 -3.294 1.00 24.01 2 LYS A CA 13
ATOM 5888 C C . LYS A 1 2 ? -2.327 0.393 -2.862 1.00 21.24 2 LYS A C 13
ATOM 5889 O O . LYS A 1 2 ? -2.933 -0.678 -2.820 1.00 41.40 2 LYS A O 13
ATOM 5908 N N . THR A 1 3 ? -2.889 1.555 -2.541 1.00 15.52 3 THR A N 13
ATOM 5909 C CA . THR A 1 3 ? -4.280 1.638 -2.113 1.00 53.32 3 THR A CA 13
ATOM 5910 C C . THR A 1 3 ? -5.208 0.972 -3.123 1.00 71.41 3 THR A C 13
ATOM 5911 O O . THR A 1 3 ? -6.279 0.481 -2.765 1.00 32.43 3 THR A O 13
ATOM 5922 N N . ILE A 1 4 ? -4.789 0.958 -4.384 1.00 72.43 4 ILE A N 13
ATOM 5923 C CA . ILE A 1 4 ? -5.583 0.349 -5.445 1.00 30.21 4 ILE A CA 13
ATOM 5924 C C . ILE A 1 4 ? -5.790 -1.139 -5.191 1.00 53.51 4 ILE A C 13
ATOM 5925 O O . ILE A 1 4 ? -6.767 -1.730 -5.655 1.00 24.42 4 ILE A O 13
ATOM 5941 N N . LEU A 1 5 ? -4.866 -1.743 -4.450 1.00 20.13 5 LEU A N 13
ATOM 5942 C CA . LEU A 1 5 ? -4.948 -3.164 -4.132 1.00 54.31 5 LEU A CA 13
ATOM 5943 C C . LEU A 1 5 ? -6.261 -3.489 -3.427 1.00 41.10 5 LEU A C 13
ATOM 5944 O O . LEU A 1 5 ? -6.926 -4.472 -3.755 1.00 54.45 5 LEU A O 13
ATOM 5960 N N . ARG A 1 6 ? -6.627 -2.657 -2.458 1.00 71.11 6 ARG A N 13
ATOM 5961 C CA . ARG A 1 6 ? -7.861 -2.855 -1.707 1.00 53.00 6 ARG A CA 13
ATOM 5962 C C . ARG A 1 6 ? -9.062 -2.938 -2.645 1.00 15.40 6 ARG A C 13
ATOM 5963 O O . ARG A 1 6 ? -10.043 -3.624 -2.356 1.00 4.20 6 ARG A O 13
ATOM 5984 N N . PHE A 1 7 ? -8.977 -2.234 -3.769 1.00 62.32 7 PHE A N 13
ATOM 5985 C CA . PHE A 1 7 ? -10.057 -2.226 -4.749 1.00 71.51 7 PHE A CA 13
ATOM 5986 C C . PHE A 1 7 ? -10.101 -3.541 -5.521 1.00 5.41 7 PHE A C 13
ATOM 5987 O O . PHE A 1 7 ? -11.099 -4.262 -5.487 1.00 43.40 7 PHE A O 13
ATOM 6004 N N . VAL A 1 8 ? -9.011 -3.849 -6.217 1.00 53.12 8 VAL A N 13
ATOM 6005 C CA . VAL A 1 8 ? -8.924 -5.077 -6.997 1.00 31.45 8 VAL A CA 13
ATOM 6006 C C . VAL A 1 8 ? -9.146 -6.303 -6.118 1.00 55.51 8 VAL A C 13
ATOM 6007 O O . VAL A 1 8 ? -9.644 -7.329 -6.582 1.00 51.14 8 VAL A O 13
ATOM 6020 N N . ALA A 1 9 ? -8.775 -6.190 -4.848 1.00 65.43 9 ALA A N 13
ATOM 6021 C CA . ALA A 1 9 ? -8.936 -7.287 -3.903 1.00 41.13 9 ALA A CA 13
ATOM 6022 C C . ALA A 1 9 ? -10.390 -7.742 -3.833 1.00 25.11 9 ALA A C 13
ATOM 6023 O O . ALA A 1 9 ? -10.677 -8.882 -3.470 1.00 71.55 9 ALA A O 13
ATOM 6030 N N . GLY A 1 10 ? -11.304 -6.842 -4.181 1.00 61.41 10 GLY A N 13
ATOM 6031 C CA . GLY A 1 10 ? -12.718 -7.169 -4.150 1.00 25.11 10 GLY A CA 13
ATOM 6032 C C . GLY A 1 10 ? -13.183 -7.849 -5.423 1.00 3.31 10 GLY A C 13
ATOM 6033 O O . GLY A 1 10 ? -14.050 -8.724 -5.386 1.00 52.42 10 GLY A O 13
ATOM 6037 N N . TYR A 1 11 ? -12.611 -7.444 -6.551 1.00 42.22 11 TYR A N 13
ATOM 6038 C CA . TYR A 1 11 ? -12.975 -8.017 -7.841 1.00 72.35 11 TYR A CA 13
ATOM 6039 C C . TYR A 1 11 ? -12.835 -9.535 -7.822 1.00 14.31 11 TYR A C 13
ATOM 6040 O O . TYR A 1 11 ? -13.718 -10.258 -8.285 1.00 43.11 11 TYR A O 13
ATOM 6058 N N . ASP A 1 12 ? -11.718 -10.013 -7.284 1.00 65.02 12 ASP A N 13
ATOM 6059 C CA . ASP A 1 12 ? -11.460 -11.446 -7.202 1.00 75.54 12 ASP A CA 13
ATOM 6060 C C . ASP A 1 12 ? -12.538 -12.146 -6.379 1.00 41.32 12 ASP A C 13
ATOM 6061 O O . ASP A 1 12 ? -12.833 -13.321 -6.598 1.00 63.40 12 ASP A O 13
ATOM 6070 N N . ILE A 1 13 ? -13.119 -11.416 -5.433 1.00 22.04 13 ILE A N 13
ATOM 6071 C CA . ILE A 1 13 ? -14.163 -11.968 -4.578 1.00 12.43 13 ILE A CA 13
ATOM 6072 C C . ILE A 1 13 ? -15.523 -11.912 -5.265 1.00 51.45 13 ILE A C 13
ATOM 6073 O O . ILE A 1 13 ? -16.353 -12.804 -5.096 1.00 22.14 13 ILE A O 13
ATOM 6089 N N . ALA A 1 14 ? -15.744 -10.856 -6.041 1.00 52.22 14 ALA A N 13
ATOM 6090 C CA . ALA A 1 14 ? -17.002 -10.683 -6.757 1.00 55.53 14 ALA A CA 13
ATOM 6091 C C . ALA A 1 14 ? -17.107 -11.659 -7.925 1.00 42.14 14 ALA A C 13
ATOM 6092 O O . ALA A 1 14 ? -18.205 -12.008 -8.359 1.00 70.44 14 ALA A O 13
ATOM 6099 N N . SER A 1 15 ? -15.958 -12.095 -8.430 1.00 12.33 15 SER A N 13
ATOM 6100 C CA . SER A 1 15 ? -15.921 -13.027 -9.551 1.00 20.03 15 SER A CA 13
ATOM 6101 C C . SER A 1 15 ? -16.533 -14.369 -9.163 1.00 21.21 15 SER A C 13
ATOM 6102 O O . SER A 1 15 ? -17.194 -15.020 -9.972 1.00 23.43 15 SER A O 13
ATOM 6110 N N . HIS A 1 16 ? -16.307 -14.778 -7.918 1.00 53.24 16 HIS A N 13
ATOM 6111 C CA . HIS A 1 16 ? -16.836 -16.041 -7.421 1.00 35.24 16 HIS A CA 13
ATOM 6112 C C . HIS A 1 16 ? -17.991 -15.804 -6.452 1.00 4.32 16 HIS A C 13
ATOM 6113 O O . HIS A 1 16 ? -18.271 -16.634 -5.588 1.00 21.51 16 HIS A O 13
ATOM 6127 N N . LYS A 1 17 ? -18.658 -14.665 -6.604 1.00 61.21 17 LYS A N 13
ATOM 6128 C CA . LYS A 1 17 ? -19.783 -14.317 -5.744 1.00 22.12 17 LYS A CA 13
ATOM 6129 C C . LYS A 1 17 ? -20.929 -15.309 -5.920 1.00 0.25 17 LYS A C 13
ATOM 6130 O O . LYS A 1 17 ? -21.447 -15.854 -4.944 1.00 10.32 17 LYS A O 13
ATOM 6149 N N . LYS A 1 18 ? -21.320 -15.539 -7.168 1.00 52.14 18 LYS A N 13
ATOM 6150 C CA . LYS A 1 18 ? -22.403 -16.468 -7.472 1.00 54.44 18 LYS A CA 13
ATOM 6151 C C . LYS A 1 18 ? -22.054 -17.334 -8.679 1.00 32.34 18 LYS A C 13
ATOM 6152 O O . LYS A 1 18 ? -22.642 -17.189 -9.751 1.00 34.21 18 LYS A O 13
ATOM 6171 N N . LYS A 1 19 ? -21.095 -18.235 -8.497 1.00 12.44 19 LYS A N 13
ATOM 6172 C CA . LYS A 1 19 ? -20.669 -19.127 -9.569 1.00 30.35 19 LYS A CA 13
ATOM 6173 C C . LYS A 1 19 ? -21.273 -20.517 -9.392 1.00 22.33 19 LYS A C 13
ATOM 6174 O O . LYS A 1 19 ? -21.248 -21.337 -10.311 1.00 13.24 19 LYS A O 13
ATOM 6193 N N . THR A 1 20 ? -21.816 -20.775 -8.207 1.00 74.11 20 THR A N 13
ATOM 6194 C CA . THR A 1 20 ? -22.427 -22.065 -7.911 1.00 2.32 20 THR A CA 13
ATOM 6195 C C . THR A 1 20 ? -23.162 -22.032 -6.575 1.00 43.42 20 THR A C 13
ATOM 6196 O O . THR A 1 20 ? -22.644 -21.521 -5.583 1.00 50.52 20 THR A O 13
ATOM 6207 N N . GLY A 1 21 ? -24.373 -22.580 -6.558 1.00 32.30 21 GLY A N 13
ATOM 6208 C CA . GLY A 1 21 ? -25.159 -22.603 -5.338 1.00 50.33 21 GLY A CA 13
ATOM 6209 C C . GLY A 1 21 ? -25.638 -21.224 -4.932 1.00 2.24 21 GLY A C 13
ATOM 6210 O O . GLY A 1 21 ? -24.894 -20.454 -4.327 1.00 35.14 21 GLY A O 13
ATOM 6214 N N . GLY A 1 22 ? -26.887 -20.910 -5.267 1.00 31.51 22 GLY A N 13
ATOM 6215 C CA . GLY A 1 22 ? -27.442 -19.613 -4.926 1.00 45.51 22 GLY A CA 13
ATOM 6216 C C . GLY A 1 22 ? -28.226 -19.641 -3.630 1.00 10.31 22 GLY A C 13
ATOM 6217 O O . GLY A 1 22 ? -27.748 -19.172 -2.597 1.00 73.31 22 GLY A O 13
ATOM 6221 N N . TYR A 1 23 ? -29.434 -20.189 -3.682 1.00 71.54 23 TYR A N 13
ATOM 6222 C CA . TYR A 1 23 ? -30.289 -20.273 -2.504 1.00 55.03 23 TYR A CA 13
ATOM 6223 C C . TYR A 1 23 ? -30.705 -21.716 -2.233 1.00 51.04 23 TYR A C 13
ATOM 6224 O O . TYR A 1 23 ? -30.720 -22.563 -3.127 1.00 40.24 23 TYR A O 13
ATOM 6242 N N . PRO A 1 24 ? -31.051 -22.003 -0.970 1.00 64.11 24 PRO A N 13
ATOM 6243 C CA . PRO A 1 24 ? -31.476 -23.342 -0.551 1.00 61.32 24 PRO A CA 13
ATOM 6244 C C . PRO A 1 24 ? -32.840 -23.721 -1.115 1.00 73.43 24 PRO A C 13
ATOM 6245 O O . PRO A 1 24 ? -33.137 -24.901 -1.307 1.00 43.22 24 PRO A O 13
ATOM 6256 N N . TRP A 1 25 ? -33.666 -22.715 -1.378 1.00 72.25 25 TRP A N 13
ATOM 6257 C CA . TRP A 1 25 ? -35.001 -22.943 -1.921 1.00 30.04 25 TRP A CA 13
ATOM 6258 C C . TRP A 1 25 ? -35.126 -22.355 -3.321 1.00 53.24 25 TRP A C 13
ATOM 6259 O O . TRP A 1 25 ? -35.879 -22.863 -4.152 1.00 23.21 25 TRP A O 13
ATOM 6280 N N . GLU A 1 26 ? -34.384 -21.282 -3.578 1.00 72.34 26 GLU A N 13
ATOM 6281 C CA . GLU A 1 26 ? -34.414 -20.627 -4.879 1.00 31.52 26 GLU A CA 13
ATOM 6282 C C . GLU A 1 26 ? -33.203 -21.024 -5.717 1.00 33.20 26 GLU A C 13
ATOM 6283 O O . GLU A 1 26 ? -32.181 -20.338 -5.715 1.00 21.44 26 GLU A O 13
ATOM 6295 N N . ARG A 1 27 ? -33.326 -22.137 -6.433 1.00 44.35 27 ARG A N 13
ATOM 6296 C CA . ARG A 1 27 ? -32.241 -22.628 -7.275 1.00 14.45 27 ARG A CA 13
ATOM 6297 C C . ARG A 1 27 ? -32.772 -23.092 -8.629 1.00 63.40 27 ARG A C 13
ATOM 6298 O O . ARG A 1 27 ? -33.468 -24.103 -8.721 1.00 51.24 27 ARG A O 13
ATOM 6319 N N . GLY A 1 28 ? -32.437 -22.347 -9.677 1.00 65.44 28 GLY A N 13
ATOM 6320 C CA . GLY A 1 28 ? -32.888 -22.696 -11.012 1.00 65.51 28 GLY A CA 13
ATOM 6321 C C . GLY A 1 28 ? -32.034 -22.069 -12.096 1.00 63.23 28 GLY A C 13
ATOM 6322 O O . GLY A 1 28 ? -30.822 -21.926 -11.937 1.00 64.12 28 GLY A O 13
ATOM 6326 N N . LYS A 1 29 ? -32.667 -21.694 -13.202 1.00 32.43 29 LYS A N 13
ATOM 6327 C CA . LYS A 1 29 ? -31.960 -21.079 -14.318 1.00 50.03 29 LYS A CA 13
ATOM 6328 C C . LYS A 1 29 ? -31.822 -19.574 -14.111 1.00 32.31 29 LYS A C 13
ATOM 6329 O O . LYS A 1 29 ? -30.842 -18.966 -14.542 1.00 52.13 29 LYS A O 13
ATOM 6348 N N . ALA A 1 30 ? -32.808 -18.979 -13.448 1.00 52.51 30 ALA A N 13
ATOM 6349 C CA . ALA A 1 30 ? -32.794 -17.547 -13.181 1.00 34.32 30 ALA A CA 13
ATOM 6350 C C . ALA A 1 30 ? -32.971 -17.264 -11.693 1.00 4.04 30 ALA A C 13
ATOM 6351 O O . ALA A 1 30 ? -32.399 -17.953 -10.848 1.00 72.01 30 ALA A O 13
ATOM 6358 N N . MET A 1 1 ? 2.433 1.577 -0.057 1.00 45.13 1 MET A N 14
ATOM 6359 C CA . MET A 1 1 ? 1.495 0.572 -0.545 1.00 22.32 1 MET A CA 14
ATOM 6360 C C . MET A 1 1 ? 0.573 1.160 -1.608 1.00 60.01 1 MET A C 14
ATOM 6361 O O . MET A 1 1 ? 0.409 2.377 -1.698 1.00 15.42 1 MET A O 14
ATOM 6375 N N . LYS A 1 2 ? -0.027 0.290 -2.413 1.00 43.02 2 LYS A N 14
ATOM 6376 C CA . LYS A 1 2 ? -0.934 0.721 -3.469 1.00 24.01 2 LYS A CA 14
ATOM 6377 C C . LYS A 1 2 ? -2.386 0.624 -3.013 1.00 21.24 2 LYS A C 14
ATOM 6378 O O . LYS A 1 2 ? -2.957 -0.465 -2.948 1.00 41.40 2 LYS A O 14
ATOM 6397 N N . THR A 1 3 ? -2.981 1.771 -2.697 1.00 15.52 3 THR A N 14
ATOM 6398 C CA . THR A 1 3 ? -4.366 1.816 -2.247 1.00 53.32 3 THR A CA 14
ATOM 6399 C C . THR A 1 3 ? -5.286 1.102 -3.231 1.00 71.41 3 THR A C 14
ATOM 6400 O O . THR A 1 3 ? -6.332 0.576 -2.847 1.00 32.43 3 THR A O 14
ATOM 6411 N N . ILE A 1 4 ? -4.891 1.086 -4.499 1.00 72.43 4 ILE A N 14
ATOM 6412 C CA . ILE A 1 4 ? -5.681 0.434 -5.537 1.00 30.21 4 ILE A CA 14
ATOM 6413 C C . ILE A 1 4 ? -5.844 -1.054 -5.249 1.00 53.51 4 ILE A C 14
ATOM 6414 O O . ILE A 1 4 ? -6.818 -1.677 -5.676 1.00 24.42 4 ILE A O 14
ATOM 6430 N N . LEU A 1 5 ? -4.888 -1.619 -4.522 1.00 20.13 5 LEU A N 14
ATOM 6431 C CA . LEU A 1 5 ? -4.925 -3.036 -4.175 1.00 54.31 5 LEU A CA 14
ATOM 6432 C C . LEU A 1 5 ? -6.217 -3.382 -3.442 1.00 41.10 5 LEU A C 14
ATOM 6433 O O . LEU A 1 5 ? -6.860 -4.390 -3.738 1.00 54.45 5 LEU A O 14
ATOM 6449 N N . ARG A 1 6 ? -6.592 -2.540 -2.485 1.00 71.11 6 ARG A N 14
ATOM 6450 C CA . ARG A 1 6 ? -7.808 -2.756 -1.710 1.00 53.00 6 ARG A CA 14
ATOM 6451 C C . ARG A 1 6 ? -9.020 -2.889 -2.627 1.00 15.40 6 ARG A C 14
ATOM 6452 O O . ARG A 1 6 ? -9.976 -3.597 -2.311 1.00 4.20 6 ARG A O 14
ATOM 6473 N N . PHE A 1 7 ? -8.975 -2.201 -3.763 1.00 62.32 7 PHE A N 14
ATOM 6474 C CA . PHE A 1 7 ? -10.069 -2.241 -4.725 1.00 71.51 7 PHE A CA 14
ATOM 6475 C C . PHE A 1 7 ? -10.089 -3.570 -5.474 1.00 5.41 7 PHE A C 14
ATOM 6476 O O . PHE A 1 7 ? -11.065 -4.317 -5.411 1.00 43.40 7 PHE A O 14
ATOM 6493 N N . VAL A 1 8 ? -9.002 -3.858 -6.183 1.00 53.12 8 VAL A N 14
ATOM 6494 C CA . VAL A 1 8 ? -8.893 -5.097 -6.944 1.00 31.45 8 VAL A CA 14
ATOM 6495 C C . VAL A 1 8 ? -9.068 -6.314 -6.042 1.00 55.51 8 VAL A C 14
ATOM 6496 O O . VAL A 1 8 ? -9.544 -7.360 -6.479 1.00 51.14 8 VAL A O 14
ATOM 6509 N N . ALA A 1 9 ? -8.680 -6.168 -4.779 1.00 65.43 9 ALA A N 14
ATOM 6510 C CA . ALA A 1 9 ? -8.797 -7.254 -3.814 1.00 41.13 9 ALA A CA 14
ATOM 6511 C C . ALA A 1 9 ? -10.236 -7.747 -3.714 1.00 25.11 9 ALA A C 14
ATOM 6512 O O . ALA A 1 9 ? -10.486 -8.888 -3.328 1.00 71.55 9 ALA A O 14
ATOM 6519 N N . GLY A 1 10 ? -11.180 -6.878 -4.063 1.00 61.41 10 GLY A N 14
ATOM 6520 C CA . GLY A 1 10 ? -12.584 -7.245 -4.004 1.00 25.11 10 GLY A CA 14
ATOM 6521 C C . GLY A 1 10 ? -13.061 -7.920 -5.274 1.00 3.31 10 GLY A C 14
ATOM 6522 O O . GLY A 1 10 ? -13.899 -8.819 -5.230 1.00 52.42 10 GLY A O 14
ATOM 6526 N N . TYR A 1 11 ? -12.526 -7.484 -6.410 1.00 42.22 11 TYR A N 14
ATOM 6527 C CA . TYR A 1 11 ? -12.904 -8.051 -7.699 1.00 72.35 11 TYR A CA 14
ATOM 6528 C C . TYR A 1 11 ? -12.736 -9.567 -7.700 1.00 14.31 11 TYR A C 14
ATOM 6529 O O . TYR A 1 11 ? -13.629 -10.302 -8.118 1.00 43.11 11 TYR A O 14
ATOM 6547 N N . ASP A 1 12 ? -11.583 -10.027 -7.226 1.00 65.02 12 ASP A N 14
ATOM 6548 C CA . ASP A 1 12 ? -11.296 -11.456 -7.168 1.00 75.54 12 ASP A CA 14
ATOM 6549 C C . ASP A 1 12 ? -12.355 -12.191 -6.353 1.00 41.32 12 ASP A C 14
ATOM 6550 O O . ASP A 1 12 ? -12.625 -13.369 -6.586 1.00 63.40 12 ASP A O 14
ATOM 6559 N N . ILE A 1 13 ? -12.949 -11.488 -5.395 1.00 22.04 13 ILE A N 14
ATOM 6560 C CA . ILE A 1 13 ? -13.979 -12.074 -4.545 1.00 12.43 13 ILE A CA 14
ATOM 6561 C C . ILE A 1 13 ? -15.349 -12.000 -5.209 1.00 51.45 13 ILE A C 14
ATOM 6562 O O . ILE A 1 13 ? -16.201 -12.862 -4.996 1.00 22.14 13 ILE A O 14
ATOM 6578 N N . ALA A 1 14 ? -15.553 -10.966 -6.018 1.00 52.22 14 ALA A N 14
ATOM 6579 C CA . ALA A 1 14 ? -16.818 -10.782 -6.718 1.00 55.53 14 ALA A CA 14
ATOM 6580 C C . ALA A 1 14 ? -16.983 -11.807 -7.835 1.00 42.14 14 ALA A C 14
ATOM 6581 O O . ALA A 1 14 ? -18.102 -12.160 -8.206 1.00 70.44 14 ALA A O 14
ATOM 6588 N N . SER A 1 15 ? -15.861 -12.281 -8.367 1.00 12.33 15 SER A N 14
ATOM 6589 C CA . SER A 1 15 ? -15.880 -13.264 -9.444 1.00 20.03 15 SER A CA 14
ATOM 6590 C C . SER A 1 15 ? -16.725 -14.476 -9.059 1.00 21.21 15 SER A C 14
ATOM 6591 O O . SER A 1 15 ? -17.444 -15.034 -9.888 1.00 23.43 15 SER A O 14
ATOM 6599 N N . HIS A 1 16 ? -16.631 -14.876 -7.795 1.00 53.24 16 HIS A N 14
ATOM 6600 C CA . HIS A 1 16 ? -17.386 -16.021 -7.298 1.00 35.24 16 HIS A CA 14
ATOM 6601 C C . HIS A 1 16 ? -18.843 -15.643 -7.046 1.00 4.32 16 HIS A C 14
ATOM 6602 O O . HIS A 1 16 ? -19.757 -16.406 -7.360 1.00 21.51 16 HIS A O 14
ATOM 6616 N N . LYS A 1 17 ? -19.052 -14.461 -6.475 1.00 61.21 17 LYS A N 14
ATOM 6617 C CA . LYS A 1 17 ? -20.397 -13.981 -6.181 1.00 22.12 17 LYS A CA 14
ATOM 6618 C C . LYS A 1 17 ? -21.266 -13.991 -7.435 1.00 0.25 17 LYS A C 14
ATOM 6619 O O . LYS A 1 17 ? -22.288 -14.675 -7.489 1.00 10.32 17 LYS A O 14
ATOM 6638 N N . LYS A 1 18 ? -20.852 -13.230 -8.442 1.00 52.14 18 LYS A N 14
ATOM 6639 C CA . LYS A 1 18 ? -21.590 -13.153 -9.697 1.00 54.44 18 LYS A CA 14
ATOM 6640 C C . LYS A 1 18 ? -20.643 -13.217 -10.891 1.00 32.34 18 LYS A C 14
ATOM 6641 O O . LYS A 1 18 ? -19.698 -12.435 -10.989 1.00 34.21 18 LYS A O 14
ATOM 6660 N N . LYS A 1 19 ? -20.902 -14.154 -11.797 1.00 12.44 19 LYS A N 14
ATOM 6661 C CA . LYS A 1 19 ? -20.073 -14.319 -12.986 1.00 30.35 19 LYS A CA 14
ATOM 6662 C C . LYS A 1 19 ? -20.797 -13.808 -14.227 1.00 22.33 19 LYS A C 14
ATOM 6663 O O . LYS A 1 19 ? -20.189 -13.622 -15.281 1.00 13.24 19 LYS A O 14
ATOM 6682 N N . THR A 1 20 ? -22.101 -13.582 -14.096 1.00 74.11 20 THR A N 14
ATOM 6683 C CA . THR A 1 20 ? -22.907 -13.093 -15.207 1.00 2.32 20 THR A CA 14
ATOM 6684 C C . THR A 1 20 ? -23.481 -11.714 -14.905 1.00 43.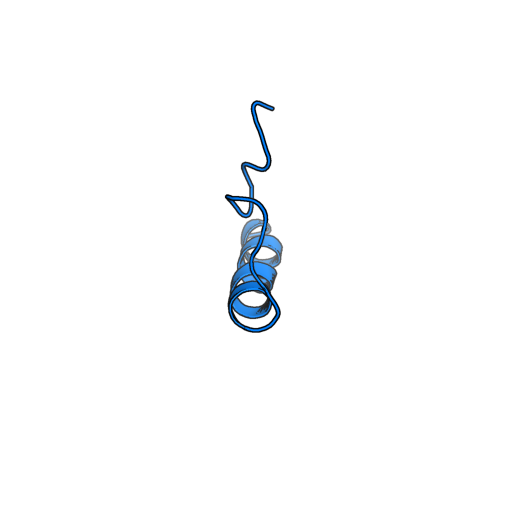42 20 THR A C 14
ATOM 6685 O O . THR A 1 20 ? -24.687 -11.560 -14.714 1.00 50.52 20 THR A O 14
ATOM 6696 N N . GLY A 1 21 ? -22.609 -10.711 -14.862 1.00 32.30 21 GLY A N 14
ATOM 6697 C CA . GLY A 1 21 ? -23.048 -9.356 -14.583 1.00 50.33 21 GLY A CA 14
ATOM 6698 C C . GLY A 1 21 ? -21.899 -8.369 -14.549 1.00 2.24 21 GLY A C 14
ATOM 6699 O O . GLY A 1 21 ? -21.630 -7.752 -13.519 1.00 35.14 21 GLY A O 14
ATOM 6703 N N . GLY A 1 22 ? -21.215 -8.219 -15.680 1.00 31.51 22 GLY A N 14
ATOM 6704 C CA . GLY A 1 22 ? -20.096 -7.300 -15.754 1.00 45.51 22 GLY A CA 14
ATOM 6705 C C . GLY A 1 22 ? -20.121 -6.455 -17.012 1.00 10.31 22 GLY A C 14
ATOM 6706 O O . GLY A 1 22 ? -19.731 -6.914 -18.086 1.00 73.31 22 GLY A O 14
ATOM 6710 N N . TYR A 1 23 ? -20.584 -5.216 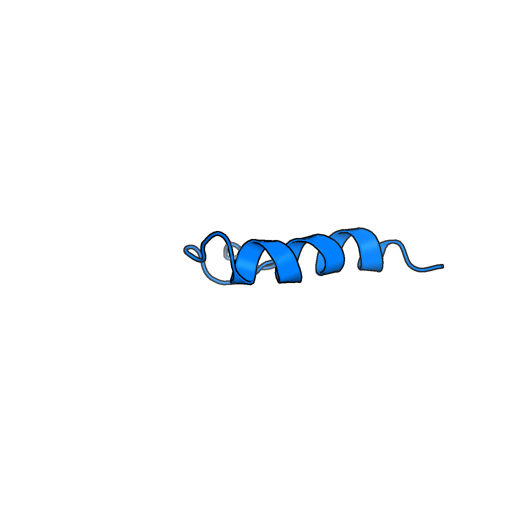-16.881 1.00 71.54 23 TYR A N 14
ATOM 6711 C CA . TYR A 1 23 ? -20.663 -4.305 -18.017 1.00 55.03 23 TYR A CA 14
ATOM 6712 C C . TYR A 1 23 ? -19.706 -3.130 -17.841 1.00 51.04 23 TYR A C 14
ATOM 6713 O O . TYR A 1 23 ? -19.318 -2.773 -16.729 1.00 40.24 23 TYR A O 14
ATOM 6731 N N . PRO A 1 24 ? -19.315 -2.513 -18.966 1.00 64.11 24 PRO A N 14
ATOM 6732 C CA . PRO A 1 24 ? -18.401 -1.368 -18.964 1.00 61.32 24 PRO A CA 14
ATOM 6733 C C . PRO A 1 24 ? -19.042 -0.114 -18.383 1.00 73.43 24 PRO A C 14
ATOM 6734 O O . PRO A 1 24 ? -18.355 0.755 -17.844 1.00 43.22 24 PRO A O 14
ATOM 6745 N N . TRP A 1 25 ? -20.363 -0.024 -18.494 1.00 72.25 25 TRP A N 14
ATOM 6746 C CA . TRP A 1 25 ? -21.099 1.125 -17.978 1.00 30.04 25 TRP A CA 14
ATOM 6747 C C . TRP A 1 25 ? -22.027 0.711 -16.843 1.00 53.24 25 TRP A C 14
ATOM 6748 O O . TRP A 1 25 ? -22.301 1.497 -15.936 1.00 23.21 25 TRP A O 14
ATOM 6769 N N . GLU A 1 26 ? -22.510 -0.527 -16.899 1.00 72.34 26 GLU A N 14
ATOM 6770 C CA . GLU A 1 26 ? -23.410 -1.042 -15.874 1.00 31.52 26 GLU A CA 14
ATOM 6771 C C . GLU A 1 26 ? -22.659 -1.935 -14.890 1.00 33.20 26 GLU A C 14
ATOM 6772 O O . GLU A 1 26 ? -22.609 -3.153 -15.054 1.00 21.44 26 GLU A O 14
ATOM 6784 N N . ARG A 1 27 ? -22.075 -1.317 -13.868 1.00 44.35 27 ARG A N 14
ATOM 6785 C CA . ARG A 1 27 ? -21.324 -2.055 -12.858 1.00 14.45 27 ARG A CA 14
ATOM 6786 C C . ARG A 1 27 ? -22.266 -2.733 -11.868 1.00 63.40 27 ARG A C 14
ATOM 6787 O O . ARG A 1 27 ? -21.930 -3.758 -11.278 1.00 51.24 27 ARG A O 14
ATOM 6808 N N . GLY A 1 28 ? -23.450 -2.152 -11.691 1.00 65.44 28 GLY A N 14
ATOM 6809 C CA . GLY A 1 28 ? -24.421 -2.713 -10.772 1.00 65.51 28 GLY A CA 14
ATOM 6810 C C . GLY A 1 28 ? -25.804 -2.119 -10.955 1.00 63.23 28 GLY A C 14
ATOM 6811 O O . GLY A 1 28 ? -25.970 -1.114 -11.647 1.00 64.12 28 GLY A O 14
ATOM 6815 N N . LYS A 1 29 ? -26.801 -2.741 -10.335 1.00 32.43 29 LYS A N 14
ATOM 6816 C CA . LYS A 1 29 ? -28.177 -2.270 -10.434 1.00 50.03 29 LYS A CA 14
ATOM 6817 C C . LYS A 1 29 ? -28.359 -0.961 -9.672 1.00 32.31 29 LYS A C 14
ATOM 6818 O O . LYS A 1 29 ? -29.228 -0.155 -10.003 1.00 52.13 29 LYS A O 14
ATOM 6837 N N . ALA A 1 30 ? -27.532 -0.755 -8.653 1.00 52.51 30 ALA A N 14
ATOM 6838 C CA . ALA A 1 30 ? -27.599 0.458 -7.847 1.00 34.32 30 ALA A CA 14
ATOM 6839 C C . ALA A 1 30 ? -26.699 1.548 -8.419 1.00 4.04 30 ALA A C 14
ATOM 6840 O O . ALA A 1 30 ? -26.459 1.599 -9.626 1.00 72.01 30 ALA A O 14
ATOM 6847 N N . MET A 1 1 ? 1.703 1.394 0.480 1.00 45.13 1 MET A N 15
ATOM 6848 C CA . MET A 1 1 ? 0.884 0.323 -0.075 1.00 22.32 1 MET A CA 15
ATOM 6849 C C . MET A 1 1 ? -0.103 0.871 -1.101 1.00 60.01 1 MET A C 15
ATOM 6850 O O . MET A 1 1 ? -0.868 1.792 -0.813 1.00 15.42 1 MET A O 15
ATOM 6864 N N . LYS A 1 2 ? -0.082 0.300 -2.301 1.00 43.02 2 LYS A N 15
ATOM 6865 C CA . LYS A 1 2 ? -0.974 0.729 -3.370 1.00 24.01 2 LYS A CA 15
ATOM 6866 C C . LYS A 1 2 ? -2.432 0.632 -2.934 1.00 21.24 2 LYS A C 15
ATOM 6867 O O . LYS A 1 2 ? -3.002 -0.459 -2.875 1.00 41.40 2 LYS A O 15
ATOM 6886 N N . THR A 1 3 ? -3.032 1.777 -2.629 1.00 15.52 3 THR A N 15
ATOM 6887 C CA . THR A 1 3 ? -4.424 1.821 -2.199 1.00 53.32 3 THR A CA 15
ATOM 6888 C C . THR A 1 3 ? -5.330 1.103 -3.193 1.00 71.41 3 THR A C 15
ATOM 6889 O O . THR A 1 3 ? -6.380 0.577 -2.823 1.00 32.43 3 THR A O 15
ATOM 6900 N N . ILE A 1 4 ? -4.917 1.085 -4.456 1.00 72.43 4 ILE A N 15
ATOM 6901 C CA . ILE A 1 4 ? -5.691 0.430 -5.503 1.00 30.21 4 ILE A CA 15
ATOM 6902 C C . ILE A 1 4 ? -5.855 -1.059 -5.215 1.00 53.51 4 ILE A C 15
ATOM 6903 O O . ILE A 1 4 ? -6.822 -1.685 -5.654 1.00 24.42 4 ILE A O 15
ATOM 6919 N N . LEU A 1 5 ? -4.908 -1.620 -4.473 1.00 20.13 5 LEU A N 15
ATOM 6920 C CA . LEU A 1 5 ? -4.949 -3.036 -4.123 1.00 54.31 5 LEU A CA 15
ATOM 6921 C C . LEU A 1 5 ? -6.250 -3.384 -3.407 1.00 41.10 5 LEU A C 15
ATOM 6922 O O . LEU A 1 5 ? -6.887 -4.392 -3.711 1.00 54.45 5 LEU A O 15
ATOM 6938 N N . ARG A 1 6 ? -6.639 -2.541 -2.457 1.00 71.11 6 ARG A N 15
ATOM 6939 C CA . ARG A 1 6 ? -7.865 -2.758 -1.699 1.00 53.00 6 ARG A CA 15
ATOM 6940 C C . ARG A 1 6 ? -9.065 -2.895 -2.632 1.00 15.40 6 ARG A C 15
ATOM 6941 O O . ARG A 1 6 ? -10.023 -3.604 -2.327 1.00 4.20 6 ARG A O 15
ATOM 6962 N N . PHE A 1 7 ? -9.004 -2.209 -3.769 1.00 62.32 7 PHE A N 15
ATOM 6963 C CA . PHE A 1 7 ? -10.086 -2.253 -4.746 1.00 71.51 7 PHE A CA 15
ATOM 6964 C C . PHE A 1 7 ? -10.092 -3.584 -5.492 1.00 5.41 7 PHE A C 15
ATOM 6965 O O . PHE A 1 7 ? -11.068 -4.332 -5.441 1.00 43.40 7 PHE A O 15
ATOM 6982 N N . VAL A 1 8 ? -8.995 -3.871 -6.186 1.00 53.12 8 VAL A N 15
ATOM 6983 C CA . VAL A 1 8 ? -8.872 -5.111 -6.943 1.00 31.45 8 VAL A CA 15
ATOM 6984 C C . VAL A 1 8 ? -9.057 -6.326 -6.040 1.00 55.51 8 VAL A C 15
ATOM 6985 O O . VAL A 1 8 ? -9.520 -7.376 -6.484 1.00 51.14 8 VAL A O 15
ATOM 6998 N N . ALA A 1 9 ? -8.691 -6.175 -4.772 1.00 65.43 9 ALA A N 15
ATOM 6999 C CA . ALA A 1 9 ? -8.819 -7.259 -3.805 1.00 41.13 9 ALA A CA 15
ATOM 7000 C C . ALA A 1 9 ? -10.257 -7.758 -3.727 1.00 25.11 9 ALA A C 15
ATOM 7001 O O . ALA A 1 9 ? -10.509 -8.900 -3.342 1.00 71.55 9 ALA A O 15
ATOM 7008 N N . GLY A 1 10 ? -11.200 -6.895 -4.095 1.00 61.41 10 GLY A N 15
ATOM 7009 C CA . GLY A 1 10 ? -12.602 -7.266 -4.059 1.00 25.11 10 GLY A CA 15
ATOM 7010 C C . GLY A 1 10 ? -13.058 -7.935 -5.340 1.00 3.31 10 GLY A C 15
ATOM 7011 O O . GLY A 1 10 ? -13.917 -8.818 -5.317 1.00 52.42 10 GLY A O 15
ATOM 7015 N N . TYR A 1 11 ? -12.485 -7.515 -6.462 1.00 42.22 11 TYR A N 15
ATOM 7016 C CA . TYR A 1 11 ? -12.841 -8.076 -7.759 1.00 72.35 11 TYR A CA 15
ATOM 7017 C C . TYR A 1 11 ? -12.668 -9.592 -7.763 1.00 14.31 11 TYR A C 15
ATOM 7018 O O . TYR A 1 11 ? -13.572 -10.330 -8.156 1.00 43.11 11 TYR A O 15
ATOM 7036 N N . ASP A 1 12 ? -11.502 -10.049 -7.322 1.00 65.02 12 ASP A N 15
ATOM 7037 C CA . ASP A 1 12 ? -11.210 -11.477 -7.272 1.00 75.54 12 ASP A CA 15
ATOM 7038 C C . ASP A 1 12 ? -12.264 -12.219 -6.458 1.00 41.32 12 ASP A C 15
ATOM 7039 O O . ASP A 1 12 ? -12.535 -13.396 -6.700 1.00 63.40 12 ASP A O 15
ATOM 7048 N N . ILE A 1 13 ? -12.856 -11.525 -5.491 1.00 22.04 13 ILE A N 15
ATOM 7049 C CA . ILE A 1 13 ? -13.880 -12.118 -4.642 1.00 12.43 13 ILE A CA 15
ATOM 7050 C C . ILE A 1 13 ? -15.252 -12.048 -5.305 1.00 51.45 13 ILE A C 15
ATOM 7051 O O . ILE A 1 13 ? -16.073 -12.953 -5.155 1.00 22.14 13 ILE A O 15
ATOM 7067 N N . ALA A 1 14 ? -15.494 -10.967 -6.040 1.00 52.22 14 ALA A N 15
ATOM 7068 C CA . ALA A 1 14 ? -16.764 -10.781 -6.729 1.00 55.53 14 ALA A CA 15
ATOM 7069 C C . ALA A 1 14 ? -16.930 -11.792 -7.858 1.00 42.14 14 ALA A C 15
ATOM 7070 O O . ALA A 1 14 ? -18.048 -12.085 -8.282 1.00 70.44 14 ALA A O 15
ATOM 7077 N N . SER A 1 15 ? -15.811 -12.320 -8.342 1.00 12.33 15 SER A N 15
ATOM 7078 C CA . SER A 1 15 ? -15.832 -13.296 -9.426 1.00 20.03 15 SER A CA 15
ATOM 7079 C C . SER A 1 15 ? -16.785 -14.444 -9.105 1.00 21.21 15 SER A C 15
ATOM 7080 O O . SER A 1 15 ? -17.522 -14.914 -9.971 1.00 23.43 15 SER A O 15
ATOM 7088 N N . HIS A 1 16 ? -16.762 -14.890 -7.853 1.00 53.24 16 HIS A N 15
ATOM 7089 C CA . HIS A 1 16 ? -17.623 -15.984 -7.416 1.00 35.24 16 HIS A CA 15
ATOM 7090 C C . HIS A 1 16 ? -18.719 -15.472 -6.486 1.00 4.32 16 HIS A C 15
ATOM 7091 O O . HIS A 1 16 ? -19.787 -16.075 -6.377 1.00 21.51 16 HIS A O 15
ATOM 7105 N N . LYS A 1 17 ? -18.447 -14.358 -5.815 1.00 61.21 17 LYS A N 15
ATOM 7106 C CA . LYS A 1 17 ? -19.410 -13.765 -4.894 1.00 22.12 17 LYS A CA 15
ATOM 7107 C C . LYS A 1 17 ? -20.530 -13.063 -5.655 1.00 0.25 17 LYS A C 15
ATOM 7108 O O . LYS A 1 17 ? -21.701 -13.420 -5.524 1.00 10.32 17 LYS A O 15
ATOM 7127 N N . LYS A 1 18 ? -20.164 -12.065 -6.451 1.00 52.14 18 LYS A N 15
ATOM 7128 C CA . LYS A 1 18 ? -21.137 -11.315 -7.236 1.00 54.44 18 LYS A CA 15
ATOM 7129 C C . LYS A 1 18 ? -20.646 -11.115 -8.666 1.00 32.34 18 LYS A C 15
ATOM 7130 O O . LYS A 1 18 ? -19.957 -10.140 -8.967 1.00 34.21 18 LYS A O 15
ATOM 7149 N N . LYS A 1 19 ? -21.005 -12.044 -9.544 1.00 12.44 19 LYS A N 15
ATOM 7150 C CA . LYS A 1 19 ? -20.604 -11.971 -10.944 1.00 30.35 19 LYS A CA 15
ATOM 7151 C C . LYS A 1 19 ? -21.636 -11.205 -11.766 1.00 22.33 19 LYS A C 15
ATOM 7152 O O . LYS A 1 19 ? -21.372 -10.812 -12.903 1.00 13.24 19 LYS A O 15
ATOM 7171 N N . THR A 1 20 ? -22.812 -10.995 -11.184 1.00 74.11 20 THR A N 15
ATOM 7172 C CA . THR A 1 20 ? -23.883 -10.276 -11.862 1.00 2.32 20 THR A CA 15
ATOM 7173 C C . THR A 1 20 ? -24.932 -9.787 -10.870 1.00 43.42 20 THR A C 15
ATOM 7174 O O . THR A 1 20 ? -25.312 -10.507 -9.948 1.00 50.52 20 THR A O 15
ATOM 7185 N N . GLY A 1 21 ? -25.395 -8.556 -11.065 1.00 32.30 21 GLY A N 15
ATOM 7186 C CA . GLY A 1 21 ? -26.396 -7.992 -10.178 1.00 50.33 21 GLY A CA 15
ATOM 7187 C C . GLY A 1 21 ? -26.650 -6.522 -10.451 1.00 2.24 21 GLY A C 15
ATOM 7188 O O . GLY A 1 21 ? -27.793 -6.106 -10.632 1.00 35.14 21 GLY A O 15
ATOM 7192 N N . GLY A 1 22 ? -25.581 -5.734 -10.480 1.00 31.51 22 GLY A N 15
ATOM 7193 C CA . GLY A 1 22 ? -25.715 -4.311 -10.732 1.00 45.51 22 GLY A CA 15
ATOM 7194 C C . GLY A 1 22 ? -25.626 -3.486 -9.463 1.00 10.31 22 GLY A C 15
ATOM 7195 O O . GLY A 1 22 ? -26.214 -3.842 -8.442 1.00 73.31 22 GLY A O 15
ATOM 7199 N N . TYR A 1 23 ? -24.888 -2.383 -9.527 1.00 71.54 23 TYR A N 15
ATOM 7200 C CA . TYR A 1 23 ? -24.722 -1.509 -8.373 1.00 55.03 23 TYR A CA 15
ATOM 7201 C C . TYR A 1 23 ? -25.494 -0.206 -8.559 1.00 51.04 23 TYR A C 15
ATOM 7202 O O . TYR A 1 23 ? -25.786 0.217 -9.678 1.00 40.24 23 TYR A O 15
ATOM 7220 N N . PRO A 1 24 ? -25.833 0.446 -7.438 1.00 64.11 24 PRO A N 15
ATOM 7221 C CA . PRO A 1 24 ? -26.575 1.710 -7.451 1.00 61.32 24 PRO A CA 15
ATOM 7222 C C . PRO A 1 24 ? -25.739 2.867 -7.987 1.00 73.43 24 PRO A C 15
ATOM 7223 O O . PRO A 1 24 ? -26.275 3.831 -8.533 1.00 43.22 24 PRO A O 15
ATOM 7234 N N . TRP A 1 25 ? -24.425 2.764 -7.829 1.00 72.25 25 TRP A N 15
ATOM 7235 C CA . TRP A 1 25 ? -23.515 3.804 -8.299 1.00 30.04 25 TRP A CA 15
ATOM 7236 C C . TRP A 1 25 ? -22.613 3.276 -9.409 1.00 53.24 25 TRP A C 15
ATOM 7237 O O . TRP A 1 25 ? -22.198 4.026 -10.291 1.00 23.21 25 TRP A O 15
ATOM 7258 N N . GLU A 1 26 ? -22.315 1.981 -9.359 1.00 72.34 26 GLU A N 15
ATOM 7259 C CA . GLU A 1 26 ? -21.461 1.356 -10.362 1.00 31.52 26 GLU A CA 15
ATOM 7260 C C . GLU A 1 26 ? -22.295 0.592 -11.386 1.00 33.20 26 GLU A C 15
ATOM 7261 O O . GLU A 1 26 ? -22.524 -0.609 -11.246 1.00 21.44 26 GLU A O 15
ATOM 7273 N N . ARG A 1 27 ? -22.748 1.299 -12.417 1.00 44.35 27 ARG A N 15
ATOM 7274 C CA . ARG A 1 27 ? -23.558 0.690 -13.465 1.00 14.45 27 ARG A CA 15
ATOM 7275 C C . ARG A 1 27 ? -22.774 -0.395 -14.197 1.00 63.40 27 ARG A C 15
ATOM 7276 O O . ARG A 1 27 ? -23.352 -1.346 -14.721 1.00 51.24 27 ARG A O 15
ATOM 7297 N N . GLY A 1 28 ? -21.453 -0.244 -14.229 1.00 65.44 28 GLY A N 15
ATOM 7298 C CA . GLY A 1 28 ? -20.611 -1.217 -14.900 1.00 65.51 28 GLY A CA 15
ATOM 7299 C C . GLY A 1 28 ? -19.135 -0.967 -14.665 1.00 63.23 28 GLY A C 15
ATOM 7300 O O . GLY A 1 28 ? -18.729 -0.587 -13.566 1.00 64.12 28 GLY A O 15
ATOM 7304 N N . LYS A 1 29 ? -18.328 -1.180 -15.698 1.00 32.43 29 LYS A N 15
ATOM 7305 C CA . LYS A 1 29 ? -16.887 -0.977 -15.601 1.00 50.03 29 LYS A CA 15
ATOM 7306 C C . LYS A 1 29 ? -16.524 0.478 -15.881 1.00 32.31 29 LYS A C 15
ATOM 7307 O O . LYS A 1 29 ? -16.167 1.224 -14.970 1.00 52.13 29 LYS A O 15
ATOM 7326 N N . ALA A 1 30 ? -16.619 0.874 -17.145 1.00 52.51 30 ALA A N 15
ATOM 7327 C CA . ALA A 1 30 ? -16.304 2.240 -17.544 1.00 34.32 30 ALA A CA 15
ATOM 7328 C C . ALA A 1 30 ? -17.572 3.032 -17.841 1.00 4.04 30 ALA A C 15
ATOM 7329 O O . ALA A 1 30 ? -18.427 3.203 -16.972 1.00 72.01 30 ALA A O 15
ATOM 7336 N N . MET A 1 1 ? 1.141 -0.132 0.055 1.00 45.13 1 MET A N 16
ATOM 7337 C CA . MET A 1 1 ? 1.977 0.228 -1.086 1.00 22.32 1 MET A CA 16
ATOM 7338 C C . MET A 1 1 ? 1.132 0.802 -2.218 1.00 60.01 1 MET A C 16
ATOM 7339 O O . MET A 1 1 ? 1.525 1.768 -2.872 1.00 15.42 1 MET A O 16
ATOM 7353 N N . LYS A 1 2 ? -0.032 0.202 -2.445 1.00 43.02 2 LYS A N 16
ATOM 7354 C CA . LYS A 1 2 ? -0.934 0.653 -3.499 1.00 24.01 2 LYS A CA 16
ATOM 7355 C C . LYS A 1 2 ? -2.386 0.572 -3.042 1.00 21.24 2 LYS A C 16
ATOM 7356 O O . LYS A 1 2 ? -2.967 -0.512 -2.969 1.00 41.40 2 LYS A O 16
ATOM 7375 N N . THR A 1 3 ? -2.970 1.727 -2.737 1.00 15.52 3 THR A N 16
ATOM 7376 C CA . THR A 1 3 ? -4.356 1.787 -2.289 1.00 53.32 3 THR A CA 16
ATOM 7377 C C . THR A 1 3 ? -5.283 1.078 -3.269 1.00 71.41 3 THR A C 16
ATOM 7378 O O . THR A 1 3 ? -6.337 0.570 -2.884 1.00 32.43 3 THR A O 16
ATOM 7389 N N . ILE A 1 4 ? -4.884 1.048 -4.536 1.00 72.43 4 ILE A N 16
ATOM 7390 C CA . ILE A 1 4 ? -5.680 0.399 -5.571 1.00 30.21 4 ILE A CA 16
ATOM 7391 C C . ILE A 1 4 ? -5.850 -1.088 -5.282 1.00 53.51 4 ILE A C 16
ATOM 7392 O O . ILE A 1 4 ? -6.821 -1.710 -5.715 1.00 24.42 4 ILE A O 16
ATOM 7408 N N . LEU A 1 5 ? -4.901 -1.654 -4.545 1.00 20.13 5 LEU A N 16
ATOM 7409 C CA . LEU A 1 5 ? -4.947 -3.070 -4.195 1.00 54.31 5 LEU A CA 16
ATOM 7410 C C . LEU A 1 5 ? -6.239 -3.409 -3.461 1.00 41.10 5 LEU A C 16
ATOM 7411 O O . LEU A 1 5 ? -6.888 -4.413 -3.757 1.00 54.45 5 LEU A O 16
ATOM 7427 N N . ARG A 1 6 ? -6.610 -2.564 -2.504 1.00 71.11 6 ARG A N 16
ATOM 7428 C CA . ARG A 1 6 ? -7.828 -2.773 -1.729 1.00 53.00 6 ARG A CA 16
ATOM 7429 C C . ARG A 1 6 ? -9.040 -2.902 -2.646 1.00 15.40 6 ARG A C 16
ATOM 7430 O O . ARG A 1 6 ? -10.001 -3.604 -2.327 1.00 4.20 6 ARG A O 16
ATOM 7451 N N . PHE A 1 7 ? -8.989 -2.221 -3.786 1.00 62.32 7 PHE A N 16
ATOM 7452 C CA . PHE A 1 7 ? -10.084 -2.259 -4.749 1.00 71.51 7 PHE A CA 16
ATOM 7453 C C . PHE A 1 7 ? -10.111 -3.592 -5.490 1.00 5.41 7 PHE A C 16
ATOM 7454 O O . PHE A 1 7 ? -11.092 -4.333 -5.425 1.00 43.40 7 PHE A O 16
ATOM 7471 N N . VAL A 1 8 ? -9.025 -3.891 -6.198 1.00 53.12 8 VAL A N 16
ATOM 7472 C CA . VAL A 1 8 ? -8.922 -5.134 -6.952 1.00 31.45 8 VAL A CA 16
ATOM 7473 C C . VAL A 1 8 ? -9.104 -6.344 -6.044 1.00 55.51 8 VAL A C 16
ATOM 7474 O O . VAL A 1 8 ? -9.585 -7.391 -6.476 1.00 51.14 8 VAL A O 16
ATOM 7487 N N . ALA A 1 9 ? -8.716 -6.194 -4.782 1.00 65.43 9 ALA A N 16
ATOM 7488 C CA . ALA A 1 9 ? -8.837 -7.275 -3.811 1.00 41.13 9 ALA A CA 16
ATOM 7489 C C . ALA A 1 9 ? -10.280 -7.759 -3.708 1.00 25.11 9 ALA A C 16
ATOM 7490 O O . ALA A 1 9 ? -10.536 -8.897 -3.316 1.00 71.55 9 ALA A O 16
ATOM 7497 N N . GLY A 1 10 ? -11.220 -6.888 -4.062 1.00 61.41 10 GLY A N 16
ATOM 7498 C CA . GLY A 1 10 ? -12.625 -7.245 -4.001 1.00 25.11 10 GLY A CA 16
ATOM 7499 C C . GLY A 1 10 ? -13.100 -7.943 -5.261 1.00 3.31 10 GLY A C 16
ATOM 7500 O O . GLY A 1 10 ? -13.939 -8.842 -5.202 1.00 52.42 10 GLY A O 16
ATOM 7504 N N . TYR A 1 11 ? -12.565 -7.526 -6.403 1.00 42.22 11 TYR A N 16
ATOM 7505 C CA . TYR A 1 11 ? -12.943 -8.114 -7.683 1.00 72.35 11 TYR A CA 16
ATOM 7506 C C . TYR A 1 11 ? -12.770 -9.630 -7.659 1.00 14.31 11 TYR A C 16
ATOM 7507 O O . TYR A 1 11 ? -13.661 -10.374 -8.069 1.00 43.11 11 TYR A O 16
ATOM 7525 N N . ASP A 1 12 ? -11.617 -10.079 -7.175 1.00 65.02 12 ASP A N 16
ATOM 7526 C CA . ASP A 1 12 ? -11.325 -11.505 -7.095 1.00 75.54 12 ASP A CA 16
ATOM 7527 C C . ASP A 1 12 ? -12.384 -12.231 -6.270 1.00 41.32 12 ASP A C 16
ATOM 7528 O O . ASP A 1 12 ? -12.643 -13.416 -6.481 1.00 63.40 12 ASP A O 16
ATOM 7537 N N . ILE A 1 13 ? -12.989 -11.512 -5.330 1.00 22.04 13 ILE A N 16
ATOM 7538 C CA . ILE A 1 13 ? -14.018 -12.088 -4.473 1.00 12.43 13 ILE A CA 16
ATOM 7539 C C . ILE A 1 13 ? -15.385 -12.037 -5.145 1.00 51.45 13 ILE A C 16
ATOM 7540 O O . ILE A 1 13 ? -16.193 -12.955 -5.005 1.00 22.14 13 ILE A O 16
ATOM 7556 N N . ALA A 1 14 ? -15.637 -10.957 -5.880 1.00 52.22 14 ALA A N 16
ATOM 7557 C CA . ALA A 1 14 ? -16.905 -10.788 -6.578 1.00 55.53 14 ALA A CA 16
ATOM 7558 C C . ALA A 1 14 ? -16.995 -11.716 -7.785 1.00 42.14 14 ALA A C 16
ATOM 7559 O O . ALA A 1 14 ? -18.088 -12.079 -8.220 1.00 70.44 14 ALA A O 16
ATOM 7566 N N . SER A 1 15 ? -15.840 -12.094 -8.322 1.00 12.33 15 SER A N 16
ATOM 7567 C CA . SER A 1 15 ? -15.788 -12.976 -9.483 1.00 20.03 15 SER A CA 16
ATOM 7568 C C . SER A 1 15 ? -16.532 -14.279 -9.208 1.00 21.21 15 SER A C 16
ATOM 7569 O O . SER A 1 15 ? -17.068 -14.907 -10.122 1.00 23.43 15 SER A O 16
ATOM 7577 N N . HIS A 1 16 ? -16.560 -14.681 -7.941 1.00 53.24 16 HIS A N 16
ATOM 7578 C CA . HIS A 1 16 ? -17.238 -15.910 -7.544 1.00 35.24 16 HIS A CA 16
ATOM 7579 C C . HIS A 1 16 ? -18.595 -15.603 -6.915 1.00 4.32 16 HIS A C 16
ATOM 7580 O O . HIS A 1 16 ? -19.544 -16.375 -7.053 1.00 21.51 16 HIS A O 16
ATOM 7594 N N . LYS A 1 17 ? -18.678 -14.472 -6.224 1.00 61.21 17 LYS A N 16
ATOM 7595 C CA . LYS A 1 17 ? -19.917 -14.062 -5.572 1.00 22.12 17 LYS A CA 16
ATOM 7596 C C . LYS A 1 17 ? -20.898 -13.482 -6.586 1.00 0.25 17 LYS A C 16
ATOM 7597 O O . LYS A 1 17 ? -21.899 -14.111 -6.929 1.00 10.32 17 LYS A O 16
ATOM 7616 N N . LYS A 1 18 ? -20.603 -12.278 -7.066 1.00 52.14 18 LYS A N 16
ATOM 7617 C CA . LYS A 1 18 ? -21.457 -11.613 -8.044 1.00 54.44 18 LYS A CA 16
ATOM 7618 C C . LYS A 1 18 ? -20.776 -10.367 -8.602 1.00 32.34 18 LYS A C 16
ATOM 7619 O O . LYS A 1 18 ? -20.227 -9.558 -7.853 1.00 34.21 18 LYS A O 16
ATOM 7638 N N . LYS A 1 19 ? -20.817 -10.217 -9.921 1.00 12.44 19 LYS A N 16
ATOM 7639 C CA . LYS A 1 19 ? -20.207 -9.069 -10.580 1.00 30.35 19 LYS A CA 16
ATOM 7640 C C . LYS A 1 19 ? -21.042 -8.621 -11.776 1.00 22.33 19 LYS A C 16
ATOM 7641 O O . LYS A 1 19 ? -21.210 -9.365 -12.743 1.00 13.24 19 LYS A O 16
ATOM 7660 N N . THR A 1 20 ? -21.563 -7.400 -11.704 1.00 74.11 20 THR A N 16
ATOM 7661 C CA . THR A 1 20 ? -22.379 -6.853 -12.780 1.00 2.32 20 THR A CA 16
ATOM 7662 C C . THR A 1 20 ? -21.695 -5.661 -13.438 1.00 43.42 20 THR A C 16
ATOM 7663 O O . THR A 1 20 ? -22.342 -4.847 -14.096 1.00 50.52 20 THR A O 16
ATOM 7674 N N . GLY A 1 21 ? -20.381 -5.564 -13.257 1.00 32.30 21 GLY A N 16
ATOM 7675 C CA . GLY A 1 21 ? -19.630 -4.468 -13.841 1.00 50.33 21 GLY A CA 16
ATOM 7676 C C . GLY A 1 21 ? -19.794 -3.175 -13.066 1.00 2.24 21 GLY A C 16
ATOM 7677 O O . GLY A 1 21 ? -18.947 -2.822 -12.248 1.00 35.14 21 GLY A O 16
ATOM 7681 N N . GLY A 1 22 ? -20.889 -2.466 -13.325 1.00 31.51 22 GLY A N 16
ATOM 7682 C CA . GLY A 1 22 ? -21.140 -1.213 -12.639 1.00 45.51 22 GLY A CA 16
ATOM 7683 C C . GLY A 1 22 ? -20.717 -0.008 -13.457 1.00 10.31 22 GLY A C 16
ATOM 7684 O O . GLY A 1 22 ? -20.388 1.041 -12.904 1.00 73.31 22 GLY A O 16
ATOM 7688 N N . TYR A 1 23 ? -20.722 -0.161 -14.776 1.00 71.54 23 TYR A N 16
ATOM 7689 C CA . TYR A 1 23 ? -20.332 0.922 -15.671 1.00 55.03 23 TYR A CA 16
ATOM 7690 C C . TYR A 1 23 ? -21.538 1.772 -16.057 1.00 51.04 23 TYR A C 16
ATOM 7691 O O . TYR A 1 23 ? -22.684 1.326 -16.015 1.00 40.24 23 TYR A O 16
ATOM 7709 N N . PRO A 1 24 ? -21.275 3.030 -16.443 1.00 64.11 24 PRO A N 16
ATOM 7710 C CA . PRO A 1 24 ? -22.324 3.971 -16.845 1.00 61.32 24 PRO A CA 16
ATOM 7711 C C . PRO A 1 24 ? -22.964 3.591 -18.177 1.00 73.43 24 PRO A C 16
ATOM 7712 O O . PRO A 1 24 ? -24.124 3.913 -18.433 1.00 43.22 24 PRO A O 16
ATOM 7723 N N . TRP A 1 25 ? -22.200 2.906 -19.020 1.00 72.25 25 TRP A N 16
ATOM 7724 C CA . TRP A 1 25 ? -22.694 2.482 -20.326 1.00 30.04 25 TRP A CA 16
ATOM 7725 C C . TRP A 1 25 ? -22.765 0.963 -20.414 1.00 53.24 25 TRP A C 16
ATOM 7726 O O . TRP A 1 25 ? -23.614 0.412 -21.115 1.00 23.21 25 TRP A O 16
ATOM 7747 N N . GLU A 1 26 ? -21.868 0.289 -19.699 1.00 72.34 26 GLU A N 16
ATOM 7748 C CA . GLU A 1 26 ? -21.832 -1.168 -19.698 1.00 31.52 26 GLU A CA 16
ATOM 7749 C C . GLU A 1 26 ? -22.557 -1.730 -18.479 1.00 33.20 26 GLU A C 16
ATOM 7750 O O . GLU A 1 26 ? -22.290 -2.853 -18.048 1.00 21.44 26 GLU A O 16
ATOM 7762 N N . ARG A 1 27 ? -23.474 -0.942 -17.929 1.00 44.35 27 ARG A N 16
ATOM 7763 C CA . ARG A 1 27 ? -24.237 -1.360 -16.759 1.00 14.45 27 ARG A CA 16
ATOM 7764 C C . ARG A 1 27 ? -24.870 -2.730 -16.984 1.00 63.40 27 ARG A C 16
ATOM 7765 O O . ARG A 1 27 ? -24.408 -3.735 -16.445 1.00 51.24 27 ARG A O 16
ATOM 7786 N N . GLY A 1 28 ? -25.933 -2.762 -17.783 1.00 65.44 28 GLY A N 16
ATOM 7787 C CA . GLY A 1 28 ? -26.612 -4.013 -18.064 1.00 65.51 28 GLY A CA 16
ATOM 7788 C C . GLY A 1 28 ? -27.548 -3.911 -19.252 1.00 63.23 28 GLY A C 16
ATOM 7789 O O . GLY A 1 28 ? -28.576 -3.238 -19.188 1.00 64.12 28 GLY A O 16
ATOM 7793 N N . LYS A 1 29 ? -27.190 -4.579 -20.343 1.00 32.43 29 LYS A N 16
ATOM 7794 C CA . LYS A 1 29 ? -28.003 -4.562 -21.553 1.00 50.03 29 LYS A CA 16
ATOM 7795 C C . LYS A 1 29 ? -28.958 -5.750 -21.585 1.00 32.31 29 LYS A C 16
ATOM 7796 O O . LYS A 1 29 ? -30.025 -5.685 -22.194 1.00 52.13 29 LYS A O 16
ATOM 7815 N N . ALA A 1 30 ? -28.568 -6.835 -20.924 1.00 52.51 30 ALA A N 16
ATOM 7816 C CA . ALA A 1 30 ? -29.392 -8.036 -20.873 1.00 34.32 30 ALA A CA 16
ATOM 7817 C C . ALA A 1 30 ? -30.606 -7.832 -19.973 1.00 4.04 30 ALA A C 16
ATOM 7818 O O . ALA A 1 30 ? -30.610 -6.952 -19.112 1.00 72.01 30 ALA A O 16
ATOM 7825 N N . MET A 1 1 ? 1.047 -1.081 -0.171 1.00 45.13 1 MET A N 17
ATOM 7826 C CA . MET A 1 1 ? 1.497 0.263 -0.514 1.00 22.32 1 MET A CA 17
ATOM 7827 C C . MET A 1 1 ? 0.582 0.892 -1.560 1.00 60.01 1 MET A C 17
ATOM 7828 O O . MET A 1 1 ? 0.377 2.106 -1.572 1.00 15.42 1 MET A O 17
ATOM 7842 N N . LYS A 1 2 ? 0.034 0.058 -2.439 1.00 43.02 2 LYS A N 17
ATOM 7843 C CA . LYS A 1 2 ? -0.859 0.531 -3.488 1.00 24.01 2 LYS A CA 17
ATOM 7844 C C . LYS A 1 2 ? -2.313 0.478 -3.031 1.00 21.24 2 LYS A C 17
ATOM 7845 O O . LYS A 1 2 ? -2.914 -0.595 -2.959 1.00 41.40 2 LYS A O 17
ATOM 7864 N N . THR A 1 3 ? -2.876 1.643 -2.722 1.00 15.52 3 THR A N 17
ATOM 7865 C CA . THR A 1 3 ? -4.258 1.728 -2.270 1.00 53.32 3 THR A CA 17
ATOM 7866 C C . THR A 1 3 ? -5.200 1.040 -3.252 1.00 71.41 3 THR A C 17
ATOM 7867 O O . THR A 1 3 ? -6.263 0.550 -2.868 1.00 32.43 3 THR A O 17
ATOM 7878 N N . ILE A 1 4 ? -4.803 1.005 -4.520 1.00 72.43 4 ILE A N 17
ATOM 7879 C CA . ILE A 1 4 ? -5.612 0.375 -5.556 1.00 30.21 4 ILE A CA 17
ATOM 7880 C C . ILE A 1 4 ? -5.810 -1.111 -5.272 1.00 53.51 4 ILE A C 17
ATOM 7881 O O . ILE A 1 4 ? -6.792 -1.712 -5.707 1.00 24.42 4 ILE A O 17
ATOM 7897 N N . LEU A 1 5 ? -4.872 -1.696 -4.537 1.00 20.13 5 LEU A N 17
ATOM 7898 C CA . LEU A 1 5 ? -4.942 -3.111 -4.190 1.00 54.31 5 LEU A CA 17
ATOM 7899 C C . LEU A 1 5 ? -6.241 -3.429 -3.456 1.00 41.10 5 LEU A C 17
ATOM 7900 O O . LEU A 1 5 ? -6.909 -4.419 -3.754 1.00 54.45 5 LEU A O 17
ATOM 7916 N N . ARG A 1 6 ? -6.594 -2.580 -2.495 1.00 71.11 6 ARG A N 17
ATOM 7917 C CA . ARG A 1 6 ? -7.813 -2.768 -1.720 1.00 53.00 6 ARG A CA 17
ATOM 7918 C C . ARG A 1 6 ? -9.030 -2.872 -2.634 1.00 15.40 6 ARG A C 17
ATOM 7919 O O . ARG A 1 6 ? -10.003 -3.556 -2.315 1.00 4.20 6 ARG A O 17
ATOM 7940 N N . PHE A 1 7 ? -8.968 -2.190 -3.772 1.00 62.32 7 PHE A N 17
ATOM 7941 C CA . PHE A 1 7 ? -10.065 -2.204 -4.734 1.00 71.51 7 PHE A CA 17
ATOM 7942 C C . PHE A 1 7 ? -10.117 -3.534 -5.479 1.00 5.41 7 PHE A C 17
ATOM 7943 O O . PHE A 1 7 ? -11.112 -4.257 -5.414 1.00 43.40 7 PHE A O 17
ATOM 7960 N N . VAL A 1 8 ? -9.039 -3.852 -6.188 1.00 53.12 8 VAL A N 17
ATOM 7961 C CA . VAL A 1 8 ? -8.961 -5.094 -6.946 1.00 31.45 8 VAL A CA 17
ATOM 7962 C C . VAL A 1 8 ? -9.164 -6.304 -6.042 1.00 55.51 8 VAL A C 17
ATOM 7963 O O . VAL A 1 8 ? -9.666 -7.339 -6.475 1.00 51.14 8 VAL A O 17
ATOM 7976 N N . ALA A 1 9 ? -8.770 -6.165 -4.780 1.00 65.43 9 ALA A N 17
ATOM 7977 C CA . ALA A 1 9 ? -8.911 -7.244 -3.812 1.00 41.13 9 ALA A CA 17
ATOM 7978 C C . ALA A 1 9 ? -10.362 -7.701 -3.706 1.00 25.11 9 ALA A C 17
ATOM 7979 O O . ALA A 1 9 ? -10.639 -8.835 -3.317 1.00 71.55 9 ALA A O 17
ATOM 7986 N N . GLY A 1 10 ? -11.285 -6.811 -4.055 1.00 61.41 10 GLY A N 17
ATOM 7987 C CA . GLY A 1 10 ? -12.697 -7.141 -3.992 1.00 25.11 10 GLY A CA 17
ATOM 7988 C C . GLY A 1 10 ? -13.198 -7.791 -5.266 1.00 3.31 10 GLY A C 17
ATOM 7989 O O . GLY A 1 10 ? -14.182 -8.530 -5.250 1.00 52.42 10 GLY A O 17
ATOM 7993 N N . TYR A 1 11 ? -12.521 -7.515 -6.375 1.00 42.22 11 TYR A N 17
ATOM 7994 C CA . TYR A 1 11 ? -12.905 -8.073 -7.665 1.00 72.35 11 TYR A CA 17
ATOM 7995 C C . TYR A 1 11 ? -12.770 -9.593 -7.663 1.00 14.31 11 TYR A C 17
ATOM 7996 O O . TYR A 1 11 ? -13.685 -10.310 -8.068 1.00 43.11 11 TYR A O 17
ATOM 8014 N N . ASP A 1 12 ? -11.621 -10.077 -7.204 1.00 65.02 12 ASP A N 17
ATOM 8015 C CA . ASP A 1 12 ? -11.364 -11.511 -7.146 1.00 75.54 12 ASP A CA 17
ATOM 8016 C C . ASP A 1 12 ? -12.428 -12.220 -6.313 1.00 41.32 12 ASP A C 17
ATOM 8017 O O . ASP A 1 12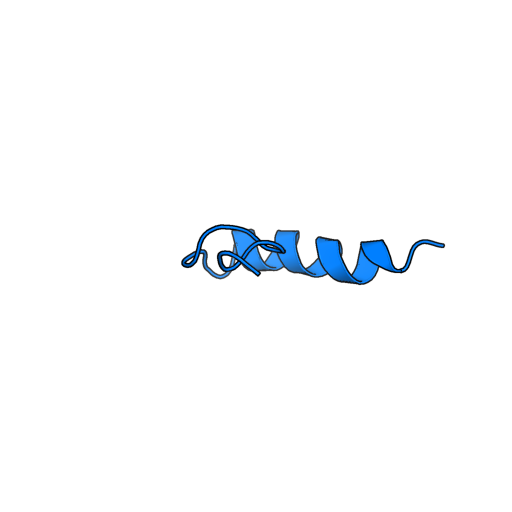 ? -12.722 -13.395 -6.536 1.00 63.40 12 ASP A O 17
ATOM 8026 N N . ILE A 1 13 ? -12.998 -11.500 -5.354 1.00 22.04 13 ILE A N 17
ATOM 8027 C CA . ILE A 1 13 ? -14.029 -12.061 -4.488 1.00 12.43 13 ILE A CA 17
ATOM 8028 C C . ILE A 1 13 ? -15.400 -11.992 -5.151 1.00 51.45 13 ILE A C 17
ATOM 8029 O O . ILE A 1 13 ? -16.246 -12.862 -4.941 1.00 22.14 13 ILE A O 17
ATOM 8045 N N . ALA A 1 14 ? -15.612 -10.954 -5.952 1.00 52.22 14 ALA A N 17
ATOM 8046 C CA . ALA A 1 14 ? -16.880 -10.774 -6.649 1.00 55.53 14 ALA A CA 17
ATOM 8047 C C . ALA A 1 14 ? -17.004 -11.739 -7.823 1.00 42.14 14 ALA A C 17
ATOM 8048 O O . ALA A 1 14 ? -18.108 -12.090 -8.238 1.00 70.44 14 ALA A O 17
ATOM 8055 N N . SER A 1 15 ? -15.862 -12.165 -8.356 1.00 12.33 15 SER A N 17
ATOM 8056 C CA . SER A 1 15 ? -15.843 -13.087 -9.486 1.00 20.03 15 SER A CA 17
ATOM 8057 C C . SER A 1 15 ? -16.613 -14.363 -9.159 1.00 21.21 15 SER A C 17
ATOM 8058 O O . SER A 1 15 ? -17.472 -14.797 -9.928 1.00 23.43 15 SER A O 17
ATOM 8066 N N . HIS A 1 16 ? -16.298 -14.960 -8.014 1.00 53.24 16 HIS A N 17
ATOM 8067 C CA . HIS A 1 16 ? -16.961 -16.186 -7.584 1.00 35.24 16 HIS A CA 17
ATOM 8068 C C . HIS A 1 16 ? -18.298 -15.877 -6.917 1.00 4.32 16 HIS A C 17
ATOM 8069 O O . HIS A 1 16 ? -19.254 -16.642 -7.033 1.00 21.51 16 HIS A O 17
ATOM 8083 N N . LYS A 1 17 ? -18.357 -14.748 -6.218 1.00 61.21 17 LYS A N 17
ATOM 8084 C CA . LYS A 1 17 ? -19.575 -14.336 -5.532 1.00 22.12 17 LYS A CA 17
ATOM 8085 C C . LYS A 1 17 ? -20.752 -14.275 -6.501 1.00 0.25 17 LYS A C 17
ATOM 8086 O O . LYS A 1 17 ? -21.868 -14.669 -6.165 1.00 10.32 17 LYS A O 17
ATOM 8105 N N . LYS A 1 18 ? -20.494 -13.780 -7.707 1.00 52.14 18 LYS A N 17
ATOM 8106 C CA . LYS A 1 18 ? -21.530 -13.670 -8.727 1.00 54.44 18 LYS A CA 17
ATOM 8107 C C . LYS A 1 18 ? -20.915 -13.422 -10.101 1.00 32.34 18 LYS A C 17
ATOM 8108 O O . LYS A 1 18 ? -19.935 -12.690 -10.232 1.00 34.21 18 LYS A O 17
ATOM 8127 N N . LYS A 1 19 ? -21.499 -14.037 -11.125 1.00 12.44 19 LYS A N 17
ATOM 8128 C CA . LYS A 1 19 ? -21.012 -13.882 -12.490 1.00 30.35 19 LYS A CA 17
ATOM 8129 C C . LYS A 1 19 ? -21.870 -14.679 -13.467 1.00 22.33 19 LYS A C 17
ATOM 8130 O O . LYS A 1 19 ? -22.278 -15.804 -13.179 1.00 13.24 19 LYS A O 17
ATOM 8149 N N . THR A 1 20 ? -22.141 -14.088 -14.628 1.00 74.11 20 THR A N 17
ATOM 8150 C CA . THR A 1 20 ? -22.950 -14.743 -15.648 1.00 2.32 20 THR A CA 17
ATOM 8151 C C . THR A 1 20 ? -22.492 -14.351 -17.048 1.00 43.42 20 THR A C 17
ATOM 8152 O O . THR A 1 20 ? -21.455 -13.710 -17.216 1.00 50.52 20 THR A O 17
ATOM 8163 N N . GLY A 1 21 ? -23.271 -14.741 -18.052 1.00 32.30 21 GLY A N 17
ATOM 8164 C CA . GLY A 1 21 ? -22.929 -14.420 -19.426 1.00 50.33 21 GLY A CA 17
ATOM 8165 C C . GLY A 1 21 ? -24.140 -14.029 -20.249 1.00 2.24 21 GLY A C 17
ATOM 8166 O O . GLY A 1 21 ? -24.648 -14.826 -21.035 1.00 35.14 21 GLY A O 17
ATOM 8170 N N . GLY A 1 22 ? -24.604 -12.797 -20.067 1.00 31.51 22 GLY A N 17
ATOM 8171 C CA . GLY A 1 22 ? -25.760 -12.323 -20.805 1.00 45.51 22 GLY A CA 17
ATOM 8172 C C . GLY A 1 22 ? -27.044 -12.442 -20.009 1.00 10.31 22 GLY A C 17
ATOM 8173 O O . GLY A 1 22 ? -27.484 -13.546 -19.686 1.00 73.31 22 GLY A O 17
ATOM 8177 N N . TYR A 1 23 ? -27.648 -11.303 -19.689 1.00 71.54 23 TYR A N 17
ATOM 8178 C CA . TYR A 1 23 ? -28.888 -11.283 -18.921 1.00 55.03 23 TYR A CA 17
ATOM 8179 C C . TYR A 1 23 ? -30.100 -11.263 -19.846 1.00 51.04 23 TYR A C 17
ATOM 8180 O O . TYR A 1 23 ? -30.027 -10.842 -21.001 1.00 40.24 23 TYR A O 17
ATOM 8198 N N . PRO A 1 24 ? -31.246 -11.729 -19.327 1.00 64.11 24 PRO A N 17
ATOM 8199 C CA . PRO A 1 24 ? -32.498 -11.775 -20.088 1.00 61.32 24 PRO A CA 17
ATOM 8200 C C . PRO A 1 24 ? -33.069 -10.385 -20.350 1.00 73.43 24 PRO A C 17
ATOM 8201 O O . PRO A 1 24 ? -33.775 -10.170 -21.335 1.00 43.22 24 PRO A O 17
ATOM 8212 N N . TRP A 1 25 ? -32.757 -9.447 -19.464 1.00 72.25 25 TRP A N 17
ATOM 8213 C CA . TRP A 1 25 ? -33.239 -8.076 -19.600 1.00 30.04 25 TRP A CA 17
ATOM 8214 C C . TRP A 1 25 ? -32.080 -7.112 -19.829 1.00 53.24 25 TRP A C 17
ATOM 8215 O O . TRP A 1 25 ? -32.237 -6.086 -20.490 1.00 23.21 25 TRP A O 17
ATOM 8236 N N . GLU A 1 26 ? -30.919 -7.449 -19.279 1.00 72.34 26 GLU A N 17
ATOM 8237 C CA . GLU A 1 26 ? -29.733 -6.612 -19.423 1.00 31.52 26 GLU A CA 17
ATOM 8238 C C . GLU A 1 26 ? -28.799 -7.171 -20.492 1.00 33.20 26 GLU A C 17
ATOM 8239 O O . GLU A 1 26 ? -27.875 -7.927 -20.191 1.00 21.44 26 GLU A O 17
ATOM 8251 N N . ARG A 1 27 ? -29.046 -6.792 -21.742 1.00 44.35 27 ARG A N 17
ATOM 8252 C CA . ARG A 1 27 ? -28.227 -7.257 -22.857 1.00 14.45 27 ARG A CA 17
ATOM 8253 C C . ARG A 1 27 ? -27.186 -6.210 -23.240 1.00 63.40 27 ARG A C 17
ATOM 8254 O O . ARG A 1 27 ? -26.127 -6.538 -23.773 1.00 51.24 27 ARG A O 17
ATOM 8275 N N . GLY A 1 28 ? -27.496 -4.946 -22.964 1.00 65.44 28 GLY A N 17
ATOM 8276 C CA . GLY A 1 28 ? -26.576 -3.871 -23.287 1.00 65.51 28 GLY A CA 17
ATOM 8277 C C . GLY A 1 28 ? -26.778 -2.652 -22.408 1.00 63.23 28 GLY A C 17
ATOM 8278 O O . GLY A 1 28 ? -27.887 -2.127 -22.308 1.00 64.12 28 GLY A O 17
ATOM 8282 N N . LYS A 1 29 ? -25.704 -2.201 -21.770 1.00 32.43 29 LYS A N 17
ATOM 8283 C CA . LYS A 1 29 ? -25.768 -1.036 -20.894 1.00 50.03 29 LYS A CA 17
ATOM 8284 C C . LYS A 1 29 ? -25.443 0.240 -21.663 1.00 32.31 29 LYS A C 17
ATOM 8285 O O . LYS A 1 29 ? -25.901 1.325 -21.305 1.00 52.13 29 LYS A O 17
ATOM 8304 N N . ALA A 1 30 ? -24.650 0.103 -22.721 1.00 52.51 30 ALA A N 17
ATOM 8305 C CA . ALA A 1 30 ? -24.267 1.245 -23.541 1.00 34.32 30 ALA A CA 17
ATOM 8306 C C . ALA A 1 30 ? -25.407 1.665 -24.464 1.00 4.04 30 ALA A C 17
ATOM 8307 O O . ALA A 1 30 ? -25.688 0.999 -25.460 1.00 72.01 30 ALA A O 17
ATOM 8314 N N . MET A 1 1 ? 2.531 0.950 0.073 1.00 45.13 1 MET A N 18
ATOM 8315 C CA . MET A 1 1 ? 1.715 -0.009 -0.662 1.00 22.32 1 MET A CA 18
ATOM 8316 C C . MET A 1 1 ? 0.689 0.706 -1.536 1.00 60.01 1 MET A C 18
ATOM 8317 O O . MET A 1 1 ? 0.282 1.830 -1.240 1.00 15.42 1 MET A O 18
ATOM 8331 N N . LYS A 1 2 ? 0.274 0.047 -2.613 1.00 43.02 2 LYS A N 18
ATOM 8332 C CA . LYS A 1 2 ? -0.705 0.619 -3.530 1.00 24.01 2 LYS A CA 18
ATOM 8333 C C . LYS A 1 2 ? -2.079 0.704 -2.874 1.00 21.24 2 LYS A C 18
ATOM 8334 O O . LYS A 1 2 ? -2.470 -0.178 -2.110 1.00 41.40 2 LYS A O 18
ATOM 8353 N N . THR A 1 3 ? -2.811 1.772 -3.180 1.00 15.52 3 THR A N 18
ATOM 8354 C CA . THR A 1 3 ? -4.141 1.972 -2.621 1.00 53.32 3 THR A CA 18
ATOM 8355 C C . THR A 1 3 ? -5.199 1.251 -3.447 1.00 71.41 3 THR A C 18
ATOM 8356 O O . THR A 1 3 ? -6.311 1.011 -2.977 1.00 32.43 3 THR A O 18
ATOM 8367 N N . ILE A 1 4 ? -4.846 0.908 -4.682 1.00 72.43 4 ILE A N 18
ATOM 8368 C CA . ILE A 1 4 ? -5.766 0.213 -5.574 1.00 30.21 4 ILE A CA 18
ATOM 8369 C C . ILE A 1 4 ? -5.909 -1.254 -5.180 1.00 53.51 4 ILE A C 18
ATOM 8370 O O . ILE A 1 4 ? -6.901 -1.903 -5.515 1.00 24.42 4 ILE A O 18
ATOM 8386 N N . LEU A 1 5 ? -4.914 -1.769 -4.467 1.00 20.13 5 LEU A N 18
ATOM 8387 C CA . LEU A 1 5 ? -4.930 -3.159 -4.026 1.00 54.31 5 LEU A CA 18
ATOM 8388 C C . LEU A 1 5 ? -6.224 -3.481 -3.285 1.00 41.10 5 LEU A C 18
ATOM 8389 O O . LEU A 1 5 ? -6.881 -4.482 -3.571 1.00 54.45 5 LEU A O 18
ATOM 8405 N N . ARG A 1 6 ? -6.584 -2.626 -2.335 1.00 71.11 6 ARG A N 18
ATOM 8406 C CA . ARG A 1 6 ? -7.801 -2.818 -1.555 1.00 53.00 6 ARG A CA 18
ATOM 8407 C C . ARG A 1 6 ? -9.019 -2.930 -2.466 1.00 15.40 6 ARG A C 18
ATOM 8408 O O . ARG A 1 6 ? -9.970 -3.651 -2.163 1.00 4.20 6 ARG A O 18
ATOM 8429 N N . PHE A 1 7 ? -8.984 -2.213 -3.584 1.00 62.32 7 PHE A N 18
ATOM 8430 C CA . PHE A 1 7 ? -10.086 -2.230 -4.539 1.00 71.51 7 PHE A CA 18
ATOM 8431 C C . PHE A 1 7 ? -10.105 -3.539 -5.323 1.00 5.41 7 PHE A C 18
ATOM 8432 O O . PHE A 1 7 ? -11.076 -4.293 -5.270 1.00 43.40 7 PHE A O 18
ATOM 8449 N N . VAL A 1 8 ? -9.024 -3.802 -6.051 1.00 53.12 8 VAL A N 18
ATOM 8450 C CA . VAL A 1 8 ? -8.915 -5.019 -6.846 1.00 31.45 8 VAL A CA 18
ATOM 8451 C C . VAL A 1 8 ? -9.101 -6.260 -5.980 1.00 55.51 8 VAL A C 18
ATOM 8452 O O . VAL A 1 8 ? -9.547 -7.302 -6.459 1.00 51.14 8 VAL A O 18
ATOM 8465 N N . ALA A 1 9 ? -8.757 -6.139 -4.702 1.00 65.43 9 ALA A N 18
ATOM 8466 C CA . ALA A 1 9 ? -8.889 -7.251 -3.768 1.00 41.13 9 ALA A CA 18
ATOM 8467 C C . ALA A 1 9 ? -10.339 -7.710 -3.662 1.00 25.11 9 ALA A C 18
ATOM 8468 O O . ALA A 1 9 ? -10.614 -8.847 -3.279 1.00 71.55 9 ALA A O 18
ATOM 8475 N N . GLY A 1 10 ? -11.264 -6.818 -4.004 1.00 61.41 10 GLY A N 18
ATOM 8476 C CA . GLY A 1 10 ? -12.676 -7.152 -3.941 1.00 25.11 10 GLY A CA 18
ATOM 8477 C C . GLY A 1 10 ? -13.182 -7.777 -5.225 1.00 3.31 10 GLY A C 18
ATOM 8478 O O . GLY A 1 10 ? -14.155 -8.533 -5.214 1.00 52.42 10 GLY A O 18
ATOM 8482 N N . TYR A 1 11 ? -12.524 -7.461 -6.335 1.00 42.22 11 TYR A N 18
ATOM 8483 C CA . TYR A 1 11 ? -12.916 -7.994 -7.633 1.00 72.35 11 TYR A CA 18
ATOM 8484 C C . TYR A 1 11 ? -12.740 -9.510 -7.676 1.00 14.31 11 TYR A C 18
ATOM 8485 O O . TYR A 1 11 ? -13.643 -10.240 -8.084 1.00 43.11 11 TYR A O 18
ATOM 8503 N N . ASP A 1 12 ? -11.570 -9.975 -7.254 1.00 65.02 12 ASP A N 18
ATOM 8504 C CA . ASP A 1 12 ? -11.273 -11.402 -7.242 1.00 75.54 12 ASP A CA 18
ATOM 8505 C C . ASP A 1 12 ? -12.329 -12.170 -6.454 1.00 41.32 12 ASP A C 18
ATOM 8506 O O . ASP A 1 12 ? -12.579 -13.347 -6.716 1.00 63.40 12 ASP A O 18
ATOM 8515 N N . ILE A 1 13 ? -12.946 -11.497 -5.488 1.00 22.04 13 ILE A N 18
ATOM 8516 C CA . ILE A 1 13 ? -13.975 -12.116 -4.663 1.00 12.43 13 ILE A CA 18
ATOM 8517 C C . ILE A 1 13 ? -15.344 -12.022 -5.328 1.00 51.45 13 ILE A C 18
ATOM 8518 O O . ILE A 1 13 ? -16.202 -12.881 -5.129 1.00 22.14 13 ILE A O 18
ATOM 8534 N N . ALA A 1 14 ? -15.539 -10.975 -6.122 1.00 52.22 14 ALA A N 18
ATOM 8535 C CA . ALA A 1 14 ? -16.802 -10.771 -6.821 1.00 55.53 14 ALA A CA 18
ATOM 8536 C C . ALA A 1 14 ? -16.980 -11.789 -7.942 1.00 42.14 14 ALA A C 18
ATOM 8537 O O . ALA A 1 14 ? -18.103 -12.100 -8.339 1.00 70.44 14 ALA A O 18
ATOM 8544 N N . SER A 1 15 ? -15.864 -12.304 -8.449 1.00 12.33 15 SER A N 18
ATOM 8545 C CA . SER A 1 15 ? -15.897 -13.285 -9.528 1.00 20.03 15 SER A CA 18
ATOM 8546 C C . SER A 1 15 ? -16.704 -14.514 -9.121 1.00 21.21 15 SER A C 18
ATOM 8547 O O . SER A 1 15 ? -17.504 -15.032 -9.901 1.00 23.43 15 SER A O 18
ATOM 8555 N N . HIS A 1 16 ? -16.489 -14.976 -7.893 1.00 53.24 16 HIS A N 18
ATOM 8556 C CA . HIS A 1 16 ? -17.197 -16.145 -7.380 1.00 35.24 16 HIS A CA 18
ATOM 8557 C C . HIS A 1 16 ? -18.602 -15.769 -6.920 1.00 4.32 16 HIS A C 18
ATOM 8558 O O . HIS A 1 16 ? -19.551 -16.532 -7.103 1.00 21.51 16 HIS A O 18
ATOM 8572 N N . LYS A 1 17 ? -18.728 -14.590 -6.320 1.00 61.21 17 LYS A N 18
ATOM 8573 C CA . LYS A 1 17 ? -20.017 -14.113 -5.834 1.00 22.12 17 LYS A CA 18
ATOM 8574 C C . LYS A 1 17 ? -21.049 -14.091 -6.957 1.00 0.25 17 LYS A C 18
ATOM 8575 O O . LYS A 1 17 ? -22.231 -14.354 -6.734 1.00 10.32 17 LYS A O 18
ATOM 8594 N N . LYS A 1 18 ? -20.594 -13.777 -8.165 1.00 52.14 18 LYS A N 18
ATOM 8595 C CA . LYS A 1 18 ? -21.477 -13.723 -9.325 1.00 54.44 18 LYS A CA 18
ATOM 8596 C C . LYS A 1 18 ? -22.558 -12.662 -9.137 1.00 32.34 18 LYS A C 18
ATOM 8597 O O . LYS A 1 18 ? -23.628 -12.941 -8.598 1.00 34.21 18 LYS A O 18
ATOM 8616 N N . LYS A 1 19 ? -22.270 -11.445 -9.588 1.00 12.44 19 LYS A N 18
ATOM 8617 C CA . LYS A 1 19 ? -23.218 -10.344 -9.473 1.00 30.35 19 LYS A CA 18
ATOM 8618 C C . LYS A 1 19 ? -24.413 -10.555 -10.397 1.00 22.33 19 LYS A C 18
ATOM 8619 O O . LYS A 1 19 ? -25.437 -9.882 -10.271 1.00 13.24 19 LYS A O 18
ATOM 8638 N N . THR A 1 20 ? -24.278 -11.497 -11.327 1.00 74.11 20 THR A N 18
ATOM 8639 C CA . THR A 1 20 ? -25.346 -11.797 -12.271 1.00 2.32 20 THR A CA 18
ATOM 8640 C C . THR A 1 20 ? -26.357 -12.765 -11.668 1.00 43.42 20 THR A C 18
ATOM 8641 O O . THR A 1 20 ? -26.335 -13.962 -11.955 1.00 50.52 20 THR A O 18
ATOM 8652 N N . GLY A 1 21 ? -27.245 -12.241 -10.828 1.00 32.30 21 GLY A N 18
ATOM 8653 C CA . GLY A 1 21 ? -28.252 -13.073 -10.198 1.00 50.33 21 GLY A CA 18
ATOM 8654 C C . GLY A 1 21 ? -28.892 -12.402 -8.999 1.00 2.24 21 GLY A C 18
ATOM 8655 O O . GLY A 1 21 ? -29.011 -13.002 -7.933 1.00 35.14 21 GLY A O 18
ATOM 8659 N N . GLY A 1 22 ? -29.305 -11.150 -9.174 1.00 31.51 22 GLY A N 18
ATOM 8660 C CA . GLY A 1 22 ? -29.930 -10.416 -8.089 1.00 45.51 22 GLY A CA 18
ATOM 8661 C C . GLY A 1 22 ? -30.954 -9.411 -8.582 1.00 10.31 22 GLY A C 18
ATOM 8662 O O . GLY A 1 22 ? -31.054 -8.306 -8.049 1.00 73.31 22 GLY A O 18
ATOM 8666 N N . TYR A 1 23 ? -31.712 -9.795 -9.603 1.00 71.54 23 TYR A N 18
ATOM 8667 C CA . TYR A 1 23 ? -32.729 -8.917 -10.170 1.00 55.03 23 TYR A CA 18
ATOM 8668 C C . TYR A 1 23 ? -34.123 -9.511 -9.988 1.00 51.04 23 TYR A C 18
ATOM 8669 O O . TYR A 1 23 ? -34.297 -10.720 -9.838 1.00 40.24 23 TYR A O 18
ATOM 8687 N N . PRO A 1 24 ? -35.142 -8.638 -10.002 1.00 64.11 24 PRO A N 18
ATOM 8688 C CA . PRO A 1 24 ? -36.539 -9.052 -9.842 1.00 61.32 24 PRO A CA 18
ATOM 8689 C C . PRO A 1 24 ? -37.057 -9.827 -11.049 1.00 73.43 24 PRO A C 18
ATOM 8690 O O . PRO A 1 24 ? -37.961 -10.654 -10.925 1.00 43.22 24 PRO A O 18
ATOM 8701 N N . TRP A 1 25 ? -36.480 -9.554 -12.212 1.00 72.25 25 TRP A N 18
ATOM 8702 C CA . TRP A 1 25 ? -36.883 -10.226 -13.443 1.00 30.04 25 TRP A CA 18
ATOM 8703 C C . TRP A 1 25 ? -35.747 -11.082 -13.993 1.00 53.24 25 TRP A C 18
ATOM 8704 O O . TRP A 1 25 ? -35.985 -12.106 -14.633 1.00 23.21 25 TRP A O 18
ATOM 8725 N N . GLU A 1 26 ? -34.514 -10.656 -13.739 1.00 72.34 26 GLU A N 18
ATOM 8726 C CA . GLU A 1 26 ? -33.343 -11.385 -14.211 1.00 31.52 26 GLU A CA 18
ATOM 8727 C C . GLU A 1 26 ? -32.730 -12.215 -13.087 1.00 33.20 26 GLU A C 18
ATOM 8728 O O . GLU A 1 26 ? -31.816 -11.765 -12.395 1.00 21.44 26 GLU A O 18
ATOM 8740 N N . ARG A 1 27 ? -33.240 -13.430 -12.912 1.00 44.35 27 ARG A N 18
ATOM 8741 C CA . ARG A 1 27 ? -32.744 -14.323 -11.872 1.00 14.45 27 ARG A CA 18
ATOM 8742 C C . ARG A 1 27 ? -31.615 -15.202 -12.402 1.00 63.40 27 ARG A C 18
ATOM 8743 O O . ARG A 1 27 ? -30.760 -15.656 -11.644 1.00 51.24 27 ARG A O 18
ATOM 8764 N N . GLY A 1 28 ? -31.621 -15.438 -13.711 1.00 65.44 28 GLY A N 18
ATOM 8765 C CA . GLY A 1 28 ? -30.592 -16.262 -14.320 1.00 65.51 28 GLY A CA 18
ATOM 8766 C C . GLY A 1 28 ? -29.410 -15.447 -14.808 1.00 63.23 28 GLY A C 18
ATOM 8767 O O . GLY A 1 28 ? -29.196 -14.321 -14.360 1.00 64.12 28 GLY A O 18
ATOM 8771 N N . LYS A 1 29 ? -28.639 -16.018 -15.727 1.00 32.43 29 LYS A N 18
ATOM 8772 C CA . LYS A 1 29 ? -27.472 -15.339 -16.277 1.00 50.03 29 LYS A CA 18
ATOM 8773 C C . LYS A 1 29 ? -27.754 -14.827 -17.685 1.00 32.31 29 LYS A C 18
ATOM 8774 O O . LYS A 1 29 ? -27.213 -13.804 -18.104 1.00 52.13 29 LYS A O 18
ATOM 8793 N N . ALA A 1 30 ? -28.604 -15.546 -18.413 1.00 52.51 30 ALA A N 18
ATOM 8794 C CA . ALA A 1 30 ? -28.959 -15.162 -19.773 1.00 34.32 30 ALA A CA 18
ATOM 8795 C C . ALA A 1 30 ? -30.157 -15.961 -20.274 1.00 4.04 30 ALA A C 18
ATOM 8796 O O . ALA A 1 30 ? -29.999 -16.996 -20.921 1.00 72.01 30 ALA A O 18
ATOM 8803 N N . MET A 1 1 ? 0.924 -0.043 0.339 1.00 45.13 1 MET A N 19
ATOM 8804 C CA . MET A 1 1 ? 1.760 0.399 -0.770 1.00 22.32 1 MET A CA 19
ATOM 8805 C C . MET A 1 1 ? 0.909 0.984 -1.893 1.00 60.01 1 MET A C 19
ATOM 8806 O O . MET A 1 1 ? 1.115 2.122 -2.315 1.00 15.42 1 MET A O 19
ATOM 8820 N N . LYS A 1 2 ? -0.049 0.198 -2.373 1.00 43.02 2 LYS A N 19
ATOM 8821 C CA . LYS A 1 2 ? -0.934 0.637 -3.447 1.00 24.01 2 LYS A CA 19
ATOM 8822 C C . LYS A 1 2 ? -2.394 0.568 -3.011 1.00 21.24 2 LYS A C 19
ATOM 8823 O O . LYS A 1 2 ? -2.979 -0.513 -2.931 1.00 41.40 2 LYS A O 19
ATOM 8842 N N . THR A 1 3 ? -2.978 1.729 -2.731 1.00 15.52 3 THR A N 19
ATOM 8843 C CA . THR A 1 3 ? -4.370 1.800 -2.304 1.00 53.32 3 THR A CA 19
ATOM 8844 C C . THR A 1 3 ? -5.285 1.080 -3.290 1.00 71.41 3 THR A C 19
ATOM 8845 O O . THR A 1 3 ? -6.346 0.581 -2.915 1.00 32.43 3 THR A O 19
ATOM 8856 N N . ILE A 1 4 ? -4.867 1.030 -4.549 1.00 72.43 4 ILE A N 19
ATOM 8857 C CA . ILE A 1 4 ? -5.649 0.370 -5.587 1.00 30.21 4 ILE A CA 19
ATOM 8858 C C . ILE A 1 4 ? -5.827 -1.112 -5.282 1.00 53.51 4 ILE A C 19
ATOM 8859 O O . ILE A 1 4 ? -6.793 -1.737 -5.722 1.00 24.42 4 ILE A O 19
ATOM 8875 N N . LEU A 1 5 ? -4.892 -1.671 -4.521 1.00 20.13 5 LEU A N 19
ATOM 8876 C CA . LEU A 1 5 ? -4.946 -3.082 -4.153 1.00 54.31 5 LEU A CA 19
ATOM 8877 C C . LEU A 1 5 ? -6.252 -3.407 -3.435 1.00 41.10 5 LEU A C 19
ATOM 8878 O O . LEU A 1 5 ? -6.899 -4.413 -3.728 1.00 54.45 5 LEU A O 19
ATOM 8894 N N . ARG A 1 6 ? -6.635 -2.548 -2.496 1.00 71.11 6 ARG A N 19
ATOM 8895 C CA . ARG A 1 6 ? -7.864 -2.743 -1.738 1.00 53.00 6 ARG A CA 19
ATOM 8896 C C . ARG A 1 6 ? -9.064 -2.882 -2.670 1.00 15.40 6 ARG A C 19
ATOM 8897 O O . ARG A 1 6 ? -10.031 -3.576 -2.357 1.00 4.20 6 ARG A O 19
ATOM 8918 N N . PHE A 1 7 ? -8.993 -2.217 -3.819 1.00 62.32 7 PHE A N 19
ATOM 8919 C CA . PHE A 1 7 ? -10.073 -2.264 -4.798 1.00 71.51 7 PHE A CA 19
ATOM 8920 C C . PHE A 1 7 ? -10.092 -3.607 -5.522 1.00 5.41 7 PHE A C 19
ATOM 8921 O O . PHE A 1 7 ? -11.076 -4.344 -5.462 1.00 43.40 7 PHE A O 19
ATOM 8938 N N . VAL A 1 8 ? -8.996 -3.918 -6.209 1.00 53.12 8 VAL A N 19
ATOM 8939 C CA . VAL A 1 8 ? -8.886 -5.172 -6.944 1.00 31.45 8 VAL A CA 19
ATOM 8940 C C . VAL A 1 8 ? -9.084 -6.369 -6.022 1.00 55.51 8 VAL A C 19
ATOM 8941 O O . VAL A 1 8 ? -9.564 -7.421 -6.448 1.00 51.14 8 VAL A O 19
ATOM 8954 N N . ALA A 1 9 ? -8.714 -6.204 -4.757 1.00 65.43 9 ALA A N 19
ATOM 8955 C CA . ALA A 1 9 ? -8.854 -7.270 -3.774 1.00 41.13 9 ALA A CA 19
ATOM 8956 C C . ALA A 1 9 ? -10.299 -7.749 -3.686 1.00 25.11 9 ALA A C 19
ATOM 8957 O O . ALA A 1 9 ? -10.565 -8.881 -3.283 1.00 71.55 9 ALA A O 19
ATOM 8964 N N . GLY A 1 10 ? -11.230 -6.879 -4.065 1.00 61.41 10 GLY A N 19
ATOM 8965 C CA . GLY A 1 10 ? -12.638 -7.232 -4.020 1.00 25.11 10 GLY A CA 19
ATOM 8966 C C . GLY A 1 10 ? -13.100 -7.930 -5.284 1.00 3.31 10 GLY A C 19
ATOM 8967 O O . GLY A 1 10 ? -13.952 -8.819 -5.234 1.00 52.42 10 GLY A O 19
ATOM 8971 N N . TYR A 1 11 ? -12.540 -7.528 -6.419 1.00 42.22 11 TYR A N 19
ATOM 8972 C CA . TYR A 1 11 ? -12.904 -8.117 -7.701 1.00 72.35 11 TYR A CA 19
ATOM 8973 C C . TYR A 1 11 ? -12.751 -9.635 -7.667 1.00 14.31 11 TYR A C 19
ATOM 8974 O O . TYR A 1 11 ? -13.642 -10.370 -8.091 1.00 43.11 11 TYR A O 19
ATOM 8992 N N . ASP A 1 12 ? -11.614 -10.096 -7.157 1.00 65.02 12 ASP A N 19
ATOM 8993 C CA . ASP A 1 12 ? -11.342 -11.526 -7.064 1.00 75.54 12 ASP A CA 19
ATOM 8994 C C . ASP A 1 12 ? -12.414 -12.230 -6.239 1.00 41.32 12 ASP A C 19
ATOM 8995 O O . ASP A 1 12 ? -12.698 -13.409 -6.451 1.00 63.40 12 ASP A O 19
ATOM 9004 N N . ILE A 1 13 ? -13.003 -11.500 -5.298 1.00 22.04 13 ILE A N 19
ATOM 9005 C CA . ILE A 1 13 ? -14.043 -12.056 -4.440 1.00 12.43 13 ILE A CA 19
ATOM 9006 C C . ILE A 1 13 ? -15.408 -11.986 -5.117 1.00 51.45 13 ILE A C 19
ATOM 9007 O O . ILE A 1 13 ? -16.227 -12.895 -4.981 1.00 22.14 13 ILE A O 19
ATOM 9023 N N . ALA A 1 14 ? -15.645 -10.902 -5.849 1.00 52.22 14 ALA A N 19
ATOM 9024 C CA . ALA A 1 14 ? -16.910 -10.715 -6.551 1.00 55.53 14 ALA A CA 19
ATOM 9025 C C . ALA A 1 14 ? -17.015 -11.654 -7.749 1.00 42.14 14 ALA A C 19
ATOM 9026 O O . ALA A 1 14 ? -18.115 -12.003 -8.179 1.00 70.44 14 ALA A O 19
ATOM 9033 N N . SER A 1 15 ? -15.867 -12.055 -8.284 1.00 12.33 15 SER A N 19
ATOM 9034 C CA . SER A 1 15 ? -15.831 -12.948 -9.436 1.00 20.03 15 SER A CA 19
ATOM 9035 C C . SER A 1 15 ? -16.650 -14.208 -9.171 1.00 21.21 15 SER A C 19
ATOM 9036 O O . SER A 1 15 ? -17.554 -14.547 -9.936 1.00 23.43 15 SER A O 19
ATOM 9044 N N . HIS A 1 16 ? -16.324 -14.900 -8.084 1.00 53.24 16 HIS A N 19
ATOM 9045 C CA . HIS A 1 16 ? -17.029 -16.123 -7.718 1.00 35.24 16 HIS A CA 19
ATOM 9046 C C . HIS A 1 16 ? -18.372 -15.804 -7.070 1.00 4.32 16 HIS A C 19
ATOM 9047 O O . HIS A 1 16 ? -19.317 -16.590 -7.151 1.00 21.51 16 HIS A O 19
ATOM 9061 N N . LYS A 1 17 ? -18.453 -14.643 -6.427 1.00 61.21 17 LYS A N 19
ATOM 9062 C CA . LYS A 1 17 ? -19.681 -14.218 -5.767 1.00 22.12 17 LYS A CA 19
ATOM 9063 C C . LYS A 1 17 ? -20.841 -14.160 -6.756 1.00 0.25 17 LYS A C 19
ATOM 9064 O O . LYS A 1 17 ? -21.783 -14.949 -6.672 1.00 10.32 17 LYS A O 19
ATOM 9083 N N . LYS A 1 18 ? -20.765 -13.224 -7.696 1.00 52.14 18 LYS A N 19
ATOM 9084 C CA . LYS A 1 18 ? -21.805 -13.066 -8.705 1.00 54.44 18 LYS A CA 19
ATOM 9085 C C . LYS A 1 18 ? -21.427 -13.787 -9.995 1.00 32.34 18 LYS A C 19
ATOM 9086 O O . LYS A 1 18 ? -21.115 -13.154 -11.003 1.00 34.21 18 LYS A O 19
ATOM 9105 N N . LYS A 1 19 ? -21.460 -15.114 -9.955 1.00 12.44 19 LYS A N 19
ATOM 9106 C CA . LYS A 1 19 ? -21.125 -15.924 -11.121 1.00 30.35 19 LYS A CA 19
ATOM 9107 C C . LYS A 1 19 ? -22.381 -16.510 -11.756 1.00 22.33 19 LYS A C 19
ATOM 9108 O O . LYS A 1 19 ? -22.302 -17.383 -12.622 1.00 13.24 19 LYS A O 19
ATOM 9127 N N . THR A 1 20 ? -23.540 -16.027 -11.321 1.00 74.11 20 THR A N 19
ATOM 9128 C CA . THR A 1 20 ? -24.813 -16.503 -11.848 1.00 2.32 20 THR A CA 19
ATOM 9129 C C . THR A 1 20 ? -25.957 -15.583 -11.437 1.00 43.42 20 THR A C 19
ATOM 9130 O O . THR A 1 20 ? -26.019 -15.124 -10.296 1.00 50.52 20 THR A O 19
ATOM 9141 N N . GLY A 1 21 ? -26.861 -15.316 -12.374 1.00 32.30 21 GLY A N 19
ATOM 9142 C CA . GLY A 1 21 ? -27.992 -14.451 -12.089 1.00 50.33 21 GLY A CA 19
ATOM 9143 C C . GLY A 1 21 ? -28.835 -14.176 -13.319 1.00 2.24 21 GLY A C 19
ATOM 9144 O O . GLY A 1 21 ? -29.884 -14.790 -13.510 1.00 35.14 21 GLY A O 19
ATOM 9148 N N . GLY A 1 22 ? -28.378 -13.249 -14.154 1.00 31.51 22 GLY A N 19
ATOM 9149 C CA . GLY A 1 22 ? -29.111 -12.909 -15.359 1.00 45.51 22 GLY A CA 19
ATOM 9150 C C . GLY A 1 22 ? -30.216 -11.904 -15.102 1.00 10.31 22 GLY A C 19
ATOM 9151 O O . GLY A 1 22 ? -31.063 -12.111 -14.231 1.00 73.31 22 GLY A O 19
ATOM 9155 N N . TYR A 1 23 ? -30.209 -10.812 -15.858 1.00 71.54 23 TYR A N 19
ATOM 9156 C CA . TYR A 1 23 ? -31.216 -9.769 -15.704 1.00 55.03 23 TYR A CA 19
ATOM 9157 C C . TYR A 1 23 ? -32.234 -9.823 -16.840 1.00 51.04 23 TYR A C 19
ATOM 9158 O O . TYR A 1 23 ? -31.962 -10.330 -17.929 1.00 40.24 23 TYR A O 19
ATOM 9176 N N . PRO A 1 24 ? -33.436 -9.288 -16.581 1.00 64.11 24 PRO A N 19
ATOM 9177 C CA . PRO A 1 24 ? -34.519 -9.261 -17.568 1.00 61.32 24 PRO A CA 19
ATOM 9178 C C . PRO A 1 24 ? -34.232 -8.303 -18.719 1.00 73.43 24 PRO A C 19
ATOM 9179 O O . PRO A 1 24 ? -34.720 -8.491 -19.833 1.00 43.22 24 PRO A O 19
ATOM 9190 N N . TRP A 1 25 ? -33.436 -7.276 -18.442 1.00 72.25 25 TRP A N 19
ATOM 9191 C CA . TRP A 1 25 ? -33.082 -6.288 -19.456 1.00 30.04 25 TRP A CA 19
ATOM 9192 C C . TRP A 1 25 ? -31.589 -6.328 -19.758 1.00 53.24 25 TRP A C 19
ATOM 9193 O O . TRP A 1 25 ? -31.164 -6.035 -20.875 1.00 23.21 25 TRP A O 19
ATOM 9214 N N . GLU A 1 26 ? -30.796 -6.692 -18.755 1.00 72.34 26 GLU A N 19
ATOM 9215 C CA . GLU A 1 26 ? -29.348 -6.771 -18.915 1.00 31.52 26 GLU A CA 19
ATOM 9216 C C . GLU A 1 26 ? -28.899 -8.215 -19.111 1.00 33.20 26 GLU A C 19
ATOM 9217 O O . GLU A 1 26 ? -28.543 -8.901 -18.153 1.00 21.44 26 GLU A O 19
ATOM 9229 N N . ARG A 1 27 ? -28.920 -8.671 -20.360 1.00 44.35 27 ARG A N 19
ATOM 9230 C CA . ARG A 1 27 ? -28.517 -10.034 -20.681 1.00 14.45 27 ARG A CA 19
ATOM 9231 C C . ARG A 1 27 ? -27.288 -10.038 -21.586 1.00 63.40 27 ARG A C 19
ATOM 9232 O O . ARG A 1 27 ? -27.057 -10.988 -22.332 1.00 51.24 27 ARG A O 19
ATOM 9253 N N . GLY A 1 28 ? -26.502 -8.968 -21.512 1.00 65.44 28 GLY A N 19
ATOM 9254 C CA . GLY A 1 28 ? -25.306 -8.869 -22.329 1.00 65.51 28 GLY A CA 19
ATOM 9255 C C . GLY A 1 28 ? -24.081 -8.492 -21.520 1.00 63.23 28 GLY A C 19
ATOM 9256 O O . GLY A 1 28 ? -23.789 -7.311 -21.334 1.00 64.12 28 GLY A O 19
ATOM 9260 N N . LYS A 1 29 ? -23.362 -9.499 -21.034 1.00 32.43 29 LYS A N 19
ATOM 9261 C CA . LYS A 1 29 ? -22.161 -9.268 -20.241 1.00 50.03 29 LYS A CA 19
ATOM 9262 C C . LYS A 1 29 ? -21.190 -8.352 -20.976 1.00 32.31 29 LYS A C 19
ATOM 9263 O O . LYS A 1 29 ? -20.487 -7.552 -20.358 1.00 52.13 29 LYS A O 19
ATOM 9282 N N . ALA A 1 30 ? -21.155 -8.472 -22.299 1.00 52.51 30 ALA A N 19
ATOM 9283 C CA . ALA A 1 30 ? -20.273 -7.651 -23.119 1.00 34.32 30 ALA A CA 19
ATOM 9284 C C . ALA A 1 30 ? -20.887 -7.385 -24.489 1.00 4.04 30 ALA A C 19
ATOM 9285 O O . ALA A 1 30 ? -20.758 -8.199 -25.405 1.00 72.01 30 ALA A O 19
ATOM 9292 N N . MET A 1 1 ? 1.528 0.774 -0.507 1.00 45.13 1 MET A N 20
ATOM 9293 C CA . MET A 1 1 ? 2.102 0.542 -1.828 1.00 22.32 1 MET A CA 20
ATOM 9294 C C . MET A 1 1 ? 1.177 1.063 -2.922 1.00 60.01 1 MET A C 20
ATOM 9295 O O . MET A 1 1 ? 1.541 1.962 -3.681 1.00 15.42 1 MET A O 20
ATOM 9309 N N . LYS A 1 2 ? -0.020 0.492 -3.000 1.00 43.02 2 LYS A N 20
ATOM 9310 C CA . LYS A 1 2 ? -0.999 0.899 -4.001 1.00 24.01 2 LYS A CA 20
ATOM 9311 C C . LYS A 1 2 ? -2.418 0.788 -3.453 1.00 21.24 2 LYS A C 20
ATOM 9312 O O . LYS A 1 2 ? -2.960 -0.310 -3.322 1.00 41.40 2 LYS A O 20
ATOM 9331 N N . THR A 1 3 ? -3.014 1.932 -3.132 1.00 15.52 3 THR A N 20
ATOM 9332 C CA . THR A 1 3 ? -4.370 1.963 -2.597 1.00 53.32 3 THR A CA 20
ATOM 9333 C C . THR A 1 3 ? -5.336 1.209 -3.504 1.00 71.41 3 THR A C 20
ATOM 9334 O O . THR A 1 3 ? -6.348 0.679 -3.045 1.00 32.43 3 THR A O 20
ATOM 9345 N N . ILE A 1 4 ? -5.017 1.165 -4.793 1.00 72.43 4 ILE A N 20
ATOM 9346 C CA . ILE A 1 4 ? -5.857 0.473 -5.764 1.00 30.21 4 ILE A CA 20
ATOM 9347 C C . ILE A 1 4 ? -5.964 -1.013 -5.437 1.00 53.51 4 ILE A C 20
ATOM 9348 O O . ILE A 1 4 ? -6.943 -1.670 -5.799 1.00 24.42 4 ILE A O 20
ATOM 9364 N N . LEU A 1 5 ? -4.955 -1.537 -4.751 1.00 20.13 5 LEU A N 20
ATOM 9365 C CA . LEU A 1 5 ? -4.936 -2.946 -4.373 1.00 54.31 5 LEU A CA 20
ATOM 9366 C C . LEU A 1 5 ? -6.171 -3.306 -3.552 1.00 41.10 5 LEU A C 20
ATOM 9367 O O . LEU A 1 5 ? -6.807 -4.333 -3.787 1.00 54.45 5 LEU A O 20
ATOM 9383 N N . ARG A 1 6 ? -6.504 -2.453 -2.589 1.00 71.11 6 ARG A N 20
ATOM 9384 C CA . ARG A 1 6 ? -7.662 -2.680 -1.734 1.00 53.00 6 ARG A CA 20
ATOM 9385 C C . ARG A 1 6 ? -8.926 -2.863 -2.568 1.00 15.40 6 ARG A C 20
ATOM 9386 O O . ARG A 1 6 ? -9.844 -3.584 -2.175 1.00 4.20 6 ARG A O 20
ATOM 9407 N N . PHE A 1 7 ? -8.968 -2.204 -3.722 1.00 62.32 7 PHE A N 20
ATOM 9408 C CA . PHE A 1 7 ? -10.120 -2.292 -4.612 1.00 71.51 7 PHE A CA 20
ATOM 9409 C C . PHE A 1 7 ? -10.155 -3.641 -5.325 1.00 5.41 7 PHE A C 20
ATOM 9410 O O . PHE A 1 7 ? -11.108 -4.407 -5.183 1.00 43.40 7 PHE A O 20
ATOM 9427 N N . VAL A 1 8 ? -9.107 -3.923 -6.094 1.00 53.12 8 VAL A N 20
ATOM 9428 C CA . VAL A 1 8 ? -9.017 -5.178 -6.831 1.00 31.45 8 VAL A CA 20
ATOM 9429 C C . VAL A 1 8 ? -9.102 -6.375 -5.890 1.00 55.51 8 VAL A C 20
ATOM 9430 O O . VAL A 1 8 ? -9.572 -7.446 -6.272 1.00 51.14 8 VAL A O 20
ATOM 9443 N N . ALA A 1 9 ? -8.646 -6.184 -4.656 1.00 65.43 9 ALA A N 20
ATOM 9444 C CA . ALA A 1 9 ? -8.673 -7.247 -3.659 1.00 41.13 9 ALA A CA 20
ATOM 9445 C C . ALA A 1 9 ? -10.083 -7.803 -3.488 1.00 25.11 9 ALA A C 20
ATOM 9446 O O . ALA A 1 9 ? -10.263 -8.950 -3.083 1.00 71.55 9 ALA A O 20
ATOM 9453 N N . GLY A 1 10 ? -11.080 -6.981 -3.799 1.00 61.41 10 GLY A N 20
ATOM 9454 C CA . GLY A 1 10 ? -12.462 -7.409 -3.672 1.00 25.11 10 GLY A CA 20
ATOM 9455 C C . GLY A 1 10 ? -12.982 -8.069 -4.934 1.00 3.31 10 GLY A C 20
ATOM 9456 O O . GLY A 1 10 ? -13.899 -8.888 -4.881 1.00 52.42 10 GLY A O 20
ATOM 9460 N N . TYR A 1 11 ? -12.398 -7.709 -6.071 1.00 42.22 11 TYR A N 20
ATOM 9461 C CA . TYR A 1 11 ? -12.812 -8.268 -7.353 1.00 72.35 11 TYR A CA 20
ATOM 9462 C C . TYR A 1 11 ? -12.660 -9.787 -7.359 1.00 14.31 11 TYR A C 20
ATOM 9463 O O . TYR A 1 11 ? -13.516 -10.505 -7.877 1.00 43.11 11 TYR A O 20
ATOM 9481 N N . ASP A 1 12 ? -11.567 -10.268 -6.778 1.00 65.02 12 ASP A N 20
ATOM 9482 C CA . ASP A 1 12 ? -11.302 -11.700 -6.715 1.00 75.54 12 ASP A CA 20
ATOM 9483 C C . ASP A 1 12 ? -12.466 -12.439 -6.060 1.00 41.32 12 ASP A C 20
ATOM 9484 O O . ASP A 1 12 ? -12.737 -13.597 -6.380 1.00 63.40 12 ASP A O 20
ATOM 9493 N N . ILE A 1 13 ? -13.149 -11.762 -5.143 1.00 22.04 13 ILE A N 20
ATOM 9494 C CA . ILE A 1 13 ? -14.282 -12.355 -4.444 1.00 12.43 13 ILE A CA 20
ATOM 9495 C C . ILE A 1 13 ? -15.574 -12.162 -5.229 1.00 51.45 13 ILE A C 20
ATOM 9496 O O . ILE A 1 13 ? -16.458 -13.018 -5.210 1.00 22.14 13 ILE A O 20
ATOM 9512 N N . ALA A 1 14 ? -15.676 -11.033 -5.923 1.00 52.22 14 ALA A N 20
ATOM 9513 C CA . ALA A 1 14 ? -16.858 -10.730 -6.719 1.00 55.53 14 ALA A CA 20
ATOM 9514 C C . ALA A 1 14 ? -16.926 -11.613 -7.961 1.00 42.14 14 ALA A C 20
ATOM 9515 O O . ALA A 1 14 ? -18.005 -11.870 -8.494 1.00 70.44 14 ALA A O 20
ATOM 9522 N N . SER A 1 15 ? -15.765 -12.074 -8.417 1.00 12.33 15 SER A N 20
ATOM 9523 C CA . SER A 1 15 ? -15.692 -12.925 -9.599 1.00 20.03 15 SER A CA 20
ATOM 9524 C C . SER A 1 15 ? -16.554 -14.172 -9.425 1.00 21.21 15 SER A C 20
ATOM 9525 O O . SER A 1 15 ? -17.126 -14.685 -10.387 1.00 23.43 15 SER A O 20
ATOM 9533 N N . HIS A 1 16 ? -16.642 -14.654 -8.189 1.00 53.24 16 HIS A N 20
ATOM 9534 C CA . HIS A 1 16 ? -17.434 -15.841 -7.887 1.00 35.24 16 HIS A CA 20
ATOM 9535 C C . HIS A 1 16 ? -18.833 -15.455 -7.414 1.00 4.32 16 HIS A C 20
ATOM 9536 O O . HIS A 1 16 ? -19.825 -16.065 -7.812 1.00 21.51 16 HIS A O 20
ATOM 9550 N N . LYS A 1 17 ? -18.904 -14.437 -6.562 1.00 61.21 17 LYS A N 20
ATOM 9551 C CA . LYS A 1 17 ? -20.180 -13.969 -6.035 1.00 22.12 17 LYS A CA 20
ATOM 9552 C C . LYS A 1 17 ? -21.156 -13.662 -7.166 1.00 0.25 17 LYS A C 20
ATOM 9553 O O . LYS A 1 17 ? -22.366 -13.836 -7.021 1.00 10.32 17 LYS A O 20
ATOM 9572 N N . LYS A 1 18 ? -20.623 -13.203 -8.293 1.00 52.14 18 LYS A N 20
ATOM 9573 C CA . LYS A 1 18 ? -21.446 -12.874 -9.451 1.00 54.44 18 LYS A CA 20
ATOM 9574 C C . LYS A 1 18 ? -21.614 -14.086 -10.363 1.00 32.34 18 LYS A C 20
ATOM 9575 O O . LYS A 1 18 ? -21.082 -14.121 -11.472 1.00 34.21 18 LYS A O 20
ATOM 9594 N N . LYS A 1 19 ? -22.358 -15.080 -9.887 1.00 12.44 19 LYS A N 20
ATOM 9595 C CA . LYS A 1 19 ? -22.600 -16.292 -10.659 1.00 30.35 19 LYS A CA 20
ATOM 9596 C C . LYS A 1 19 ? -23.849 -16.149 -11.522 1.00 22.33 19 LYS A C 20
ATOM 9597 O O . LYS A 1 19 ? -24.086 -16.949 -12.428 1.00 13.24 19 LYS A O 20
ATOM 9616 N N . THR A 1 20 ? -24.646 -15.124 -11.236 1.00 74.11 20 THR A N 20
ATOM 9617 C CA . THR A 1 20 ? -25.871 -14.876 -11.986 1.00 2.32 20 THR A CA 20
ATOM 9618 C C . THR A 1 20 ? -26.039 -13.392 -12.288 1.00 43.42 20 THR A C 20
ATOM 9619 O O . THR A 1 20 ? -27.141 -12.928 -12.576 1.00 50.52 20 THR A O 20
ATOM 9630 N N . GLY A 1 21 ? -24.937 -12.649 -12.222 1.00 32.30 21 GLY A N 20
ATOM 9631 C CA . GLY A 1 21 ? -24.984 -11.225 -12.491 1.00 50.33 21 GLY A CA 20
ATOM 9632 C C . GLY A 1 21 ? -25.460 -10.424 -11.296 1.00 2.24 21 GLY A C 20
ATOM 9633 O O . GLY A 1 21 ? -24.660 -10.018 -10.454 1.00 35.14 21 GLY A O 20
ATOM 9637 N N . GLY A 1 22 ? -26.768 -10.193 -11.222 1.00 31.51 22 GLY A N 20
ATOM 9638 C CA . GLY A 1 22 ? -27.326 -9.435 -10.118 1.00 45.51 22 GLY A CA 20
ATOM 9639 C C . GLY A 1 22 ? -27.515 -7.969 -10.459 1.00 10.31 22 GLY A C 20
ATOM 9640 O O . GLY A 1 22 ? -27.357 -7.100 -9.601 1.00 73.31 22 GLY A O 20
ATOM 9644 N N . TYR A 1 23 ? -27.852 -7.694 -11.714 1.00 71.54 23 TYR A N 20
ATOM 9645 C CA . TYR A 1 23 ? -28.059 -6.324 -12.166 1.00 55.03 23 TYR A CA 20
ATOM 9646 C C . TYR A 1 23 ? -29.444 -6.157 -12.784 1.00 51.04 23 TYR A C 20
ATOM 9647 O O . TYR A 1 23 ? -30.062 -7.113 -13.253 1.00 40.24 23 TYR A O 20
ATOM 9665 N N . PRO A 1 24 ? -29.945 -4.913 -12.785 1.00 64.11 24 PRO A N 20
ATOM 9666 C CA . PRO A 1 24 ? -31.262 -4.589 -13.342 1.00 61.32 24 PRO A CA 20
ATOM 9667 C C . PRO A 1 24 ? -31.293 -4.708 -14.862 1.00 73.43 24 PRO A C 20
ATOM 9668 O O . PRO A 1 24 ? -32.341 -4.971 -15.452 1.00 43.22 24 PRO A O 20
ATOM 9679 N N . TRP A 1 25 ? -30.139 -4.513 -15.489 1.00 72.25 25 TRP A N 20
ATOM 9680 C CA . TRP A 1 25 ? -30.035 -4.600 -16.942 1.00 30.04 25 TRP A CA 20
ATOM 9681 C C . TRP A 1 25 ? -29.142 -5.764 -17.355 1.00 53.24 25 TRP A C 20
ATOM 9682 O O . TRP A 1 25 ? -29.334 -6.358 -18.417 1.00 23.21 25 TRP A O 20
ATOM 9703 N N . GLU A 1 26 ? -28.166 -6.086 -16.511 1.00 72.34 26 GLU A N 20
ATOM 9704 C CA . GLU A 1 26 ? -27.244 -7.180 -16.792 1.00 31.52 26 GLU A CA 20
ATOM 9705 C C . GLU A 1 26 ? -27.631 -8.431 -16.009 1.00 33.20 26 GLU A C 20
ATOM 9706 O O . GLU A 1 26 ? -27.128 -8.669 -14.911 1.00 21.44 26 GLU A O 20
ATOM 9718 N N . ARG A 1 27 ? -28.528 -9.228 -16.582 1.00 44.35 27 ARG A N 20
ATOM 9719 C CA . ARG A 1 27 ? -28.983 -10.454 -15.938 1.00 14.45 27 ARG A CA 20
ATOM 9720 C C . ARG A 1 27 ? -28.266 -11.670 -16.515 1.00 63.40 27 ARG A C 20
ATOM 9721 O O . ARG A 1 27 ? -28.108 -12.688 -15.842 1.00 51.24 27 ARG A O 20
ATOM 9742 N N . GLY A 1 28 ? -27.833 -11.556 -17.767 1.00 65.44 28 GLY A N 20
ATOM 9743 C CA . GLY A 1 28 ? -27.138 -12.654 -18.414 1.00 65.51 28 GLY A CA 20
ATOM 9744 C C . GLY A 1 28 ? -26.974 -12.438 -19.905 1.00 63.23 28 GLY A C 20
ATOM 9745 O O . GLY A 1 28 ? -27.268 -11.359 -20.420 1.00 64.12 28 GLY A O 20
ATOM 9749 N N . LYS A 1 29 ? -26.500 -13.466 -20.602 1.00 32.43 29 LYS A N 20
ATOM 9750 C CA . LYS A 1 29 ? -26.296 -13.385 -22.043 1.00 50.03 29 LYS A CA 20
ATOM 9751 C C . LYS A 1 29 ? -27.631 -13.368 -22.782 1.00 32.31 29 LYS A C 20
ATOM 9752 O O . LYS A 1 29 ? -28.049 -12.335 -23.303 1.00 52.13 29 LYS A O 20
ATOM 9771 N N . ALA A 1 30 ? -28.295 -14.519 -22.820 1.00 52.51 30 ALA A N 20
ATOM 9772 C CA . ALA A 1 30 ? -29.583 -14.635 -23.492 1.00 34.32 30 ALA A CA 20
ATOM 9773 C C . ALA A 1 30 ? -30.725 -14.242 -22.560 1.00 4.04 30 ALA A C 20
ATOM 9774 O O . ALA A 1 30 ? -31.711 -14.968 -22.430 1.00 72.01 30 ALA A O 20
#

Solvent-accessible surface area: 3506 Å² total; per-residue (Å²): 234,126,95,105,86,180,155,80,60,36,124,92,95,45,63,156,159,166,161,130,76,54,133,109,188,71,176,33,202,116

Foldseek 3Di:
DDPCCVVVVCVVVVVVVCPQNPDPPPRDDD

Secondary structure (DSSP, 8-state):
--THHHHHHHHHHHHHH---SS-SS-SS--

Organism: Lactococcus lactis subsp. lactis (NCBI:txid1360)

Radius of gyration: 10.51 Å; Cα contacts (8 Å, |Δi|>4): 4; chains: 1; bounding box: 26×24×16 Å

B-factor: mean 39.6, std 22.42, range [0.04, 75.54]

Sequence (30 aa):
MKTILRFVAGYDIASHKKKTGGYPWERGKAMKTILRFVAGYDIASHKKKTGGYPWERGKAMKTILRFVAGYDIASHKKKTGGYPWERGKAMKTILRFVAGYDIASHKKKTGGYPWERGKAMKTILRFVAGYDIASHKKKTGGYPWERGKAMKTILRFVAGYDIASHKKKTGGYPWERGKAMKTILRFVAGYDIASHKKKTGGYPWERGKAMKTILRFVAGYDIASHKKKTGGYPWERGKAMKTILRFVAGYDIASHKKKTGGYPWERGKAMKTILRFVAGYDIASHKKKTGGYPWERGKAMKTILRFVAGYDIASHKKKTGGYPWERGKAMKTILRFVAGYDIASHKKKTGGYPWERGKAMKTILRFVAGYDIASHKKKTGGYPWERGKAMKTILRFVAGYDIASHKKKTGGYPWERGKAMKTILRFVAGYDIASHKKKTGGYPWERGKAMKTILRFVAGYDIASHKKKTGGYPWERGKAMKTILRFVAGYDIASHKKKTGGYPWERGKAMKTILRFVAGYDIASHKKKTGGYPWERGKAMKTILRFVAGYDIASHKKKTGGYPWERGKAMKTILRFVAGYDIASHKKKTGGYPWERGKA

Nearest PDB structures (foldseek):
  2mlu-assembly1_A  TM=6.409E-01  e=1.055E-03  Lactococcus lactis subsp. lactis
  2mlu-assembly1_A  TM=5.847E-01  e=2.154E-03  Lactococcus lactis subsp. lactis
  2mlu-assembly1_A  TM=7.047E-01  e=9.975E-04  Lactococcus lactis subsp. lactis
  2mlu-assembly1_A  TM=6.286E-01  e=7.541E-04  Lactococcus lactis subsp. lactis
  2mlu-assembly1_A  TM=6.534E-01  e=1.090E-03  Lactococcus lactis subsp. lactis